Protein AF-0000000084751421 (afdb_homodimer)

InterPro domains:
  IPR002347 Short-chain dehydrogenase/reductase SDR [PF00106] (19-214)
  IPR002347 Short-chain dehydrogenase/reductase SDR [PR00081] (20-37)
  IPR002347 Short-chain dehydrogenase/reductase SDR [PR00081] (98-109)
  IPR002347 Short-chain dehydrogenase/reductase SDR [PR00081] (172-191)
  IPR002347 Short-chain dehydrogenase/reductase SDR [PR00081] (193-210)
  IPR020904 Short-chain dehydrogenase/reductase, conserved site [PS00061] (159-187)
  IPR036291 NAD(P)-binding domain superfamily [SSF51735] (18-250)

Foldseek 3Di:
DLVLPVVVVPLDLQLQAPAEAEFEPCQWFLNVLLQLSSLSSHYAYEYEEADPVSQVVSQVVSCVNHVPHHYHYDHDDLQDDDLVNLLVSLVVPCVPQQAHQEYEADWFAQFWQAAPVPHDPVSLSSRCSGLPVSSVSNCVSRVVRHQVDFQHEYEYEAEPCPPPHDGSSPSRSVSRVNSLVVQQVVLVVDQLRRYAGEYEHQYFEDTPRNCVVPVPDDSVPHHHSNRQSSVVSCRSGCVCRRDHSYYHYSVVVCVSSVD/DQVLPVVVVPLQLQLQAPAEAEFEPCLWFLNVLLQLSSLSSHYAYEYEEADPVSQVVSVVVSCVNHVPHHYHYAHDDLQDDDLVNLLVSLVVPCVPQQAHQEYEADWFAQFWQAAPVPHDPVSLSSRCSGLPVSSVSNCVSRVVRHQVDFQHEYEYEAEPCPPPHDGSSPSRSVSRVNSLVVQQVVLVVDQLRRYAGEYEHQYFEDTPRNCVVPVPDDSVPHHHSNRQSSVVSCRSGCVCRRDHSYYHYSVVVCVSSVD

Nearest PDB structures (foldseek):
  3g1t-assembly1_A-2  TM=9.827E-01  e=9.925E-32  Salmonella enterica subsp. enterica serovar Typhi
  4z0t-assembly1_A  TM=9.178E-01  e=3.791E-22  Brucella ovis ATCC 25840
  7do5-assembly2_G  TM=8.943E-01  e=9.599E-19  Azotobacter vinelandii DJ
  7djs-assembly1_A  TM=9.127E-01  e=3.841E-18  Pseudomonas aeruginosa
  7do6-assembly2_F  TM=8.608E-01  e=4.031E-17  Azotobacter vinelandii DJ

Structure (mmCIF, N/CA/C/O backbone):
data_AF-0000000084751421-model_v1
#
loop_
_entity.id
_entity.type
_entity.pdbx_description
1 polymer 'Putative oxoacyl-'
#
loop_
_atom_site.group_PDB
_atom_site.id
_atom_site.type_symbol
_atom_site.label_atom_id
_atom_site.label_alt_id
_atom_site.label_comp_id
_atom_site.label_asym_id
_atom_site.label_entity_id
_atom_site.label_seq_id
_atom_site.pdbx_PDB_ins_code
_atom_site.Cartn_x
_atom_site.Cartn_y
_atom_site.Cartn_z
_atom_site.occupancy
_atom_site.B_iso_or_equiv
_atom_site.auth_seq_id
_atom_site.auth_comp_id
_atom_site.auth_asym_id
_atom_site.auth_atom_id
_atom_site.pdbx_PDB_model_num
ATOM 1 N N . MET A 1 1 ? 13.203 -29.625 18.312 1 21.84 1 MET A N 1
ATOM 2 C CA . MET A 1 1 ? 12.844 -30.266 17.047 1 21.84 1 MET A CA 1
ATOM 3 C C . MET A 1 1 ? 12.766 -29.234 15.914 1 21.84 1 MET A C 1
ATOM 5 O O . MET A 1 1 ? 12 -28.281 16 1 21.84 1 MET A O 1
ATOM 9 N N . ASN A 1 2 ? 13.984 -28.969 15.258 1 27.34 2 ASN A N 1
ATOM 10 C CA . ASN A 1 2 ? 14.609 -28.188 14.203 1 27.34 2 ASN A CA 1
ATOM 11 C C . ASN A 1 2 ? 13.805 -28.234 12.906 1 27.34 2 ASN A C 1
ATOM 13 O O . ASN A 1 2 ? 13.68 -29.297 12.289 1 27.34 2 ASN A O 1
ATOM 17 N N . MET A 1 3 ? 12.812 -27.641 12.859 1 31.08 3 MET A N 1
ATOM 18 C CA . MET A 1 3 ? 11.766 -27.938 11.883 1 31.08 3 MET A CA 1
ATOM 19 C C . MET A 1 3 ? 12.336 -27.953 10.469 1 31.08 3 MET A C 1
ATOM 21 O O . MET A 1 3 ? 11.789 -28.625 9.586 1 31.08 3 MET A O 1
ATOM 25 N N . LEU A 1 4 ? 13.281 -26.812 10.117 1 37.19 4 LEU A N 1
ATOM 26 C CA . LEU A 1 4 ? 13.898 -27.266 8.883 1 37.19 4 LEU A CA 1
ATOM 27 C C . LEU A 1 4 ? 14.852 -28.438 9.156 1 37.19 4 LEU A C 1
ATOM 29 O O . LEU A 1 4 ? 15.969 -28.234 9.617 1 37.19 4 LEU A O 1
ATOM 33 N N . ASN A 1 5 ? 14.859 -29.375 9.938 1 33.47 5 ASN A N 1
ATOM 34 C CA . ASN A 1 5 ? 15.625 -30.594 9.664 1 33.47 5 ASN A CA 1
ATOM 35 C C . ASN A 1 5 ? 16.031 -30.672 8.203 1 33.47 5 ASN A C 1
ATOM 37 O O . ASN A 1 5 ? 15.266 -30.312 7.312 1 33.47 5 ASN A O 1
ATOM 41 N N . HIS A 1 6 ? 17.375 -30.484 7.852 1 34.88 6 HIS A N 1
ATOM 42 C CA . HIS A 1 6 ? 17.938 -30.625 6.512 1 34.88 6 HIS A CA 1
ATOM 43 C C . HIS A 1 6 ? 17.078 -31.531 5.641 1 34.88 6 HIS A C 1
ATOM 45 O O . HIS A 1 6 ? 17.594 -32.219 4.75 1 34.88 6 HIS A O 1
ATOM 51 N N . LYS A 1 7 ? 16.062 -31.953 6.148 1 38.25 7 LYS A N 1
ATOM 52 C CA . LYS A 1 7 ? 15.234 -32.719 5.223 1 38.25 7 LYS A CA 1
ATOM 53 C C . LYS A 1 7 ? 15.016 -31.969 3.916 1 38.25 7 LYS A C 1
ATOM 55 O O . LYS A 1 7 ? 14.211 -31.031 3.861 1 38.25 7 LYS A O 1
ATOM 60 N N . MET A 1 8 ? 16.234 -31.375 3.307 1 41.88 8 MET A N 1
ATOM 61 C CA . MET A 1 8 ? 16.172 -30.969 1.908 1 41.88 8 MET A CA 1
ATOM 62 C C . MET A 1 8 ? 14.938 -31.531 1.225 1 41.88 8 MET A C 1
ATOM 64 O O . MET A 1 8 ? 14.789 -32.75 1.112 1 41.88 8 MET A O 1
ATOM 68 N N . PHE A 1 9 ? 13.906 -30.953 1.518 1 48.56 9 PHE A N 1
ATOM 69 C CA . PHE A 1 9 ? 12.766 -31.422 0.744 1 48.56 9 PHE A CA 1
ATOM 70 C C . PHE A 1 9 ? 13.203 -31.906 -0.634 1 48.56 9 PHE A C 1
ATOM 72 O O . PHE A 1 9 ? 13.781 -31.141 -1.407 1 48.56 9 PHE A O 1
ATOM 79 N N . PHE A 1 10 ? 13.844 -33.031 -0.677 1 58.62 10 PHE A N 1
ATOM 80 C CA . PHE A 1 10 ? 14.055 -33.688 -1.967 1 58.62 10 PHE A CA 1
ATOM 81 C C . PHE A 1 10 ? 12.797 -33.594 -2.82 1 58.62 10 PHE A C 1
ATOM 83 O O . PHE A 1 10 ? 11.82 -34.312 -2.559 1 58.62 10 PHE A O 1
ATOM 90 N N . PHE A 1 11 ? 12.719 -32.312 -3.299 1 68.56 11 PHE A N 1
ATOM 91 C CA . PHE A 1 11 ? 11.594 -32.219 -4.227 1 68.56 11 PHE A CA 1
ATOM 92 C C . PHE A 1 11 ? 11.695 -33.25 -5.324 1 68.56 11 PHE A C 1
ATOM 94 O O . PHE A 1 11 ? 12.734 -33.375 -5.977 1 68.56 11 PHE A O 1
ATOM 101 N N . LYS A 1 12 ? 10.766 -34.281 -5.074 1 73.5 12 LYS A N 1
ATOM 102 C CA . LYS A 1 12 ? 10.656 -35.219 -6.184 1 73.5 12 LYS A CA 1
ATOM 103 C C . LYS A 1 12 ? 10.273 -34.5 -7.473 1 73.5 12 LYS A C 1
ATOM 105 O O . LYS A 1 12 ? 9.648 -33.438 -7.441 1 73.5 12 LYS A O 1
ATOM 110 N N . ARG A 1 13 ? 10.727 -34.938 -8.57 1 74.56 13 ARG A N 1
ATOM 111 C CA . ARG A 1 13 ? 10.555 -34.312 -9.883 1 74.56 13 ARG A CA 1
ATOM 112 C C . ARG A 1 13 ? 9.078 -34.156 -10.219 1 74.56 13 ARG A C 1
ATOM 114 O O . ARG A 1 13 ? 8.727 -33.344 -11.07 1 74.56 13 ARG A O 1
ATOM 121 N N . ASN A 1 14 ? 8.195 -34.688 -9.391 1 82.5 14 ASN A N 1
ATOM 122 C CA . ASN A 1 14 ? 6.785 -34.625 -9.75 1 82.5 14 ASN A CA 1
ATOM 123 C C . ASN A 1 14 ? 5.973 -33.875 -8.703 1 82.5 14 ASN A C 1
ATOM 125 O O . ASN A 1 14 ? 4.773 -34.125 -8.555 1 82.5 14 ASN A O 1
ATOM 129 N N . PHE A 1 15 ? 6.668 -33 -8.094 1 87.38 15 PHE A N 1
ATOM 130 C CA . PHE A 1 15 ? 6.004 -32.312 -6.992 1 87.38 15 PHE A CA 1
ATOM 131 C C . PHE A 1 15 ? 4.914 -31.391 -7.512 1 87.38 15 PHE A C 1
ATOM 133 O O . PHE A 1 15 ? 3.947 -31.094 -6.805 1 87.38 15 PHE A O 1
ATOM 140 N N . LEU A 1 16 ? 5.043 -30.984 -8.773 1 95.44 16 LEU A N 1
ATOM 141 C CA . LEU A 1 16 ? 4.055 -30.062 -9.336 1 95.44 16 LEU A CA 1
ATOM 142 C C . LEU A 1 16 ? 3.354 -30.688 -10.531 1 95.44 16 LEU A C 1
ATOM 144 O O . LEU A 1 16 ? 2.842 -29.969 -11.398 1 95.44 16 LEU A O 1
ATOM 148 N N . LEU A 1 17 ? 3.387 -32.031 -10.516 1 93.25 17 LEU A N 1
ATOM 149 C CA . LEU A 1 17 ? 2.84 -32.75 -11.656 1 93.25 17 LEU A CA 1
ATOM 150 C C . LEU A 1 17 ? 1.387 -32.375 -11.906 1 93.25 17 LEU A C 1
ATOM 152 O O . LEU A 1 17 ? 0.578 -32.344 -10.977 1 93.25 17 LEU A O 1
ATOM 156 N N . ASN A 1 18 ? 1.055 -31.953 -13.109 1 90.94 18 ASN A N 1
ATOM 157 C CA . ASN A 1 18 ? -0.268 -31.656 -13.648 1 90.94 18 ASN A CA 1
ATOM 158 C C . ASN A 1 18 ? -0.797 -30.328 -13.109 1 90.94 18 ASN A C 1
ATOM 160 O O . ASN A 1 18 ? -1.977 -30.016 -13.273 1 90.94 18 ASN A O 1
ATOM 164 N N . LYS A 1 19 ? -0.011 -29.547 -12.438 1 96.38 19 LYS A N 1
ATOM 165 C CA . LYS A 1 19 ? -0.433 -28.234 -11.977 1 96.38 19 LYS A CA 1
ATOM 166 C C . LYS A 1 19 ? -0.262 -27.188 -13.07 1 96.38 19 LYS A C 1
ATOM 168 O O . LYS A 1 19 ? 0.671 -27.266 -13.875 1 96.38 19 LYS A O 1
ATOM 173 N N . TYR A 1 20 ? -1.181 -26.281 -13.133 1 98.31 20 TYR A N 1
ATOM 174 C CA . TYR A 1 20 ? -1.054 -25.062 -13.93 1 98.31 20 TYR A CA 1
ATOM 175 C C . TYR A 1 20 ? -0.682 -23.875 -13.047 1 98.31 20 TYR A C 1
ATOM 177 O O . TYR A 1 20 ? -1.38 -23.562 -12.078 1 98.31 20 TYR A O 1
ATOM 185 N N . ILE A 1 21 ? 0.457 -23.219 -13.375 1 98.75 21 ILE A N 1
ATOM 186 C CA . ILE A 1 21 ? 0.953 -22.109 -12.57 1 98.75 21 ILE A CA 1
ATOM 187 C C . ILE A 1 21 ? 1.2 -20.891 -13.461 1 98.75 21 ILE A C 1
ATOM 189 O O . ILE A 1 21 ? 1.885 -20.984 -14.484 1 98.75 21 ILE A O 1
ATOM 193 N N . LEU A 1 22 ? 0.561 -19.797 -13.117 1 98.88 22 LEU A N 1
ATOM 194 C CA . LEU A 1 22 ? 0.76 -18.516 -13.805 1 98.88 22 LEU A CA 1
ATOM 195 C C . LEU A 1 22 ? 1.827 -17.688 -13.094 1 98.88 22 LEU A C 1
ATOM 197 O O . LEU A 1 22 ? 1.802 -17.547 -11.875 1 98.88 22 LEU A O 1
ATOM 201 N N . ILE A 1 23 ? 2.818 -17.172 -13.844 1 98.94 23 ILE A N 1
ATOM 202 C CA . ILE A 1 23 ? 3.926 -16.406 -13.297 1 98.94 23 ILE A CA 1
ATOM 203 C C . ILE A 1 23 ? 3.982 -15.031 -13.969 1 98.94 23 ILE A C 1
ATOM 205 O O . ILE A 1 23 ? 4.109 -14.938 -15.195 1 98.94 23 ILE A O 1
ATOM 209 N N . THR A 1 24 ? 3.848 -13.977 -13.188 1 98.75 24 THR A N 1
ATOM 210 C CA . THR A 1 24 ? 4.082 -12.648 -13.727 1 98.75 24 THR A CA 1
ATOM 211 C C . THR A 1 24 ? 5.555 -12.266 -13.617 1 98.75 24 THR A C 1
ATOM 213 O O . THR A 1 24 ? 6.266 -12.766 -12.742 1 98.75 24 THR A O 1
ATOM 216 N N . GLY A 1 25 ? 6.012 -11.367 -14.508 1 98.25 25 GLY A N 1
ATOM 217 C CA . GLY A 1 25 ? 7.434 -11.062 -14.539 1 98.25 25 GLY A CA 1
ATOM 218 C C . GLY A 1 25 ? 8.297 -12.25 -14.922 1 98.25 25 GLY A C 1
ATOM 219 O O . GLY A 1 25 ? 9.359 -12.461 -14.344 1 98.25 25 GLY A O 1
ATOM 220 N N . ALA A 1 26 ? 7.852 -13.016 -15.844 1 98.5 26 ALA A N 1
ATOM 221 C CA . ALA A 1 26 ? 8.492 -14.289 -16.172 1 98.5 26 ALA A CA 1
ATOM 222 C C . ALA A 1 26 ? 9.648 -14.094 -17.141 1 98.5 26 ALA A C 1
ATOM 224 O O . ALA A 1 26 ? 10.328 -15.055 -17.516 1 98.5 26 ALA A O 1
ATOM 225 N N . THR A 1 27 ? 10.008 -12.867 -17.484 1 97.06 27 THR A N 1
ATOM 226 C CA . THR A 1 27 ? 10.953 -12.609 -18.562 1 97.06 27 THR A CA 1
ATOM 227 C C . THR A 1 27 ? 12.375 -12.531 -18.031 1 97.06 27 THR A C 1
ATOM 229 O O . THR A 1 27 ? 13.336 -12.578 -18.812 1 97.06 27 THR A O 1
ATOM 232 N N . ASP A 1 28 ? 12.547 -12.32 -16.734 1 95.69 28 ASP A N 1
ATOM 233 C CA . ASP A 1 28 ? 13.891 -12.156 -16.203 1 95.69 28 ASP A CA 1
ATOM 234 C C . ASP A 1 28 ? 13.93 -12.516 -14.711 1 95.69 28 ASP A C 1
ATOM 236 O O . ASP A 1 28 ? 12.891 -12.758 -14.094 1 95.69 28 ASP A O 1
ATOM 240 N N . GLY A 1 29 ? 15.117 -12.695 -14.242 1 96.44 29 GLY A N 1
ATOM 241 C CA . GLY A 1 29 ? 15.352 -12.75 -12.805 1 96.44 29 GLY A CA 1
ATOM 242 C C . GLY A 1 29 ? 14.656 -13.914 -12.133 1 96.44 29 GLY A C 1
ATOM 243 O O . GLY A 1 29 ? 14.773 -15.055 -12.57 1 96.44 29 GLY A O 1
ATOM 244 N N . ILE A 1 30 ? 14.047 -13.602 -11.07 1 97.81 30 ILE A N 1
ATOM 245 C CA . ILE A 1 30 ? 13.43 -14.602 -10.203 1 97.81 30 ILE A CA 1
ATOM 246 C C . ILE A 1 30 ? 12.242 -15.25 -10.922 1 97.81 30 ILE A C 1
ATOM 248 O O . ILE A 1 30 ? 12.07 -16.469 -10.859 1 97.81 30 ILE A O 1
ATOM 252 N N . GLY A 1 31 ? 11.445 -14.445 -11.672 1 98.56 31 GLY A N 1
ATOM 253 C CA . GLY A 1 31 ? 10.289 -14.969 -12.383 1 98.56 31 GLY A CA 1
ATOM 254 C C . GLY A 1 31 ? 10.656 -15.977 -13.453 1 98.56 31 GLY A C 1
ATOM 255 O O . GLY A 1 31 ? 10.008 -17.016 -13.586 1 98.56 31 GLY A O 1
ATOM 256 N N . LYS A 1 32 ? 11.68 -15.633 -14.172 1 98.56 32 LYS A N 1
ATOM 257 C CA . LYS A 1 32 ? 12.18 -16.547 -15.195 1 98.56 32 LYS A CA 1
ATOM 258 C C . LYS A 1 32 ? 12.641 -17.859 -14.57 1 98.56 32 LYS A C 1
ATOM 260 O O . LYS A 1 32 ? 12.25 -18.938 -15.016 1 98.56 32 LYS A O 1
ATOM 265 N N . GLU A 1 33 ? 13.438 -17.766 -13.531 1 98.38 33 GLU A N 1
ATOM 266 C CA . GLU A 1 33 ? 13.961 -18.953 -12.867 1 98.38 33 GLU A CA 1
ATOM 267 C C . GLU A 1 33 ? 12.844 -19.781 -12.25 1 98.38 33 GLU A C 1
ATOM 269 O O . GLU A 1 33 ? 12.891 -21.016 -12.281 1 98.38 33 GLU A O 1
ATOM 274 N N . ALA A 1 34 ? 11.844 -19.109 -11.703 1 98.5 34 ALA A N 1
ATOM 275 C CA . ALA A 1 34 ? 10.695 -19.812 -11.141 1 98.5 34 ALA A CA 1
ATOM 276 C C . ALA A 1 34 ? 9.945 -20.594 -12.219 1 98.5 34 ALA A C 1
ATOM 278 O O . ALA A 1 34 ? 9.578 -21.75 -12.016 1 98.5 34 ALA A O 1
ATOM 279 N N . ALA A 1 35 ? 9.75 -19.953 -13.344 1 98.62 35 ALA A N 1
ATOM 280 C CA . ALA A 1 35 ? 9.055 -20.609 -14.453 1 98.62 35 ALA A CA 1
ATOM 281 C C . ALA A 1 35 ? 9.781 -21.891 -14.875 1 98.62 35 ALA A C 1
ATOM 283 O O . ALA A 1 35 ? 9.172 -22.953 -14.992 1 98.62 35 ALA A O 1
ATOM 284 N N . ILE A 1 36 ? 11.07 -21.781 -15.047 1 98 36 ILE A N 1
ATOM 285 C CA . ILE A 1 36 ? 11.898 -22.906 -15.469 1 98 36 ILE A CA 1
ATOM 286 C C . ILE A 1 36 ? 11.867 -24 -14.406 1 98 36 ILE A C 1
ATOM 288 O O . ILE A 1 36 ? 11.688 -25.188 -14.727 1 98 36 ILE A O 1
ATOM 292 N N . THR A 1 37 ? 11.969 -23.609 -13.172 1 97.25 37 THR A N 1
ATOM 293 C CA . THR A 1 37 ? 12.008 -24.547 -12.07 1 97.25 37 THR A CA 1
ATOM 294 C C . THR A 1 37 ? 10.664 -25.266 -11.922 1 97.25 37 THR A C 1
ATOM 296 O O . THR A 1 37 ? 10.625 -26.5 -11.781 1 97.25 37 THR A O 1
ATOM 299 N N . TYR A 1 38 ? 9.539 -24.531 -11.953 1 97.94 38 TYR A N 1
ATOM 300 C CA . TYR A 1 38 ? 8.227 -25.156 -11.828 1 97.94 38 TYR A CA 1
ATOM 301 C C . TYR A 1 38 ? 8 -26.172 -12.93 1 97.94 38 TYR A C 1
ATOM 303 O O . TYR A 1 38 ? 7.504 -27.281 -12.672 1 97.94 38 TYR A O 1
ATOM 311 N N . ALA A 1 39 ? 8.414 -25.828 -14.125 1 97.44 39 ALA A N 1
ATOM 312 C CA . ALA A 1 39 ? 8.273 -26.75 -15.25 1 97.44 39 ALA A CA 1
ATOM 313 C C . ALA A 1 39 ? 9.133 -28 -15.047 1 97.44 39 ALA A C 1
ATOM 315 O O . ALA A 1 39 ? 8.68 -29.125 -15.305 1 97.44 39 ALA A O 1
ATOM 316 N N . LYS A 1 40 ? 10.328 -27.797 -14.57 1 95.31 40 LYS A N 1
ATOM 317 C CA . LYS A 1 40 ? 11.25 -28.891 -14.305 1 95.31 40 LYS A CA 1
ATOM 318 C C . LYS A 1 40 ? 10.641 -29.891 -13.328 1 95.31 40 LYS A C 1
ATOM 320 O O . LYS A 1 40 ? 10.891 -31.094 -13.422 1 95.31 40 LYS A O 1
ATOM 325 N N . TYR A 1 41 ? 9.812 -29.391 -12.5 1 95.5 41 TYR A N 1
ATOM 326 C CA . TYR A 1 41 ? 9.234 -30.25 -11.477 1 95.5 41 TYR A CA 1
ATOM 327 C C . TYR A 1 41 ? 7.805 -30.641 -11.828 1 95.5 41 TYR A C 1
ATOM 329 O O . TYR A 1 41 ? 7.031 -31.047 -10.961 1 95.5 41 TYR A O 1
ATOM 337 N N . GLY A 1 42 ? 7.41 -30.422 -13.125 1 95.31 42 GLY A N 1
ATOM 338 C CA . GLY A 1 42 ? 6.242 -31.109 -13.656 1 95.31 42 GLY A CA 1
ATOM 339 C C . GLY A 1 42 ? 5.09 -30.172 -13.961 1 95.31 42 GLY A C 1
ATOM 340 O O . GLY A 1 42 ? 4.094 -30.578 -14.562 1 95.31 42 GLY A O 1
ATOM 341 N N . ALA A 1 43 ? 5.184 -28.922 -13.648 1 97.44 43 ALA A N 1
ATOM 342 C CA . ALA A 1 43 ? 4.062 -28.016 -13.812 1 97.44 43 ALA A CA 1
ATOM 343 C C . ALA A 1 43 ? 3.922 -27.562 -15.266 1 97.44 43 ALA A C 1
ATOM 345 O O . ALA A 1 43 ? 4.922 -27.406 -15.969 1 97.44 43 ALA A O 1
ATOM 346 N N . ASN A 1 44 ? 2.686 -27.406 -15.672 1 98.06 44 ASN A N 1
ATOM 347 C CA . ASN A 1 44 ? 2.402 -26.516 -16.797 1 98.06 44 ASN A CA 1
ATOM 348 C C . ASN A 1 44 ? 2.459 -25.047 -16.391 1 98.06 44 ASN A C 1
ATOM 350 O O . ASN A 1 44 ? 2.012 -24.688 -15.297 1 98.06 44 ASN A O 1
ATOM 354 N N . VAL A 1 45 ? 3.047 -24.203 -17.281 1 98.62 45 VAL A N 1
ATOM 355 C CA . VAL A 1 45 ? 3.271 -22.844 -16.828 1 98.62 45 VAL A CA 1
ATOM 356 C C . VAL A 1 45 ? 2.689 -21.859 -17.844 1 98.62 45 VAL A C 1
ATOM 358 O O . VAL A 1 45 ? 2.668 -22.125 -19.047 1 98.62 45 VAL A O 1
ATOM 361 N N . ILE A 1 46 ? 2.096 -20.781 -17.344 1 98.81 46 ILE A N 1
ATOM 362 C CA . ILE A 1 46 ? 1.674 -19.609 -18.109 1 98.81 46 ILE A CA 1
ATOM 363 C C . ILE A 1 46 ? 2.592 -18.438 -17.797 1 98.81 46 ILE A C 1
ATOM 365 O O . ILE A 1 46 ? 2.613 -17.938 -16.672 1 98.81 46 ILE A O 1
ATOM 369 N N . LEU A 1 47 ? 3.344 -18.016 -18.812 1 98.81 47 LEU A N 1
ATOM 370 C CA . LEU A 1 47 ? 4.34 -16.953 -18.656 1 98.81 47 LEU A CA 1
ATOM 371 C C . LEU A 1 47 ? 3.75 -15.602 -19.031 1 98.81 47 LEU A C 1
ATOM 373 O O . LEU A 1 47 ? 3.314 -15.391 -20.156 1 98.81 47 LEU A O 1
ATOM 377 N N . LEU A 1 48 ? 3.734 -14.727 -18.062 1 98.62 48 LEU A N 1
ATOM 378 C CA . LEU A 1 48 ? 3.25 -13.367 -18.297 1 98.62 48 LEU A CA 1
ATOM 379 C C . LEU A 1 48 ? 4.395 -12.359 -18.219 1 98.62 48 LEU A C 1
ATOM 381 O O . LEU A 1 48 ? 5.207 -12.406 -17.297 1 98.62 48 LEU A O 1
ATOM 385 N N . GLY A 1 49 ? 4.484 -11.461 -19.203 1 97.94 49 GLY A N 1
ATOM 386 C CA . GLY A 1 49 ? 5.477 -10.398 -19.234 1 97.94 49 GLY A CA 1
ATOM 387 C C . GLY A 1 49 ? 5.27 -9.422 -20.375 1 97.94 49 GLY A C 1
ATOM 388 O O . GLY A 1 49 ? 4.348 -9.578 -21.172 1 97.94 49 GLY A O 1
ATOM 389 N N . LYS A 1 50 ? 6.141 -8.469 -20.453 1 96.44 50 LYS A N 1
ATOM 390 C CA . LYS A 1 50 ? 5.953 -7.387 -21.406 1 96.44 50 LYS A CA 1
ATOM 391 C C . LYS A 1 50 ? 6.641 -7.711 -22.734 1 96.44 50 LYS A C 1
ATOM 393 O O . LYS A 1 50 ? 6.258 -7.18 -23.781 1 96.44 50 LYS A O 1
ATOM 398 N N . SER A 1 51 ? 7.695 -8.547 -22.781 1 97.81 51 SER A N 1
ATOM 399 C CA . SER A 1 51 ? 8.484 -8.82 -23.969 1 97.81 51 SER A CA 1
ATOM 400 C C . SER A 1 51 ? 8.094 -10.156 -24.594 1 97.81 51 SER A C 1
ATOM 402 O O . SER A 1 51 ? 8.484 -11.219 -24.094 1 97.81 51 SER A O 1
ATOM 404 N N . LYS A 1 52 ? 7.453 -10.078 -25.703 1 98.12 52 LYS A N 1
ATOM 405 C CA . LYS A 1 52 ? 7.082 -11.305 -26.406 1 98.12 52 LYS A CA 1
ATOM 406 C C . LYS A 1 52 ? 8.312 -12.117 -26.781 1 98.12 52 LYS A C 1
ATOM 408 O O . LYS A 1 52 ? 8.336 -13.336 -26.609 1 98.12 52 LYS A O 1
ATOM 413 N N . LYS A 1 53 ? 9.328 -11.422 -27.188 1 98.56 53 LYS A N 1
ATOM 414 C CA . LYS A 1 53 ? 10.555 -12.078 -27.625 1 98.56 53 LYS A CA 1
ATOM 415 C C . LYS A 1 53 ? 11.172 -12.898 -26.484 1 98.56 53 LYS A C 1
ATOM 417 O O . LYS A 1 53 ? 11.508 -14.07 -26.672 1 98.56 53 LYS A O 1
ATOM 422 N N . LYS A 1 54 ? 11.242 -12.312 -25.297 1 98.56 54 LYS A N 1
ATOM 423 C CA . LYS A 1 54 ? 11.82 -13.008 -24.156 1 98.56 54 LYS A CA 1
ATOM 424 C C . LYS A 1 54 ? 10.938 -14.164 -23.703 1 98.56 54 LYS A C 1
ATOM 426 O O . LYS A 1 54 ? 11.438 -15.234 -23.359 1 98.56 54 LYS A O 1
ATOM 431 N N . LEU A 1 55 ? 9.641 -13.977 -23.75 1 98.75 55 LEU A N 1
ATOM 432 C CA . LEU A 1 55 ? 8.711 -15.023 -23.344 1 98.75 55 LEU A CA 1
ATOM 433 C C . LEU A 1 55 ? 8.82 -16.234 -24.266 1 98.75 55 LEU A C 1
ATOM 435 O O . LEU A 1 55 ? 8.828 -17.375 -23.781 1 98.75 55 LEU A O 1
ATOM 439 N N . VAL A 1 56 ? 8.945 -16.031 -25.516 1 98.62 56 VAL A N 1
ATOM 440 C CA . VAL A 1 56 ? 9.055 -17.109 -26.484 1 98.62 56 VAL A CA 1
ATOM 441 C C . VAL A 1 56 ? 10.359 -17.875 -26.281 1 98.62 56 VAL A C 1
ATOM 443 O O . VAL A 1 56 ? 10.383 -19.109 -26.359 1 98.62 56 VAL A O 1
ATOM 446 N N . GLN A 1 57 ? 11.406 -17.141 -26 1 98.5 57 GLN A N 1
ATOM 447 C CA . GLN A 1 57 ? 12.695 -17.781 -25.734 1 98.5 57 GLN A CA 1
ATOM 448 C C . GLN A 1 57 ? 12.617 -18.688 -24.516 1 98.5 57 GLN A C 1
ATOM 450 O O . GLN A 1 57 ? 13.141 -19.812 -24.547 1 98.5 57 GLN A O 1
ATOM 455 N N . ILE A 1 58 ? 11.977 -18.203 -23.469 1 98.44 58 ILE A N 1
ATOM 456 C CA . ILE A 1 58 ? 11.859 -18.984 -22.25 1 98.44 58 ILE A CA 1
ATOM 457 C C . ILE A 1 58 ? 10.953 -20.188 -22.484 1 98.44 58 ILE A C 1
ATOM 459 O O . ILE A 1 58 ? 11.227 -21.297 -22.016 1 98.44 58 ILE A O 1
ATOM 463 N N . LYS A 1 59 ? 9.852 -20.016 -23.234 1 98.56 59 LYS A N 1
ATOM 464 C CA . LYS A 1 59 ? 8.977 -21.109 -23.625 1 98.56 59 LYS A CA 1
ATOM 465 C C . LYS A 1 59 ? 9.758 -22.219 -24.344 1 98.56 59 LYS A C 1
ATOM 467 O O . LYS A 1 59 ? 9.648 -23.391 -24 1 98.56 59 LYS A O 1
ATOM 472 N N . ARG A 1 60 ? 10.609 -21.844 -25.266 1 97.94 60 ARG A N 1
ATOM 473 C CA . ARG A 1 60 ? 11.398 -22.797 -26.031 1 97.94 60 ARG A CA 1
ATOM 474 C C . ARG A 1 60 ? 12.367 -23.562 -25.125 1 97.94 60 ARG A C 1
ATOM 476 O O . ARG A 1 60 ? 12.531 -24.766 -25.25 1 97.94 60 ARG A O 1
ATOM 483 N N . GLN A 1 61 ? 12.953 -22.797 -24.266 1 97.75 61 GLN A N 1
ATOM 484 C CA . GLN A 1 61 ? 13.883 -23.391 -23.312 1 97.75 61 GLN A CA 1
ATOM 485 C C . GLN A 1 61 ? 13.188 -24.438 -22.453 1 97.75 61 GLN A C 1
ATOM 487 O O . GLN A 1 61 ? 13.711 -25.547 -22.25 1 97.75 61 GLN A O 1
ATOM 492 N N . ILE A 1 62 ? 12.008 -24.125 -21.938 1 97.88 62 ILE A N 1
ATOM 493 C CA . ILE A 1 62 ? 11.258 -25.016 -21.062 1 97.88 62 ILE A CA 1
ATOM 494 C C . ILE A 1 62 ? 10.812 -26.25 -21.844 1 97.88 62 ILE A C 1
ATOM 496 O O . ILE A 1 62 ? 10.977 -27.375 -21.375 1 97.88 62 ILE A O 1
ATOM 500 N N . GLU A 1 63 ? 10.336 -26.031 -23 1 96.5 63 GLU A N 1
ATOM 501 C CA . GLU A 1 63 ? 9.812 -27.125 -23.812 1 96.5 63 GLU A CA 1
ATOM 502 C C . GLU A 1 63 ? 10.93 -28.047 -24.281 1 96.5 63 GLU A C 1
ATOM 504 O O . GLU A 1 63 ? 10.727 -29.266 -24.422 1 96.5 63 GLU A O 1
ATOM 509 N N . LYS A 1 64 ? 12.078 -27.531 -24.5 1 96.06 64 LYS A N 1
ATOM 510 C CA . LYS A 1 64 ? 13.234 -28.344 -24.891 1 96.06 64 LYS A CA 1
ATOM 511 C C . LYS A 1 64 ? 13.656 -29.281 -23.766 1 96.06 64 LYS A C 1
ATOM 513 O O . LYS A 1 64 ? 14.078 -30.406 -24.016 1 96.06 64 LYS A O 1
ATOM 518 N N . ASN A 1 65 ? 13.508 -28.859 -22.562 1 93.62 65 ASN A N 1
ATOM 519 C CA . ASN A 1 65 ? 14.008 -29.609 -21.406 1 93.62 65 ASN A CA 1
ATOM 520 C C . ASN A 1 65 ? 12.914 -30.469 -20.781 1 93.62 65 ASN A C 1
ATOM 522 O O . ASN A 1 65 ? 13.203 -31.344 -19.969 1 93.62 65 ASN A O 1
ATOM 526 N N . ASN A 1 66 ? 11.672 -30.141 -21.172 1 90.19 66 ASN A N 1
ATOM 527 C CA . ASN A 1 66 ? 10.516 -30.812 -20.578 1 90.19 66 ASN A CA 1
ATOM 528 C C . ASN A 1 66 ? 9.445 -31.094 -21.625 1 90.19 66 ASN A C 1
ATOM 530 O O . ASN A 1 66 ? 8.516 -30.312 -21.797 1 90.19 66 ASN A O 1
ATOM 534 N N . SER A 1 67 ? 9.414 -32.219 -22.203 1 85.12 67 SER A N 1
ATOM 535 C CA . SER A 1 67 ? 8.609 -32.5 -23.391 1 85.12 67 SER A CA 1
ATOM 536 C C . SER A 1 67 ? 7.125 -32.594 -23.047 1 85.12 67 SER A C 1
ATOM 538 O O . SER A 1 67 ? 6.27 -32.312 -23.891 1 85.12 67 SER A O 1
ATOM 540 N N . ASN A 1 68 ? 6.789 -32.875 -21.859 1 89.31 68 ASN A N 1
ATOM 541 C CA . ASN A 1 68 ? 5.387 -33.062 -21.5 1 89.31 68 ASN A CA 1
ATOM 542 C C . ASN A 1 68 ? 4.781 -31.828 -20.875 1 89.31 68 ASN A C 1
ATOM 544 O O . ASN A 1 68 ? 3.594 -31.812 -20.531 1 89.31 68 ASN A O 1
ATOM 548 N N . THR A 1 69 ? 5.527 -30.812 -20.75 1 93.31 69 THR A N 1
ATOM 549 C CA . THR A 1 69 ? 5.086 -29.594 -20.094 1 93.31 69 THR A CA 1
ATOM 550 C C . THR A 1 69 ? 4.406 -28.656 -21.078 1 93.31 69 THR A C 1
ATOM 552 O O . THR A 1 69 ? 4.91 -28.438 -22.188 1 93.31 69 THR A O 1
ATOM 555 N N . ILE A 1 70 ? 3.254 -28.141 -20.766 1 96.88 70 ILE A N 1
ATOM 556 C CA . ILE A 1 70 ? 2.574 -27.125 -21.578 1 96.88 70 ILE A CA 1
ATOM 557 C C . ILE A 1 70 ? 2.996 -25.734 -21.125 1 96.88 70 ILE A C 1
ATOM 559 O O . ILE A 1 70 ? 3.02 -25.438 -19.922 1 96.88 70 ILE A O 1
ATOM 563 N N . VAL A 1 71 ? 3.41 -24.922 -22.094 1 98.38 71 VAL A N 1
ATOM 564 C CA . VAL A 1 71 ? 3.801 -23.547 -21.797 1 98.38 71 VAL A CA 1
ATOM 565 C C . VAL A 1 71 ? 2.938 -22.578 -22.609 1 98.38 71 VAL A C 1
ATOM 567 O O . VAL A 1 71 ? 2.898 -22.656 -23.844 1 98.38 71 VAL A O 1
ATOM 570 N N . TYR A 1 72 ? 2.209 -21.719 -21.969 1 98.5 72 TYR A N 1
ATOM 571 C CA . TYR A 1 72 ? 1.493 -20.609 -22.609 1 98.5 72 TYR A CA 1
ATOM 572 C C . TYR A 1 72 ? 2.184 -19.281 -22.328 1 98.5 72 TYR A C 1
ATOM 574 O O . TYR A 1 72 ? 2.867 -19.125 -21.312 1 98.5 72 TYR A O 1
ATOM 582 N N . ILE A 1 73 ? 2.023 -18.344 -23.266 1 98.44 73 ILE A N 1
ATOM 583 C CA . ILE A 1 73 ? 2.576 -17 -23.078 1 98.44 73 ILE A CA 1
ATOM 584 C C . ILE A 1 73 ? 1.457 -15.969 -23.172 1 98.44 73 ILE A C 1
ATOM 586 O O . ILE A 1 73 ? 0.544 -16.109 -23.984 1 98.44 73 ILE A O 1
ATOM 590 N N . LEU A 1 74 ? 1.463 -15.008 -22.266 1 98.31 74 LEU A N 1
ATOM 591 C CA . LEU A 1 74 ? 0.579 -13.844 -22.281 1 98.31 74 LEU A CA 1
ATOM 592 C C . LEU A 1 74 ? 1.382 -12.555 -22.219 1 98.31 74 LEU A C 1
ATOM 594 O O . LEU A 1 74 ? 2.121 -12.312 -21.266 1 98.31 74 LEU A O 1
ATOM 598 N N . VAL A 1 75 ? 1.25 -11.742 -23.266 1 98.12 75 VAL A N 1
ATOM 599 C CA . VAL A 1 75 ? 1.941 -10.453 -23.297 1 98.12 75 VAL A CA 1
ATOM 600 C C . VAL A 1 75 ? 1.072 -9.383 -22.656 1 98.12 75 VAL A C 1
ATOM 602 O O . VAL A 1 75 ? -0.041 -9.117 -23.109 1 98.12 75 VAL A O 1
ATOM 605 N N . ILE A 1 76 ? 1.612 -8.789 -21.594 1 97.25 76 ILE A N 1
ATOM 606 C CA . ILE A 1 76 ? 0.826 -7.828 -20.828 1 97.25 76 ILE A CA 1
ATOM 607 C C . ILE A 1 76 ? 1.676 -6.598 -20.516 1 97.25 76 ILE A C 1
ATOM 609 O O . ILE A 1 76 ? 2.893 -6.703 -20.344 1 97.25 76 ILE A O 1
ATOM 613 N N . ASN A 1 77 ? 1.058 -5.48 -20.5 1 97.31 77 ASN A N 1
ATOM 614 C CA . ASN A 1 77 ? 1.639 -4.242 -19.984 1 97.31 77 ASN A CA 1
ATOM 615 C C . ASN A 1 77 ? 0.948 -3.791 -18.703 1 97.31 77 ASN A C 1
ATOM 617 O O . ASN A 1 77 ? -0.07 -3.098 -18.75 1 97.31 77 ASN A O 1
ATOM 621 N N . LEU A 1 78 ? 1.552 -4.105 -17.562 1 96.94 78 LEU A N 1
ATOM 622 C CA . LEU A 1 78 ? 0.944 -3.84 -16.266 1 96.94 78 LEU A CA 1
ATOM 623 C C . LEU A 1 78 ? 0.886 -2.342 -15.984 1 96.94 78 LEU A C 1
ATOM 625 O O . LEU A 1 78 ? 0.127 -1.893 -15.125 1 96.94 78 LEU A O 1
ATOM 629 N N . GLU A 1 79 ? 1.68 -1.624 -16.703 1 95.5 79 GLU A N 1
ATOM 630 C CA . GLU A 1 79 ? 1.708 -0.178 -16.5 1 95.5 79 GLU A CA 1
ATOM 631 C C . GLU A 1 79 ? 0.451 0.48 -17.062 1 95.5 79 GLU A C 1
ATOM 633 O O . GLU A 1 79 ? -0.085 1.417 -16.469 1 95.5 79 GLU A O 1
ATOM 638 N N . SER A 1 80 ? -0.073 -0.043 -18.172 1 95.12 80 SER A N 1
ATOM 639 C CA . SER A 1 80 ? -1.006 0.787 -18.938 1 95.12 80 SER A CA 1
ATOM 640 C C . SER A 1 80 ? -2.299 0.035 -19.234 1 95.12 80 SER A C 1
ATOM 642 O O . SER A 1 80 ? -3.281 0.631 -19.672 1 95.12 80 SER A O 1
ATOM 644 N N . PHE A 1 81 ? -2.318 -1.29 -18.938 1 95.31 81 PHE A N 1
ATOM 645 C CA . PHE A 1 81 ? -3.498 -2.068 -19.297 1 95.31 81 PHE A CA 1
ATOM 646 C C . PHE A 1 81 ? -4.723 -1.578 -18.531 1 95.31 81 PHE A C 1
ATOM 648 O O . PHE A 1 81 ? -4.641 -1.295 -17.344 1 95.31 81 PHE A O 1
ATOM 655 N N . ASN A 1 82 ? -5.812 -1.465 -19.281 1 95.19 82 ASN A N 1
ATOM 656 C CA . ASN A 1 82 ? -7.094 -1.186 -18.641 1 95.19 82 ASN A CA 1
ATOM 657 C C . ASN A 1 82 ? -7.875 -2.467 -18.359 1 95.19 82 ASN A C 1
ATOM 659 O O . ASN A 1 82 ? -7.434 -3.559 -18.719 1 95.19 82 ASN A O 1
ATOM 663 N N . HIS A 1 83 ? -8.969 -2.307 -17.781 1 94.75 83 HIS A N 1
ATOM 664 C CA . HIS A 1 83 ? -9.766 -3.447 -17.344 1 94.75 83 HIS A CA 1
ATOM 665 C C . HIS A 1 83 ? -10.133 -4.348 -18.516 1 94.75 83 HIS A C 1
ATOM 667 O O . HIS A 1 83 ? -10.102 -5.574 -18.406 1 94.75 83 HIS A O 1
ATOM 673 N N . ASN A 1 84 ? -10.477 -3.799 -19.641 1 96.25 84 ASN A N 1
ATOM 674 C CA . ASN A 1 84 ? -10.891 -4.574 -20.797 1 96.25 84 ASN A CA 1
ATOM 675 C C . ASN A 1 84 ? -9.734 -5.41 -21.359 1 96.25 84 ASN A C 1
ATOM 677 O O . ASN A 1 84 ? -9.945 -6.527 -21.828 1 96.25 84 ASN A O 1
ATOM 681 N N . GLN A 1 85 ? -8.602 -4.891 -21.281 1 97.5 85 GLN A N 1
ATOM 682 C CA . GLN A 1 85 ? -7.434 -5.617 -21.766 1 97.5 85 GLN A CA 1
ATOM 683 C C . GLN A 1 85 ? -7.148 -6.84 -20.906 1 97.5 85 GLN A C 1
ATOM 685 O O . GLN A 1 85 ? -6.746 -7.887 -21.406 1 97.5 85 GLN A O 1
ATOM 690 N N . TYR A 1 86 ? -7.441 -6.777 -19.578 1 97.56 86 TYR A N 1
ATOM 691 C CA . TYR A 1 86 ? -7.289 -7.934 -18.703 1 97.56 86 TYR A CA 1
ATOM 692 C C . TYR A 1 86 ? -8.336 -8.992 -19.031 1 97.56 86 TYR A C 1
ATOM 694 O O . TYR A 1 86 ? -8.047 -10.195 -19 1 97.56 86 TYR A O 1
ATOM 702 N N . LYS A 1 87 ? -9.477 -8.539 -19.406 1 96.06 87 LYS A N 1
ATOM 703 C CA . LYS A 1 87 ? -10.516 -9.477 -19.797 1 96.06 87 LYS A CA 1
ATOM 704 C C . LYS A 1 87 ? -10.109 -10.25 -21.047 1 96.06 87 LYS A C 1
ATOM 706 O O . LYS A 1 87 ? -10.383 -11.445 -21.172 1 96.06 87 LYS A O 1
ATOM 711 N N . LEU A 1 88 ? -9.523 -9.531 -21.922 1 96.88 88 LEU A N 1
ATOM 712 C CA . LEU A 1 88 ? -9.07 -10.172 -23.156 1 96.88 88 LEU A CA 1
ATOM 713 C C . LEU A 1 88 ? -7.98 -11.195 -22.875 1 96.88 88 LEU A C 1
ATOM 715 O O . LEU A 1 88 ? -7.961 -12.266 -23.484 1 96.88 88 LEU A O 1
ATOM 719 N N . ILE A 1 89 ? -7.102 -10.836 -21.938 1 96.56 89 ILE A N 1
ATOM 720 C CA . ILE A 1 89 ? -6.043 -11.75 -21.547 1 96.56 89 ILE A CA 1
ATOM 721 C C . ILE A 1 89 ? -6.656 -13.008 -20.938 1 96.56 89 ILE A C 1
ATOM 723 O O . ILE A 1 89 ? -6.223 -14.125 -21.234 1 96.56 89 ILE A O 1
ATOM 727 N N . PHE A 1 90 ? -7.648 -12.836 -20.141 1 97.44 90 PHE A N 1
ATOM 728 C CA . PHE A 1 90 ? -8.344 -13.961 -19.516 1 97.44 90 PHE A CA 1
ATOM 729 C C . PHE A 1 90 ? -8.969 -14.867 -20.562 1 97.44 90 PHE A C 1
ATOM 731 O O . PHE A 1 90 ? -8.883 -16.094 -20.453 1 97.44 90 PHE A O 1
ATOM 738 N N . LYS A 1 91 ? -9.547 -14.281 -21.547 1 96.62 91 LYS A N 1
ATOM 739 C CA . LYS A 1 91 ? -10.227 -15.031 -22.609 1 96.62 91 LYS A CA 1
ATOM 740 C C . LYS A 1 91 ? -9.25 -15.891 -23.391 1 96.62 91 LYS A C 1
ATOM 742 O O . LYS A 1 91 ? -9.609 -16.969 -23.891 1 96.62 91 LYS A O 1
ATOM 747 N N . GLN A 1 92 ? -8.039 -15.477 -23.438 1 95.94 92 GLN A N 1
ATOM 748 C CA . GLN A 1 92 ? -7.016 -16.219 -24.172 1 95.94 92 GLN A CA 1
ATOM 749 C C . GLN A 1 92 ? -6.676 -17.531 -23.469 1 95.94 92 GLN A C 1
ATOM 751 O O . GLN A 1 92 ? -6.211 -18.484 -24.109 1 95.94 92 GLN A O 1
ATOM 756 N N . ILE A 1 93 ? -6.938 -17.609 -22.188 1 94.88 93 ILE A N 1
ATOM 757 C CA . ILE A 1 93 ? -6.426 -18.75 -21.438 1 94.88 93 ILE A CA 1
ATOM 758 C C . ILE A 1 93 ? -7.59 -19.594 -20.906 1 94.88 93 ILE A C 1
ATOM 760 O O . ILE A 1 93 ? -7.453 -20.797 -20.688 1 94.88 93 ILE A O 1
ATOM 764 N N . LYS A 1 94 ? -8.758 -19 -20.719 1 94.69 94 LYS A N 1
ATOM 765 C CA . LYS A 1 94 ? -9.844 -19.625 -19.953 1 94.69 94 LYS A CA 1
ATOM 766 C C . LYS A 1 94 ? -10.289 -20.938 -20.594 1 94.69 94 LYS A C 1
ATOM 768 O O . LYS A 1 94 ? -10.711 -21.859 -19.906 1 94.69 94 LYS A O 1
ATOM 773 N N . ASN A 1 95 ? -10.148 -21.078 -21.922 1 94.06 95 ASN A N 1
ATOM 774 C CA . ASN A 1 95 ? -10.609 -22.281 -22.609 1 94.06 95 ASN A CA 1
ATOM 775 C C . ASN A 1 95 ? -9.492 -23.328 -22.719 1 94.06 95 ASN A C 1
ATOM 777 O O . ASN A 1 95 ? -9.758 -24.484 -23.016 1 94.06 95 ASN A O 1
ATOM 781 N N . LYS A 1 96 ? -8.312 -22.938 -22.484 1 95.56 96 LYS A N 1
ATOM 782 C CA . LYS A 1 96 ? -7.164 -23.812 -22.625 1 95.56 96 LYS A CA 1
ATOM 783 C C . LYS A 1 96 ? -6.75 -24.391 -21.266 1 95.56 96 LYS A C 1
ATOM 785 O O . LYS A 1 96 ? -6.195 -25.5 -21.203 1 95.56 96 LYS A O 1
ATOM 790 N N . VAL A 1 97 ? -6.945 -23.688 -20.266 1 95.81 97 VAL A N 1
ATOM 791 C CA . VAL A 1 97 ? -6.547 -24.047 -18.906 1 95.81 97 VAL A CA 1
ATOM 792 C C . VAL A 1 97 ? -7.789 -24.234 -18.047 1 95.81 97 VAL A C 1
ATOM 794 O O . VAL A 1 97 ? -8.562 -23.297 -17.828 1 95.81 97 VAL A O 1
ATOM 797 N N . PRO A 1 98 ? -8.07 -25.438 -17.625 1 93.12 98 PRO A N 1
ATOM 798 C CA . PRO A 1 98 ? -9.297 -25.719 -16.875 1 93.12 98 PRO A CA 1
ATOM 799 C C . PRO A 1 98 ? -9.305 -25.078 -15.484 1 93.12 98 PRO A C 1
ATOM 801 O O . PRO A 1 98 ? -10.344 -24.594 -15.031 1 93.12 98 PRO A O 1
ATOM 804 N N . TYR A 1 99 ? -8.18 -25.094 -14.828 1 97.06 99 TYR A N 1
ATOM 805 C CA . TYR A 1 99 ? -8 -24.516 -13.5 1 97.06 99 TYR A CA 1
ATOM 806 C C . TYR A 1 99 ? -6.555 -24.078 -13.289 1 97.06 99 TYR A C 1
ATOM 808 O O . TYR A 1 99 ? -5.652 -24.531 -14 1 97.06 99 TYR A O 1
ATOM 816 N N . LEU A 1 100 ? -6.379 -23.078 -12.414 1 98.19 100 LEU A N 1
ATOM 817 C CA . LEU A 1 100 ? -5.051 -22.594 -12.047 1 98.19 100 LEU A CA 1
ATOM 818 C C . LEU A 1 100 ? -4.699 -23 -10.617 1 98.19 100 LEU A C 1
ATOM 820 O O . LEU A 1 100 ? -5.344 -22.547 -9.672 1 98.19 100 LEU A O 1
ATOM 824 N N . HIS A 1 101 ? -3.633 -23.766 -10.5 1 98.19 101 HIS A N 1
ATOM 825 C CA . HIS A 1 101 ? -3.205 -24.25 -9.195 1 98.19 101 HIS A CA 1
ATOM 826 C C . HIS A 1 101 ? -2.32 -23.219 -8.492 1 98.19 101 HIS A C 1
ATOM 828 O O . HIS A 1 101 ? -2.115 -23.312 -7.277 1 98.19 101 HIS A O 1
ATOM 834 N N . GLY A 1 102 ? -1.8 -22.297 -9.258 1 98.5 102 GLY A N 1
ATOM 835 C CA . GLY A 1 102 ? -0.888 -21.344 -8.656 1 98.5 102 GLY A CA 1
ATOM 836 C C . GLY A 1 102 ? -0.803 -20.031 -9.422 1 98.5 102 GLY A C 1
ATOM 837 O O . GLY A 1 102 ? -0.905 -20.016 -10.656 1 98.5 102 GLY A O 1
ATOM 838 N N . LEU A 1 103 ? -0.604 -18.938 -8.727 1 98.88 103 LEU A N 1
ATOM 839 C CA . LEU A 1 103 ? -0.271 -17.609 -9.242 1 98.88 103 LEU A CA 1
ATOM 840 C C . LEU A 1 103 ? 0.909 -17.016 -8.484 1 98.88 103 LEU A C 1
ATOM 842 O O . LEU A 1 103 ? 0.838 -16.828 -7.27 1 98.88 103 LEU A O 1
ATOM 846 N N . LEU A 1 104 ? 1.986 -16.859 -9.172 1 98.94 104 LEU A N 1
ATOM 847 C CA . LEU A 1 104 ? 3.125 -16.125 -8.633 1 98.94 104 LEU A CA 1
ATOM 848 C C . LEU A 1 104 ? 3.117 -14.688 -9.109 1 98.94 104 LEU A C 1
ATOM 850 O O . LEU A 1 104 ? 3.498 -14.406 -10.25 1 98.94 104 LEU A O 1
ATOM 854 N N . ASN A 1 105 ? 2.645 -13.789 -8.242 1 98.81 105 ASN A N 1
ATOM 855 C CA . ASN A 1 105 ? 2.76 -12.359 -8.492 1 98.81 105 ASN A CA 1
ATOM 856 C C . ASN A 1 105 ? 4.176 -11.852 -8.234 1 98.81 105 ASN A C 1
ATOM 858 O O . ASN A 1 105 ? 4.488 -11.398 -7.129 1 98.81 105 ASN A O 1
ATOM 862 N N . ASN A 1 106 ? 4.949 -11.875 -9.305 1 98.38 106 ASN A N 1
ATOM 863 C CA . ASN A 1 106 ? 6.367 -11.562 -9.156 1 98.38 106 ASN A CA 1
ATOM 864 C C . ASN A 1 106 ? 6.734 -10.266 -9.875 1 98.38 106 ASN A C 1
ATOM 866 O O . ASN A 1 106 ? 7.758 -9.656 -9.57 1 98.38 106 ASN A O 1
ATOM 870 N N . ALA A 1 107 ? 5.883 -9.875 -10.828 1 98.19 107 ALA A N 1
ATOM 871 C CA . ALA A 1 107 ? 6.18 -8.672 -11.602 1 98.19 107 ALA A CA 1
ATOM 872 C C . ALA A 1 107 ? 6.281 -7.449 -10.688 1 98.19 107 ALA A C 1
ATOM 874 O O . ALA A 1 107 ? 5.496 -7.301 -9.75 1 98.19 107 ALA A O 1
ATOM 875 N N . GLY A 1 108 ? 7.223 -6.648 -10.891 1 97.31 108 GLY A N 1
ATOM 876 C CA . GLY A 1 108 ? 7.418 -5.402 -10.172 1 97.31 108 GLY A CA 1
ATOM 877 C C . GLY A 1 108 ? 8.562 -4.57 -10.711 1 97.31 108 GLY A C 1
ATOM 878 O O . GLY A 1 108 ? 9.438 -5.09 -11.414 1 97.31 108 GLY A O 1
ATOM 879 N N . ILE A 1 109 ? 8.5 -3.32 -10.469 1 97.56 109 ILE A N 1
ATOM 880 C CA . ILE A 1 109 ? 9.586 -2.43 -10.867 1 97.56 109 ILE A CA 1
ATOM 881 C C . ILE A 1 109 ? 10.047 -1.604 -9.664 1 97.56 109 ILE A C 1
ATOM 883 O O . ILE A 1 109 ? 9.273 -1.375 -8.734 1 97.56 109 ILE A O 1
ATOM 887 N N . LEU A 1 110 ? 11.273 -1.209 -9.727 1 96.69 110 LEU A N 1
ATOM 888 C CA . LEU A 1 110 ? 11.922 -0.491 -8.625 1 96.69 110 LEU A CA 1
ATOM 889 C C . LEU A 1 110 ? 11.539 0.986 -8.648 1 96.69 110 LEU A C 1
ATOM 891 O O . LEU A 1 110 ? 11.305 1.586 -7.598 1 96.69 110 LEU A O 1
ATOM 895 N N . GLY A 1 111 ? 11.406 1.525 -9.859 1 96.62 111 GLY A N 1
ATOM 896 C CA . GLY A 1 111 ? 11.344 2.971 -10 1 96.62 111 GLY A CA 1
ATOM 897 C C . GLY A 1 111 ? 12.68 3.656 -9.773 1 96.62 111 GLY A C 1
ATOM 898 O O . GLY A 1 111 ? 13.719 3.164 -10.227 1 96.62 111 GLY A O 1
ATOM 899 N N . LYS A 1 112 ? 12.633 4.867 -9.211 1 96.44 112 LYS A N 1
ATOM 900 C CA . LYS A 1 112 ? 13.859 5.621 -8.945 1 96.44 112 LYS A CA 1
ATOM 901 C C . LYS A 1 112 ? 14.117 5.723 -7.445 1 96.44 112 LYS A C 1
ATOM 903 O O . LYS A 1 112 ? 13.203 6.004 -6.668 1 96.44 112 LYS A O 1
ATOM 908 N N . ILE A 1 113 ? 15.328 5.41 -7.047 1 96.19 113 ILE A N 1
ATOM 909 C CA . ILE A 1 113 ? 15.734 5.582 -5.656 1 96.19 113 ILE A CA 1
ATOM 910 C C . ILE A 1 113 ? 16.062 7.047 -5.391 1 96.19 113 ILE A C 1
ATOM 912 O O . ILE A 1 113 ? 17.125 7.535 -5.809 1 96.19 113 ILE A O 1
ATOM 916 N N . ASP A 1 114 ? 15.195 7.758 -4.82 1 97.25 114 ASP A N 1
ATOM 917 C CA . ASP A 1 114 ? 15.273 9.18 -4.516 1 97.25 114 ASP A CA 1
ATOM 918 C C . ASP A 1 114 ? 14.383 9.539 -3.328 1 97.25 114 ASP A C 1
ATOM 920 O O . ASP A 1 114 ? 13.367 8.875 -3.086 1 97.25 114 ASP A O 1
ATOM 924 N N . PRO A 1 115 ? 14.836 10.531 -2.545 1 97.75 115 PRO A N 1
ATOM 925 C CA . PRO A 1 115 ? 13.93 10.953 -1.47 1 97.75 115 PRO A CA 1
ATOM 926 C C . PRO A 1 115 ? 12.555 11.367 -1.984 1 97.75 115 PRO A C 1
ATOM 928 O O . PRO A 1 115 ? 12.414 11.742 -3.15 1 97.75 115 PRO A O 1
ATOM 931 N N . ILE A 1 116 ? 11.555 11.336 -1.104 1 98.06 116 ILE A N 1
ATOM 932 C CA . ILE A 1 116 ? 10.164 11.625 -1.454 1 98.06 116 ILE A CA 1
ATOM 933 C C . ILE A 1 116 ? 10.07 13 -2.105 1 98.06 116 ILE A C 1
ATOM 935 O O . ILE A 1 116 ? 9.375 13.172 -3.109 1 98.06 116 ILE A O 1
ATOM 939 N N . ILE A 1 117 ? 10.828 13.945 -1.641 1 97.69 117 ILE A N 1
ATOM 940 C CA . ILE A 1 117 ? 10.742 15.32 -2.105 1 97.69 117 ILE A CA 1
ATOM 941 C C . ILE A 1 117 ? 11.219 15.414 -3.553 1 97.69 117 ILE A C 1
ATOM 943 O O . ILE A 1 117 ? 10.812 16.312 -4.289 1 97.69 117 ILE A O 1
ATOM 947 N N . LYS A 1 118 ? 11.984 14.43 -4.031 1 97.94 118 LYS A N 1
ATOM 948 C CA . LYS A 1 118 ? 12.57 14.477 -5.371 1 97.94 118 LYS A CA 1
ATOM 949 C C . LYS A 1 118 ? 11.883 13.477 -6.301 1 97.94 118 LYS A C 1
ATOM 951 O O . LYS A 1 118 ? 12.188 13.422 -7.496 1 97.94 118 LYS A O 1
ATOM 956 N N . GLN A 1 119 ? 10.977 12.68 -5.746 1 97.81 119 GLN A N 1
ATOM 957 C CA . GLN A 1 119 ? 10.297 11.68 -6.566 1 97.81 119 GLN A CA 1
ATOM 958 C C . GLN A 1 119 ? 9.5 12.344 -7.688 1 97.81 119 GLN A C 1
ATOM 960 O O . GLN A 1 119 ? 8.773 13.305 -7.453 1 97.81 119 GLN A O 1
ATOM 965 N N . LYS A 1 120 ? 9.672 11.852 -8.867 1 97.56 120 LYS A N 1
ATOM 966 C CA . LYS A 1 120 ? 8.836 12.336 -9.969 1 97.56 120 LYS A CA 1
ATOM 967 C C . LYS A 1 120 ? 7.457 11.688 -9.93 1 97.56 120 LYS A C 1
ATOM 969 O O . LYS A 1 120 ? 7.336 10.461 -9.875 1 97.56 120 LYS A O 1
ATOM 974 N N . PRO A 1 121 ? 6.418 12.492 -10.023 1 97 121 PRO A N 1
ATOM 975 C CA . PRO A 1 121 ? 5.059 11.945 -9.977 1 97 121 PRO A CA 1
ATOM 976 C C . PRO A 1 121 ? 4.812 10.867 -11.023 1 97 121 PRO A C 1
ATOM 978 O O . PRO A 1 121 ? 4.125 9.883 -10.75 1 97 121 PRO A O 1
ATOM 981 N N . LYS A 1 122 ? 5.406 11.055 -12.164 1 96.94 122 LYS A N 1
ATOM 982 C CA . LYS A 1 122 ? 5.234 10.078 -13.227 1 96.94 122 LYS A CA 1
ATOM 983 C C . LYS A 1 122 ? 5.84 8.727 -12.844 1 96.94 122 LYS A C 1
ATOM 985 O O . LYS A 1 122 ? 5.258 7.68 -13.117 1 96.94 122 LYS A O 1
ATOM 990 N N . ILE A 1 123 ? 6.977 8.75 -12.188 1 97.81 123 ILE A N 1
ATOM 991 C CA . ILE A 1 123 ? 7.648 7.527 -11.766 1 97.81 123 ILE A CA 1
ATOM 992 C C . ILE A 1 123 ? 6.867 6.879 -10.625 1 97.81 123 ILE A C 1
ATOM 994 O O . ILE A 1 123 ? 6.688 5.66 -10.602 1 97.81 123 ILE A O 1
ATOM 998 N N . TRP A 1 124 ? 6.387 7.691 -9.688 1 98.12 124 TRP A N 1
ATOM 999 C CA . TRP A 1 124 ? 5.535 7.195 -8.617 1 98.12 124 TRP A CA 1
ATOM 1000 C C . TRP A 1 124 ? 4.34 6.434 -9.18 1 98.12 124 TRP A C 1
ATOM 1002 O O . TRP A 1 124 ? 4.094 5.285 -8.797 1 98.12 124 TRP A O 1
ATOM 1012 N N . LYS A 1 125 ? 3.693 7.07 -10.102 1 97.19 125 LYS A N 1
ATOM 1013 C CA . LYS A 1 125 ? 2.49 6.484 -10.68 1 97.19 125 LYS A CA 1
ATOM 1014 C C . LYS A 1 125 ? 2.809 5.176 -11.398 1 97.19 125 LYS A C 1
ATOM 1016 O O . LYS A 1 125 ? 2.066 4.199 -11.281 1 97.19 125 LYS A O 1
ATOM 1021 N N . LYS A 1 126 ? 3.861 5.184 -12.117 1 98.06 126 LYS A N 1
ATOM 1022 C CA . LYS A 1 126 ? 4.273 3.99 -12.844 1 98.06 126 LYS A CA 1
ATOM 1023 C C . LYS A 1 126 ? 4.512 2.82 -11.891 1 98.06 126 LYS A C 1
ATOM 1025 O O . LYS A 1 126 ? 4.031 1.71 -12.133 1 98.06 126 LYS A O 1
ATOM 1030 N N . VAL A 1 127 ? 5.191 3.072 -10.805 1 98.62 127 VAL A N 1
ATOM 1031 C CA . VAL A 1 127 ? 5.523 2.025 -9.844 1 98.62 127 VAL A CA 1
ATOM 1032 C C . VAL A 1 127 ? 4.25 1.503 -9.188 1 98.62 127 VAL A C 1
ATOM 1034 O O . VAL A 1 127 ? 4.039 0.291 -9.094 1 98.62 127 VAL A O 1
ATOM 1037 N N . ILE A 1 128 ? 3.344 2.393 -8.773 1 98.56 128 ILE A N 1
ATOM 1038 C CA . ILE A 1 128 ? 2.105 1.989 -8.117 1 98.56 128 ILE A CA 1
ATOM 1039 C C . ILE A 1 128 ? 1.228 1.214 -9.094 1 98.56 128 ILE A C 1
ATOM 1041 O O . ILE A 1 128 ? 0.598 0.221 -8.727 1 98.56 128 ILE A O 1
ATOM 1045 N N . ASN A 1 129 ? 1.254 1.606 -10.352 1 98.25 129 ASN A N 1
ATOM 1046 C CA . ASN A 1 129 ? 0.441 0.928 -11.359 1 98.25 129 ASN A CA 1
ATOM 1047 C C . ASN A 1 129 ? 0.948 -0.486 -11.625 1 98.25 129 ASN A C 1
ATOM 1049 O O . ASN A 1 129 ? 0.156 -1.427 -11.719 1 98.25 129 ASN A O 1
ATOM 1053 N N . VAL A 1 130 ? 2.189 -0.615 -11.688 1 98.56 130 VAL A N 1
ATOM 1054 C CA . VAL A 1 130 ? 2.762 -1.918 -12.008 1 98.56 130 VAL A CA 1
ATOM 1055 C C . VAL A 1 130 ? 2.721 -2.818 -10.781 1 98.56 130 VAL A C 1
ATOM 1057 O O . VAL A 1 130 ? 2.186 -3.93 -10.828 1 98.56 130 VAL A O 1
ATOM 1060 N N . ASN A 1 131 ? 3.219 -2.314 -9.648 1 98.75 131 ASN A N 1
ATOM 1061 C CA . ASN A 1 131 ? 3.455 -3.15 -8.477 1 98.75 131 ASN A CA 1
ATOM 1062 C C . ASN A 1 131 ? 2.158 -3.449 -7.727 1 98.75 131 ASN A C 1
ATOM 1064 O O . ASN A 1 131 ? 2.018 -4.508 -7.113 1 98.75 131 ASN A O 1
ATOM 1068 N N . LEU A 1 132 ? 1.222 -2.477 -7.781 1 98.62 132 LEU A N 1
ATOM 1069 C CA . LEU A 1 132 ? 0.034 -2.643 -6.953 1 98.62 132 LEU A CA 1
ATOM 1070 C C . LEU A 1 132 ? -1.206 -2.855 -7.812 1 98.62 132 LEU A C 1
ATOM 1072 O O . LEU A 1 132 ? -1.804 -3.934 -7.793 1 98.62 132 LEU A O 1
ATOM 1076 N N . ASN A 1 133 ? -1.498 -1.894 -8.656 1 98.38 133 ASN A N 1
ATOM 1077 C CA . ASN A 1 133 ? -2.705 -2.021 -9.469 1 98.38 133 ASN A CA 1
ATOM 1078 C C . ASN A 1 133 ? -2.629 -3.227 -10.398 1 98.38 133 ASN A C 1
ATOM 1080 O O . ASN A 1 133 ? -3.619 -3.936 -10.586 1 98.38 133 ASN A O 1
ATOM 1084 N N . GLY A 1 134 ? -1.489 -3.408 -10.961 1 98.38 134 GLY A N 1
ATOM 1085 C CA . GLY A 1 134 ? -1.295 -4.566 -11.82 1 98.38 134 GLY A CA 1
ATOM 1086 C C . GLY A 1 134 ? -1.485 -5.887 -11.094 1 98.38 134 GLY A C 1
ATOM 1087 O O . GLY A 1 134 ? -2.125 -6.801 -11.617 1 98.38 134 GLY A O 1
ATOM 1088 N N . SER A 1 135 ? -0.936 -5.996 -9.875 1 98.25 135 SER A N 1
ATOM 1089 C CA . SER A 1 135 ? -1.095 -7.203 -9.07 1 98.25 135 SER A CA 1
ATOM 1090 C C . SER A 1 135 ? -2.561 -7.461 -8.742 1 98.25 135 SER A C 1
ATOM 1092 O O . SER A 1 135 ? -3.018 -8.602 -8.773 1 98.25 135 SER A O 1
ATOM 1094 N N . PHE A 1 136 ? -3.281 -6.387 -8.414 1 98.44 136 PHE A N 1
ATOM 1095 C CA . PHE A 1 136 ? -4.711 -6.516 -8.148 1 98.44 136 PHE A CA 1
ATOM 1096 C C . PHE A 1 136 ? -5.449 -7.027 -9.375 1 98.44 136 PHE A C 1
ATOM 1098 O O . PHE A 1 136 ? -6.223 -7.984 -9.289 1 98.44 136 PHE A O 1
ATOM 1105 N N . MET A 1 137 ? -5.156 -6.438 -10.5 1 98.5 137 MET A N 1
ATOM 1106 C CA . MET A 1 137 ? -5.891 -6.762 -11.719 1 98.5 137 MET A CA 1
ATOM 1107 C C . MET A 1 137 ? -5.613 -8.195 -12.164 1 98.5 137 MET A C 1
ATOM 1109 O O . MET A 1 137 ? -6.531 -8.93 -12.523 1 98.5 137 MET A O 1
ATOM 1113 N N . ILE A 1 138 ? -4.367 -8.586 -12.055 1 98.56 138 ILE A N 1
ATOM 1114 C CA . ILE A 1 138 ? -3.992 -9.945 -12.43 1 98.56 138 ILE A CA 1
ATOM 1115 C C . ILE A 1 138 ? -4.676 -10.945 -11.5 1 98.56 138 ILE A C 1
ATOM 1117 O O . ILE A 1 138 ? -5.293 -11.906 -11.961 1 98.56 138 ILE A O 1
ATOM 1121 N N . THR A 1 139 ? -4.586 -10.68 -10.219 1 98.69 139 THR A N 1
ATOM 1122 C CA . THR A 1 139 ? -5.141 -11.586 -9.219 1 98.69 139 THR A CA 1
ATOM 1123 C C . THR A 1 139 ? -6.652 -11.727 -9.391 1 98.69 139 THR A C 1
ATOM 1125 O O . THR A 1 139 ? -7.176 -12.836 -9.461 1 98.69 139 THR A O 1
ATOM 1128 N N . GLN A 1 140 ? -7.297 -10.586 -9.523 1 98.25 140 GLN A N 1
ATOM 1129 C CA . GLN A 1 140 ? -8.75 -10.633 -9.672 1 98.25 140 GLN A CA 1
ATOM 1130 C C . GLN A 1 140 ? -9.156 -11.336 -10.961 1 98.25 140 GLN A C 1
ATOM 1132 O O . GLN A 1 140 ? -10.086 -12.148 -10.969 1 98.25 140 GLN A O 1
ATOM 1137 N N . THR A 1 141 ? -8.469 -11.055 -12.023 1 98.12 141 THR A N 1
ATOM 1138 C CA . THR A 1 141 ? -8.781 -11.594 -13.344 1 98.12 141 THR A CA 1
ATOM 1139 C C . THR A 1 141 ? -8.711 -13.117 -13.344 1 98.12 141 THR A C 1
ATOM 1141 O O . THR A 1 141 ? -9.562 -13.781 -13.938 1 98.12 141 THR A O 1
ATOM 1144 N N . PHE A 1 142 ? -7.805 -13.703 -12.625 1 98.44 142 PHE A N 1
ATOM 1145 C CA . PHE A 1 142 ? -7.574 -15.133 -12.734 1 98.44 142 PHE A CA 1
ATOM 1146 C C . PHE A 1 142 ? -8.133 -15.875 -11.523 1 98.44 142 PHE A C 1
ATOM 1148 O O . PHE A 1 142 ? -8.102 -17.109 -11.469 1 98.44 142 PHE A O 1
ATOM 1155 N N . LEU A 1 143 ? -8.672 -15.117 -10.562 1 98.38 143 LEU A N 1
ATOM 1156 C CA . LEU A 1 143 ? -9.188 -15.688 -9.32 1 98.38 143 LEU A CA 1
ATOM 1157 C C . LEU A 1 143 ? -10.266 -16.734 -9.609 1 98.38 143 LEU A C 1
ATOM 1159 O O . LEU A 1 143 ? -10.305 -17.781 -8.969 1 98.38 143 LEU A O 1
ATOM 1163 N N . PRO A 1 144 ? -11.125 -16.578 -10.664 1 97.5 144 PRO A N 1
ATOM 1164 C CA . PRO A 1 144 ? -12.141 -17.578 -10.945 1 97.5 144 PRO A CA 1
ATOM 1165 C C . PRO A 1 144 ? -11.539 -18.938 -11.32 1 97.5 144 PRO A C 1
ATOM 1167 O O . PRO A 1 144 ? -12.062 -19.984 -10.914 1 97.5 144 PRO A O 1
ATOM 1170 N N . LEU A 1 145 ? -10.477 -18.953 -12.016 1 98.19 145 LEU A N 1
ATOM 1171 C CA . LEU A 1 145 ? -9.812 -20.203 -12.383 1 98.19 145 LEU A CA 1
ATOM 1172 C C . LEU A 1 145 ? -9.062 -20.797 -11.188 1 98.19 145 LEU A C 1
ATOM 1174 O O . LEU A 1 145 ? -8.977 -22.016 -11.047 1 98.19 145 LEU A O 1
ATOM 1178 N N . ILE A 1 146 ? -8.562 -19.906 -10.359 1 98.5 146 ILE A N 1
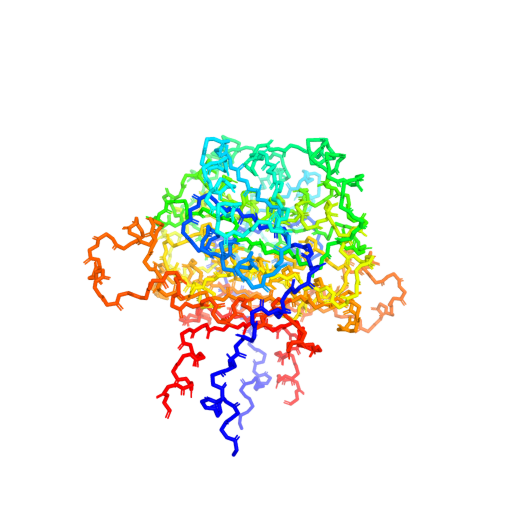ATOM 1179 C CA . ILE A 1 146 ? -7.793 -20.328 -9.195 1 98.5 146 ILE A CA 1
ATOM 1180 C C . ILE A 1 146 ? -8.719 -21.016 -8.188 1 98.5 146 ILE A C 1
ATOM 1182 O O . ILE A 1 146 ? -8.383 -22.062 -7.629 1 98.5 146 ILE A O 1
ATOM 1186 N N . LEU A 1 147 ? -9.891 -20.469 -8.039 1 97.88 147 LEU A N 1
ATOM 1187 C CA . LEU A 1 147 ? -10.828 -20.984 -7.051 1 97.88 147 LEU A CA 1
ATOM 1188 C C . LEU A 1 147 ? -11.422 -22.312 -7.496 1 97.88 147 LEU A C 1
ATOM 1190 O O . LEU A 1 147 ? -12.023 -23.031 -6.691 1 97.88 147 LEU A O 1
ATOM 1194 N N . LYS A 1 148 ? -11.219 -22.688 -8.742 1 97.25 148 LYS A N 1
ATOM 1195 C CA . LYS A 1 148 ? -11.688 -23.953 -9.266 1 97.25 148 LYS A CA 1
ATOM 1196 C C . LYS A 1 148 ? -10.68 -25.078 -8.984 1 97.25 148 LYS A C 1
ATOM 1198 O O . LYS A 1 148 ? -11.008 -26.25 -9.086 1 97.25 148 LYS A O 1
ATOM 1203 N N . ALA A 1 149 ? -9.461 -24.75 -8.648 1 97.5 149 ALA A N 1
ATOM 1204 C CA . ALA A 1 149 ? -8.391 -25.734 -8.477 1 97.5 149 ALA A CA 1
ATOM 1205 C C . ALA A 1 149 ? -8.414 -26.344 -7.078 1 97.5 149 ALA A C 1
ATOM 1207 O O . ALA A 1 149 ? -8.984 -25.75 -6.152 1 97.5 149 ALA A O 1
ATOM 1208 N N . LYS A 1 150 ? -7.828 -27.531 -6.984 1 95.19 150 LYS A N 1
ATOM 1209 C CA . LYS A 1 150 ? -7.625 -28.141 -5.676 1 95.19 150 LYS A CA 1
ATOM 1210 C C . LYS A 1 150 ? -6.359 -27.609 -5.008 1 95.19 150 LYS A C 1
ATOM 1212 O O . LYS A 1 150 ? -5.27 -27.688 -5.582 1 95.19 150 LYS A O 1
ATOM 1217 N N . ASN A 1 151 ? -6.441 -27.047 -3.854 1 95 151 ASN A N 1
ATOM 1218 C CA . ASN A 1 151 ? -5.34 -26.562 -3.029 1 95 151 ASN A CA 1
ATOM 1219 C C . ASN A 1 151 ? -4.508 -25.516 -3.768 1 95 151 ASN A C 1
ATOM 1221 O O . ASN A 1 151 ? -3.283 -25.625 -3.84 1 95 151 ASN A O 1
ATOM 1225 N N . PRO A 1 152 ? -5.16 -24.484 -4.289 1 98.19 152 PRO A N 1
ATOM 1226 C CA . PRO A 1 152 ? -4.406 -23.469 -5.031 1 98.19 152 PRO A CA 1
ATOM 1227 C C . PRO A 1 152 ? -3.588 -22.547 -4.113 1 98.19 152 PRO A C 1
ATOM 1229 O O . PRO A 1 152 ? -3.863 -22.469 -2.916 1 98.19 152 PRO A O 1
ATOM 1232 N N . SER A 1 153 ? -2.533 -21.984 -4.699 1 98.56 153 SER A N 1
ATOM 1233 C CA . SER A 1 153 ? -1.609 -21.109 -3.969 1 98.56 153 SER A CA 1
ATOM 1234 C C . SER A 1 153 ? -1.346 -19.828 -4.73 1 98.56 153 SER A C 1
ATOM 1236 O O . SER A 1 153 ? -1.036 -19.844 -5.922 1 98.56 153 SER A O 1
ATOM 1238 N N . ILE A 1 154 ? -1.591 -18.703 -4.094 1 98.81 154 ILE A N 1
ATOM 1239 C CA . ILE A 1 154 ? -1.176 -17.406 -4.613 1 98.81 154 ILE A CA 1
ATOM 1240 C C . ILE A 1 154 ? 0.008 -16.875 -3.803 1 98.81 154 ILE A C 1
ATOM 1242 O O . ILE A 1 154 ? -0.035 -16.859 -2.57 1 98.81 154 ILE A O 1
ATOM 1246 N N . ILE A 1 155 ? 1.08 -16.547 -4.504 1 98.81 155 ILE A N 1
ATOM 1247 C CA . ILE A 1 155 ? 2.27 -15.992 -3.873 1 98.81 155 ILE A CA 1
ATOM 1248 C C . ILE A 1 155 ? 2.486 -14.555 -4.355 1 98.81 155 ILE A C 1
ATOM 1250 O O . ILE A 1 155 ? 2.484 -14.297 -5.562 1 98.81 155 ILE A O 1
ATOM 1254 N N . PHE A 1 156 ? 2.566 -13.648 -3.416 1 98.75 156 PHE A N 1
ATOM 1255 C CA . PHE A 1 156 ? 2.975 -12.289 -3.721 1 98.75 156 PHE A CA 1
ATOM 1256 C C . PHE A 1 156 ? 4.445 -12.07 -3.383 1 98.75 156 PHE A C 1
ATOM 1258 O O . PHE A 1 156 ? 4.934 -12.57 -2.369 1 98.75 156 PHE A O 1
ATOM 1265 N N . THR A 1 157 ? 5.145 -11.336 -4.223 1 97.88 157 THR A N 1
ATOM 1266 C CA . THR A 1 157 ? 6.539 -11.008 -3.949 1 97.88 157 THR A CA 1
ATOM 1267 C C . THR A 1 157 ? 6.652 -9.672 -3.229 1 97.88 157 THR A C 1
ATOM 1269 O O . THR A 1 157 ? 6.215 -8.641 -3.746 1 97.88 157 THR A O 1
ATOM 1272 N N . THR A 1 158 ? 7.141 -9.727 -2.062 1 96.06 158 THR A N 1
ATOM 1273 C CA . THR A 1 158 ? 7.438 -8.508 -1.314 1 96.06 158 THR A CA 1
ATOM 1274 C C . THR A 1 158 ? 8.938 -8.211 -1.339 1 96.06 158 THR A C 1
ATOM 1276 O O . THR A 1 158 ? 9.617 -8.531 -2.312 1 96.06 158 THR A O 1
ATOM 1279 N N . SER A 1 159 ? 9.461 -7.496 -0.416 1 90.69 159 SER A N 1
ATOM 1280 C CA . SER A 1 159 ? 10.867 -7.109 -0.395 1 90.69 159 SER A CA 1
ATOM 1281 C C . SER A 1 159 ? 11.352 -6.867 1.031 1 90.69 159 SER A C 1
ATOM 1283 O O . SER A 1 159 ? 10.57 -6.949 1.98 1 90.69 159 SER A O 1
ATOM 1285 N N . GLY A 1 160 ? 12.664 -6.691 1.062 1 87.75 160 GLY A N 1
ATOM 1286 C CA . GLY A 1 160 ? 13.273 -6.375 2.344 1 87.75 160 GLY A CA 1
ATOM 1287 C C . GLY A 1 160 ? 12.93 -4.98 2.838 1 87.75 160 GLY A C 1
ATOM 1288 O O . GLY A 1 160 ? 13.188 -4.645 3.994 1 87.75 160 GLY A O 1
ATOM 1289 N N . THR A 1 161 ? 12.359 -4.223 2.039 1 84.88 161 THR A N 1
ATOM 1290 C CA . THR A 1 161 ? 11.961 -2.875 2.441 1 84.88 161 THR A CA 1
ATOM 1291 C C . THR A 1 161 ? 10.75 -2.922 3.363 1 84.88 161 THR A C 1
ATOM 1293 O O . THR A 1 161 ? 10.422 -1.93 4.016 1 84.88 161 THR A O 1
ATOM 1296 N N . THR A 1 162 ? 10.031 -3.943 3.445 1 85.25 162 THR A N 1
ATOM 1297 C CA . THR A 1 162 ? 8.938 -4.207 4.371 1 85.25 162 THR A CA 1
ATOM 1298 C C . THR A 1 162 ? 9.398 -5.102 5.516 1 85.25 162 THR A C 1
ATOM 1300 O O . THR A 1 162 ? 10.234 -5.992 5.32 1 85.25 162 THR A O 1
ATOM 1303 N N . PRO A 1 163 ? 9.062 -4.836 6.746 1 82.38 163 PRO A N 1
ATOM 1304 C CA . PRO A 1 163 ? 8.023 -3.906 7.203 1 82.38 163 PRO A CA 1
ATOM 1305 C C . PRO A 1 163 ? 8.602 -2.604 7.75 1 82.38 163 PRO A C 1
ATOM 1307 O O . PRO A 1 163 ? 7.867 -1.776 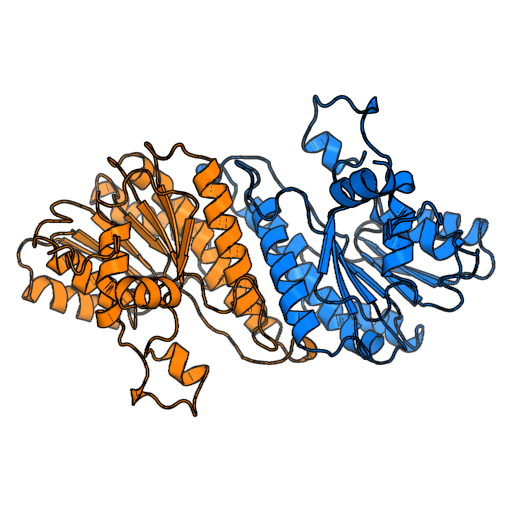8.297 1 82.38 163 PRO A O 1
ATOM 1310 N N . ASN A 1 164 ? 9.875 -2.43 7.617 1 85 164 ASN A N 1
ATOM 1311 C CA . ASN A 1 164 ? 10.469 -1.322 8.359 1 85 164 ASN A CA 1
ATOM 1312 C C . ASN A 1 164 ? 10.562 -0.063 7.504 1 85 164 ASN A C 1
ATOM 1314 O O . ASN A 1 164 ? 10.75 1.037 8.031 1 85 164 ASN A O 1
ATOM 1318 N N . GLY A 1 165 ? 10.344 -0.192 6.258 1 86 165 GLY A N 1
ATOM 1319 C CA . GLY A 1 165 ? 10.562 0.947 5.379 1 86 165 GLY A CA 1
ATOM 1320 C C . GLY A 1 165 ? 12.031 1.212 5.102 1 86 165 GLY A C 1
ATOM 1321 O O . GLY A 1 165 ? 12.898 0.672 5.785 1 86 165 GLY A O 1
ATOM 1322 N N . ARG A 1 166 ? 12.352 1.946 4.047 1 90.44 166 ARG A N 1
ATOM 1323 C CA . ARG A 1 166 ? 13.711 2.305 3.678 1 90.44 166 ARG A CA 1
ATOM 1324 C C . ARG A 1 166 ? 13.758 3.678 3.014 1 90.44 166 ARG A C 1
ATOM 1326 O O . ARG A 1 166 ? 13.062 3.918 2.025 1 90.44 166 ARG A O 1
ATOM 1333 N N . ALA A 1 167 ? 14.586 4.457 3.588 1 95.75 167 ALA A N 1
ATOM 1334 C CA . ALA A 1 167 ? 14.734 5.805 3.049 1 95.75 167 ALA A CA 1
ATOM 1335 C C . ALA A 1 167 ? 15.031 5.77 1.555 1 95.75 167 ALA A C 1
ATOM 1337 O O . ALA A 1 167 ? 15.828 4.945 1.096 1 95.75 167 ALA A O 1
ATOM 1338 N N . ASN A 1 168 ? 14.336 6.59 0.792 1 95.81 168 ASN A N 1
ATOM 1339 C CA . ASN A 1 168 ? 14.602 6.867 -0.614 1 95.81 168 ASN A CA 1
ATOM 1340 C C . ASN A 1 168 ? 14.008 5.793 -1.522 1 95.81 168 ASN A C 1
ATOM 1342 O O . ASN A 1 168 ? 14.102 5.895 -2.748 1 95.81 168 ASN A O 1
ATOM 1346 N N . TRP A 1 169 ? 13.367 4.809 -0.894 1 94.44 169 TRP A N 1
ATOM 1347 C CA . TRP A 1 169 ? 12.773 3.742 -1.688 1 94.44 169 TRP A CA 1
ATOM 1348 C C . TRP A 1 169 ? 11.281 3.982 -1.89 1 94.44 169 TRP A C 1
ATOM 1350 O O . TRP A 1 169 ? 10.516 3.039 -2.121 1 94.44 169 TRP A O 1
ATOM 1360 N N . GLY A 1 170 ? 10.891 5.109 -1.819 1 94.62 170 GLY A N 1
ATOM 1361 C CA . GLY A 1 170 ? 9.555 5.668 -1.902 1 94.62 170 GLY A CA 1
ATOM 1362 C C . GLY A 1 170 ? 8.539 4.707 -2.492 1 94.62 170 GLY A C 1
ATOM 1363 O O . GLY A 1 170 ? 8.023 3.832 -1.792 1 94.62 170 GLY A O 1
ATOM 1364 N N . PRO A 1 171 ? 8.164 4.891 -3.742 1 96.94 171 PRO A N 1
ATOM 1365 C CA . PRO A 1 171 ? 7.047 4.141 -4.32 1 96.94 171 PRO A CA 1
ATOM 1366 C C . PRO A 1 171 ? 7.281 2.633 -4.309 1 96.94 171 PRO A C 1
ATOM 1368 O O . PRO A 1 171 ? 6.336 1.858 -4.148 1 96.94 171 PRO A O 1
ATOM 1371 N N . TYR A 1 172 ? 8.477 2.15 -4.387 1 97.81 172 TYR A N 1
ATOM 1372 C CA . TYR A 1 172 ? 8.758 0.719 -4.371 1 97.81 172 TYR A CA 1
ATOM 1373 C C . TYR A 1 172 ? 8.43 0.115 -3.012 1 97.81 172 TYR A C 1
ATOM 1375 O O . TYR A 1 172 ? 7.613 -0.8 -2.91 1 97.81 172 TYR A O 1
ATOM 1383 N N . ALA A 1 173 ? 9.047 0.695 -1.976 1 97.94 173 ALA A N 1
ATOM 1384 C CA . ALA A 1 173 ? 8.812 0.181 -0.628 1 97.94 173 ALA A CA 1
ATOM 1385 C C . ALA A 1 173 ? 7.332 0.254 -0.261 1 97.94 173 ALA A C 1
ATOM 1387 O O . ALA A 1 173 ? 6.77 -0.704 0.275 1 97.94 173 ALA A O 1
ATOM 1388 N N . ILE A 1 174 ? 6.746 1.376 -0.562 1 98.38 174 ILE A N 1
ATOM 1389 C CA . ILE A 1 174 ? 5.348 1.61 -0.225 1 98.38 174 ILE A CA 1
ATOM 1390 C C . ILE A 1 174 ? 4.465 0.604 -0.959 1 98.38 174 ILE A C 1
ATOM 1392 O O . ILE A 1 174 ? 3.535 0.042 -0.375 1 98.38 174 ILE A O 1
ATOM 1396 N N . SER A 1 175 ? 4.75 0.326 -2.223 1 98.44 175 SER A N 1
ATOM 1397 C CA . SER A 1 175 ? 3.994 -0.664 -2.982 1 98.44 175 SER A CA 1
ATOM 1398 C C . SER A 1 175 ? 4.117 -2.051 -2.361 1 98.44 175 SER A C 1
ATOM 1400 O O . SER A 1 175 ? 3.166 -2.834 -2.387 1 98.44 175 SER A O 1
ATOM 1402 N N . LYS A 1 176 ? 5.254 -2.359 -1.84 1 98.25 176 LYS A N 1
ATOM 1403 C CA . LYS A 1 176 ? 5.457 -3.676 -1.242 1 98.25 176 LYS A CA 1
ATOM 1404 C C . LYS A 1 176 ? 4.734 -3.791 0.096 1 98.25 176 LYS A C 1
ATOM 1406 O O . LYS A 1 176 ? 4.258 -4.867 0.46 1 98.25 176 LYS A O 1
ATOM 1411 N N . PHE A 1 177 ? 4.613 -2.676 0.843 1 97.56 177 PHE A N 1
ATOM 1412 C CA . PHE A 1 177 ? 3.73 -2.658 2.002 1 97.56 177 PHE A CA 1
ATOM 1413 C C . PHE A 1 177 ? 2.291 -2.949 1.59 1 97.56 177 PHE A C 1
ATOM 1415 O O . PHE A 1 177 ? 1.603 -3.74 2.238 1 97.56 177 PHE A O 1
ATOM 1422 N N . ALA A 1 178 ? 1.898 -2.314 0.52 1 98.25 178 ALA A N 1
ATOM 1423 C CA . ALA A 1 178 ? 0.547 -2.523 0.007 1 98.25 178 ALA A CA 1
ATOM 1424 C C . ALA A 1 178 ? 0.327 -3.984 -0.377 1 98.25 178 ALA A C 1
ATOM 1426 O O . ALA A 1 178 ? -0.742 -4.547 -0.122 1 98.25 178 ALA A O 1
ATOM 1427 N N . ILE A 1 179 ? 1.298 -4.578 -0.942 1 98.44 179 ILE A N 1
ATOM 1428 C CA . ILE A 1 179 ? 1.224 -5.969 -1.375 1 98.44 179 ILE A CA 1
ATOM 1429 C C . ILE A 1 179 ? 1.055 -6.879 -0.16 1 98.44 179 ILE A C 1
ATOM 1431 O O . ILE A 1 179 ? 0.298 -7.852 -0.206 1 98.44 179 ILE A O 1
ATOM 1435 N N . GLU A 1 180 ? 1.757 -6.582 0.885 1 97.12 180 GLU A N 1
ATOM 1436 C CA . GLU A 1 180 ? 1.557 -7.336 2.117 1 97.12 180 GLU A CA 1
ATOM 1437 C C . GLU A 1 180 ? 0.111 -7.238 2.598 1 97.12 180 GLU A C 1
ATOM 1439 O O . GLU A 1 180 ? -0.482 -8.242 3.002 1 97.12 180 GLU A O 1
ATOM 1444 N N . GLY A 1 181 ? -0.382 -6.027 2.59 1 97.38 181 GLY A N 1
ATOM 1445 C CA . GLY A 1 181 ? -1.787 -5.848 2.922 1 97.38 181 GLY A CA 1
ATOM 1446 C C . GLY A 1 181 ? -2.717 -6.633 2.014 1 97.38 181 GLY A C 1
ATOM 1447 O O . GLY A 1 181 ? -3.699 -7.215 2.477 1 97.38 181 GLY A O 1
ATOM 1448 N N . PHE A 1 182 ? -2.395 -6.688 0.739 1 98.44 182 PHE A N 1
ATOM 1449 C CA . PHE A 1 182 ? -3.182 -7.426 -0.241 1 98.44 182 PHE A CA 1
ATOM 1450 C C . PHE A 1 182 ? -3.205 -8.914 0.091 1 98.44 182 PHE A C 1
ATOM 1452 O O . PHE A 1 182 ? -4.27 -9.531 0.114 1 98.44 182 PHE A O 1
ATOM 1459 N N . MET A 1 183 ? -2.057 -9.406 0.42 1 98.06 183 MET A N 1
ATOM 1460 C CA . MET A 1 183 ? -1.938 -10.812 0.806 1 98.06 183 MET A CA 1
ATOM 1461 C C . MET A 1 183 ? -2.801 -11.117 2.025 1 98.06 183 MET A C 1
ATOM 1463 O O . MET A 1 183 ? -3.547 -12.094 2.035 1 98.06 183 MET A O 1
ATOM 1467 N N . LYS A 1 184 ? -2.756 -10.258 3.037 1 97.69 184 LYS A N 1
ATOM 1468 C CA . LYS A 1 184 ? -3.504 -10.477 4.273 1 97.69 184 LYS A CA 1
ATOM 1469 C C . LYS A 1 184 ? -5.008 -10.406 4.023 1 97.69 184 LYS A C 1
ATOM 1471 O O . LYS A 1 184 ? -5.766 -11.234 4.535 1 97.69 184 LYS A O 1
ATOM 1476 N N . VAL A 1 185 ? -5.43 -9.453 3.219 1 98.12 185 VAL A N 1
ATOM 1477 C CA . VAL A 1 185 ? -6.844 -9.273 2.92 1 98.12 185 VAL A CA 1
ATOM 1478 C C . VAL A 1 185 ? -7.363 -10.492 2.154 1 98.12 185 VAL A C 1
ATOM 1480 O O . VAL A 1 185 ? -8.391 -11.07 2.514 1 98.12 185 VAL A O 1
ATOM 1483 N N . LEU A 1 186 ? -6.648 -10.859 1.143 1 98.31 186 LEU A N 1
ATOM 1484 C CA . LEU A 1 186 ? -7.09 -11.961 0.296 1 98.31 186 LEU A CA 1
ATOM 1485 C C . LEU A 1 186 ? -7.078 -13.273 1.068 1 98.31 186 LEU A C 1
ATOM 1487 O O . LEU A 1 186 ? -7.996 -14.086 0.935 1 98.31 186 LEU A O 1
ATOM 1491 N N . SER A 1 187 ? -6.059 -13.492 1.858 1 98 187 SER A N 1
ATOM 1492 C CA . SER A 1 187 ? -5.996 -14.695 2.689 1 98 187 SER A CA 1
ATOM 1493 C C . SER A 1 187 ? -7.191 -14.781 3.631 1 98 187 SER A C 1
ATOM 1495 O O . SER A 1 187 ? -7.73 -15.859 3.865 1 98 187 SER A O 1
ATOM 1497 N N . ALA A 1 188 ? -7.578 -13.648 4.164 1 97.44 188 ALA A N 1
ATOM 1498 C CA . ALA A 1 188 ? -8.68 -13.594 5.117 1 97.44 188 ALA A CA 1
ATOM 1499 C C . ALA A 1 188 ? -10.016 -13.875 4.43 1 97.44 188 ALA A C 1
ATOM 1501 O O . ALA A 1 188 ? -11 -14.203 5.09 1 97.44 188 ALA A O 1
ATOM 1502 N N . GLU A 1 189 ? -10.062 -13.789 3.141 1 97.5 189 GLU A N 1
ATOM 1503 C CA . GLU A 1 189 ? -11.312 -13.984 2.42 1 97.5 189 GLU A CA 1
ATOM 1504 C C . GLU A 1 189 ? -11.602 -15.461 2.191 1 97.5 189 GLU A C 1
ATOM 1506 O O . GLU A 1 189 ? -12.727 -15.844 1.874 1 97.5 189 GLU A O 1
ATOM 1511 N N . TYR A 1 190 ? -10.547 -16.25 2.305 1 96.62 190 TYR A N 1
ATOM 1512 C CA . TYR A 1 190 ? -10.711 -17.672 2.045 1 96.62 190 TYR A CA 1
ATOM 1513 C C . TYR A 1 190 ? -10.07 -18.5 3.146 1 96.62 190 TYR A C 1
ATOM 1515 O O . TYR A 1 190 ? -9.008 -18.156 3.662 1 96.62 190 TYR A O 1
ATOM 1523 N N . PRO A 1 191 ? -10.797 -19.578 3.562 1 91.81 191 PRO A N 1
ATOM 1524 C CA . PRO A 1 191 ? -10.062 -20.516 4.414 1 91.81 191 PRO A CA 1
ATOM 1525 C C . PRO A 1 191 ? -8.914 -21.219 3.684 1 91.81 191 PRO A C 1
ATOM 1527 O O . PRO A 1 191 ? -8.945 -21.344 2.455 1 91.81 191 PRO A O 1
ATOM 1530 N N . SER A 1 192 ? -7.922 -21.672 4.418 1 86.94 192 SER A N 1
ATOM 1531 C CA . SER A 1 192 ? -6.703 -22.234 3.846 1 86.94 192 SER A CA 1
ATOM 1532 C C . SER A 1 192 ? -7.008 -23.453 2.984 1 86.94 192 SER A C 1
ATOM 1534 O O . SER A 1 192 ? -6.289 -23.734 2.021 1 86.94 192 SER A O 1
ATOM 1536 N N . SER A 1 193 ? -8.062 -24.125 3.287 1 86.69 193 SER A N 1
ATOM 1537 C CA . SER A 1 193 ? -8.445 -25.328 2.535 1 86.69 193 SER A CA 1
ATOM 1538 C C . SER A 1 193 ? -8.969 -24.953 1.15 1 86.69 193 SER A C 1
ATOM 1540 O O . SER A 1 193 ? -8.984 -25.797 0.249 1 86.69 193 SER A O 1
ATOM 1542 N N . LYS A 1 194 ? -9.25 -23.688 0.993 1 92.06 194 LYS A N 1
ATOM 1543 C CA . LYS A 1 194 ? -9.812 -23.219 -0.275 1 92.06 194 LYS A CA 1
ATOM 1544 C C . LYS A 1 194 ? -8.766 -22.484 -1.106 1 92.06 194 LYS A C 1
ATOM 1546 O O . LYS A 1 194 ? -8.719 -22.641 -2.33 1 92.06 194 LYS A O 1
ATOM 1551 N N . LEU A 1 195 ? -7.992 -21.734 -0.498 1 97.81 195 LEU A N 1
ATOM 1552 C CA . LEU A 1 195 ? -6.969 -20.938 -1.156 1 97.81 195 LEU A CA 1
ATOM 1553 C C . LEU A 1 195 ? -5.918 -20.469 -0.153 1 97.81 195 LEU A C 1
ATOM 1555 O O . LEU A 1 195 ? -6.258 -19.875 0.875 1 97.81 195 LEU A O 1
ATOM 1559 N N . ARG A 1 196 ? -4.68 -20.828 -0.435 1 98.12 196 ARG A N 1
ATOM 1560 C CA . ARG A 1 196 ? -3.59 -20.25 0.347 1 98.12 196 ARG A CA 1
ATOM 1561 C C . ARG A 1 196 ? -3.035 -19 -0.326 1 98.12 196 ARG A C 1
ATOM 1563 O O . ARG A 1 196 ? -2.85 -18.969 -1.545 1 98.12 196 ARG A O 1
ATOM 1570 N N . VAL A 1 197 ? -2.854 -17.953 0.437 1 98.56 197 VAL A N 1
ATOM 1571 C CA . VAL A 1 197 ? -2.293 -16.703 -0.041 1 98.56 197 VAL A CA 1
ATOM 1572 C C . VAL A 1 197 ? -1.138 -16.281 0.862 1 98.56 197 VAL A C 1
ATOM 1574 O O . VAL A 1 197 ? -1.328 -16.047 2.059 1 98.56 197 VAL A O 1
ATOM 1577 N N . ASN A 1 198 ? 0.102 -16.203 0.275 1 98.19 198 ASN A N 1
ATOM 1578 C CA . ASN A 1 198 ? 1.284 -15.875 1.062 1 98.19 198 ASN A CA 1
ATOM 1579 C C . ASN A 1 198 ? 2.184 -14.883 0.328 1 98.19 198 ASN A C 1
ATOM 1581 O O . ASN A 1 198 ? 1.981 -14.617 -0.857 1 98.19 198 ASN A O 1
ATOM 1585 N N . CYS A 1 199 ? 3.061 -14.281 1.072 1 97.81 199 CYS A N 1
ATOM 1586 C CA . CYS A 1 199 ? 4.102 -13.445 0.478 1 97.81 199 CYS A CA 1
ATOM 1587 C C . CYS A 1 199 ? 5.477 -14.078 0.668 1 97.81 199 CYS A C 1
ATOM 1589 O O . CYS A 1 199 ? 5.691 -14.836 1.614 1 97.81 199 CYS A O 1
ATOM 1591 N N . ILE A 1 200 ? 6.352 -13.781 -0.259 1 97.56 200 ILE A N 1
ATOM 1592 C CA . ILE A 1 200 ? 7.746 -14.195 -0.146 1 97.56 200 ILE A CA 1
ATOM 1593 C C . ILE A 1 200 ? 8.656 -12.984 -0.326 1 97.56 200 ILE A C 1
ATOM 1595 O O . ILE A 1 200 ? 8.477 -12.195 -1.257 1 97.56 200 ILE A O 1
ATOM 1599 N N . ASN A 1 201 ? 9.477 -12.711 0.56 1 97.12 201 ASN A N 1
ATOM 1600 C CA . ASN A 1 201 ? 10.625 -11.828 0.411 1 97.12 201 ASN A CA 1
ATOM 1601 C C . ASN A 1 201 ? 11.875 -12.594 -0.016 1 97.12 201 ASN A C 1
ATOM 1603 O O . ASN A 1 201 ? 12.492 -13.289 0.795 1 97.12 201 ASN A O 1
ATOM 1607 N N . PRO A 1 202 ? 12.203 -12.43 -1.249 1 95.69 202 PRO A N 1
ATOM 1608 C CA . PRO A 1 202 ? 13.305 -13.25 -1.764 1 95.69 202 PRO A CA 1
ATOM 1609 C C . PRO A 1 202 ? 14.648 -12.898 -1.133 1 95.69 202 PRO A C 1
ATOM 1611 O O . PRO A 1 202 ? 15.57 -13.719 -1.149 1 95.69 202 PRO A O 1
ATOM 1614 N N . GLY A 1 203 ? 14.766 -11.688 -0.611 1 92.19 203 GLY A N 1
ATOM 1615 C CA . GLY A 1 203 ? 16.047 -11.258 -0.079 1 92.19 203 GLY A CA 1
ATOM 1616 C C . GLY A 1 203 ? 16.953 -10.641 -1.131 1 92.19 203 GLY A C 1
ATOM 1617 O O . GLY A 1 203 ? 16.469 -10.039 -2.098 1 92.19 203 GLY A O 1
ATOM 1618 N N . SER A 1 204 ? 18.281 -10.664 -0.884 1 90 204 SER A N 1
ATOM 1619 C CA . SER A 1 204 ? 19.266 -10.086 -1.793 1 90 204 SER A CA 1
ATOM 1620 C C . SER A 1 204 ? 19.656 -11.07 -2.885 1 90 204 SER A C 1
ATOM 1622 O O . SER A 1 204 ? 20.547 -11.906 -2.68 1 90 204 SER A O 1
ATOM 1624 N N . ILE A 1 205 ? 19 -10.945 -3.99 1 92.25 205 ILE A N 1
ATOM 1625 C CA . ILE A 1 205 ? 19.203 -11.898 -5.078 1 92.25 205 ILE A CA 1
ATOM 1626 C C . ILE A 1 205 ? 19.859 -11.195 -6.266 1 92.25 205 ILE A C 1
ATOM 1628 O O . ILE A 1 205 ? 19.5 -10.062 -6.598 1 92.25 205 ILE A O 1
ATOM 1632 N N . LYS A 1 206 ? 20.797 -11.875 -6.844 1 91.19 206 LYS A N 1
ATOM 1633 C CA . LYS A 1 206 ? 21.484 -11.328 -8.016 1 91.19 206 LYS A CA 1
ATOM 1634 C C . LYS A 1 206 ? 20.547 -11.234 -9.211 1 91.19 206 LYS A C 1
ATOM 1636 O O . LYS A 1 206 ? 20.297 -12.227 -9.891 1 91.19 206 LYS A O 1
ATOM 1641 N N . THR A 1 207 ? 19.984 -10.078 -9.461 1 92.44 207 THR A N 1
ATOM 1642 C CA . THR A 1 207 ? 19.125 -9.742 -10.586 1 92.44 207 THR A CA 1
ATOM 1643 C C . THR A 1 207 ? 19.5 -8.383 -11.172 1 92.44 207 THR A C 1
ATOM 1645 O O . THR A 1 207 ? 20.297 -7.648 -10.586 1 92.44 207 THR A O 1
ATOM 1648 N N . LYS A 1 208 ? 18.984 -8.094 -12.359 1 89.75 208 LYS A N 1
ATOM 1649 C CA . LYS A 1 208 ? 19.188 -6.773 -12.945 1 89.75 208 LYS A CA 1
ATOM 1650 C C . LYS A 1 208 ? 18.656 -5.676 -12.039 1 89.75 208 LYS A C 1
ATOM 1652 O O . LYS A 1 208 ? 19.281 -4.629 -11.883 1 89.75 208 LYS A O 1
ATOM 1657 N N . MET A 1 209 ? 17.562 -5.922 -11.398 1 86.88 209 MET A N 1
ATOM 1658 C CA . MET A 1 209 ? 16.953 -4.941 -10.5 1 86.88 209 MET A CA 1
ATOM 1659 C C . MET A 1 209 ? 17.875 -4.648 -9.32 1 86.88 209 MET A C 1
ATOM 1661 O O . MET A 1 209 ? 18.062 -3.486 -8.945 1 86.88 209 MET A O 1
ATOM 1665 N N . ARG A 1 210 ? 18.469 -5.672 -8.75 1 87.19 210 ARG A N 1
ATOM 1666 C CA . ARG A 1 210 ? 19.375 -5.512 -7.621 1 87.19 210 ARG A CA 1
ATOM 1667 C C . ARG A 1 210 ? 20.609 -4.699 -8.023 1 87.19 210 ARG A C 1
ATOM 1669 O O . ARG A 1 210 ? 21.062 -3.85 -7.258 1 87.19 210 ARG A O 1
ATOM 1676 N N . LYS A 1 211 ? 21.062 -4.98 -9.188 1 86.88 211 LYS A N 1
ATOM 1677 C CA . LYS A 1 211 ? 22.234 -4.258 -9.68 1 86.88 211 LYS A CA 1
ATOM 1678 C C . LYS A 1 211 ? 21.938 -2.766 -9.805 1 86.88 211 LYS A C 1
ATOM 1680 O O . LYS A 1 211 ? 22.797 -1.934 -9.492 1 86.88 211 LYS A O 1
ATOM 1685 N N . ILE A 1 212 ? 20.781 -2.475 -10.234 1 86.62 212 ILE A N 1
ATOM 1686 C CA . ILE A 1 212 ? 20.375 -1.081 -10.375 1 86.62 212 ILE A CA 1
ATOM 1687 C C . ILE A 1 212 ? 20.219 -0.446 -8.992 1 86.62 212 ILE A C 1
ATOM 1689 O O . ILE A 1 212 ? 20.656 0.69 -8.773 1 86.62 212 ILE A O 1
ATOM 1693 N N . ALA A 1 213 ? 19.703 -1.179 -8.055 1 86.69 213 ALA A N 1
ATOM 1694 C CA . ALA A 1 213 ? 19.438 -0.669 -6.711 1 86.69 213 ALA A CA 1
ATOM 1695 C C . ALA A 1 213 ? 20.734 -0.498 -5.926 1 86.69 213 ALA A C 1
ATOM 1697 O O . ALA A 1 213 ? 20.844 0.405 -5.094 1 86.69 213 ALA A O 1
ATOM 1698 N N . PHE A 1 214 ? 21.656 -1.415 -6.16 1 88.69 214 PHE A N 1
ATOM 1699 C CA . PHE A 1 214 ? 22.922 -1.413 -5.441 1 88.69 214 PHE A CA 1
ATOM 1700 C C . PHE A 1 214 ? 24.094 -1.572 -6.402 1 88.69 214 PHE A C 1
ATOM 1702 O O . PHE A 1 214 ? 24.781 -2.6 -6.395 1 88.69 214 PHE A O 1
ATOM 1709 N N . PRO A 1 215 ? 24.438 -0.525 -7.109 1 83.75 215 PRO A N 1
ATOM 1710 C CA . PRO A 1 215 ? 25.422 -0.634 -8.195 1 83.75 215 PRO A CA 1
ATOM 1711 C C . PRO A 1 215 ? 26.828 -0.931 -7.691 1 83.75 215 PRO A C 1
ATOM 1713 O O . PRO A 1 215 ? 27.641 -1.487 -8.43 1 83.75 215 PRO A O 1
ATOM 1716 N N . THR A 1 216 ? 27.062 -0.663 -6.395 1 85.5 216 THR A N 1
ATOM 1717 C CA . THR A 1 216 ? 28.422 -0.82 -5.91 1 85.5 216 THR A CA 1
ATOM 1718 C C . THR A 1 216 ? 28.547 -2.08 -5.059 1 85.5 216 THR A C 1
ATOM 1720 O O . THR A 1 216 ? 29.625 -2.381 -4.543 1 85.5 216 THR A O 1
ATOM 1723 N N . GLU A 1 217 ? 27.406 -2.734 -4.926 1 86.62 217 GLU A N 1
ATOM 1724 C CA . GLU A 1 217 ? 27.453 -3.928 -4.086 1 86.62 217 GLU A CA 1
ATOM 1725 C C . GLU A 1 217 ? 28.266 -5.039 -4.738 1 86.62 217 GLU A C 1
ATOM 1727 O O . GLU A 1 217 ? 28.312 -5.152 -5.965 1 86.62 217 GLU A O 1
ATOM 1732 N N . ASN A 1 218 ? 28.969 -5.816 -3.801 1 83.69 218 ASN A N 1
ATOM 1733 C CA . ASN A 1 218 ? 29.719 -6.969 -4.289 1 83.69 218 ASN A CA 1
ATOM 1734 C C . ASN A 1 218 ? 28.797 -8.086 -4.754 1 83.69 218 ASN A C 1
ATOM 1736 O O . ASN A 1 218 ? 28.141 -8.742 -3.936 1 83.69 218 ASN A O 1
ATOM 1740 N N . ASN A 1 219 ? 28.734 -8.352 -5.945 1 80 219 ASN A N 1
ATOM 1741 C CA . ASN A 1 219 ? 27.812 -9.281 -6.59 1 80 219 ASN A CA 1
ATOM 1742 C C . ASN A 1 219 ? 28.141 -10.727 -6.25 1 80 219 ASN A C 1
ATOM 1744 O O . ASN A 1 219 ? 27.266 -11.602 -6.305 1 80 219 ASN A O 1
ATOM 1748 N N . TYR A 1 220 ? 29.344 -10.953 -5.777 1 79.69 220 TYR A N 1
ATOM 1749 C CA . TYR A 1 220 ? 29.781 -12.328 -5.535 1 79.69 220 TYR A CA 1
ATOM 1750 C C . TYR A 1 220 ? 29.156 -12.883 -4.266 1 79.69 220 TYR A C 1
ATOM 1752 O O . TYR A 1 220 ? 29.031 -14.102 -4.105 1 79.69 220 TYR A O 1
ATOM 1760 N N . ALA A 1 221 ? 28.688 -12.031 -3.441 1 82.38 221 ALA A N 1
ATOM 1761 C CA . ALA A 1 221 ? 28.141 -12.453 -2.156 1 82.38 221 ALA A CA 1
ATOM 1762 C C . ALA A 1 221 ? 26.625 -12.641 -2.244 1 82.38 221 ALA A C 1
ATOM 1764 O O . ALA A 1 221 ? 26 -13.18 -1.324 1 82.38 221 ALA A O 1
ATOM 1765 N N . LEU A 1 222 ? 26.078 -12.367 -3.467 1 88.62 222 LEU A N 1
ATOM 1766 C CA . LEU A 1 222 ? 24.625 -12.438 -3.615 1 88.62 222 LEU A CA 1
ATOM 1767 C C . LEU A 1 222 ? 24.188 -13.844 -4 1 88.62 222 LEU A C 1
ATOM 1769 O O . LEU A 1 222 ? 24.859 -14.516 -4.789 1 88.62 222 LEU A O 1
ATOM 1773 N N . MET A 1 223 ? 23.062 -14.234 -3.465 1 90.12 223 MET A N 1
ATOM 1774 C CA . MET A 1 223 ? 22.422 -15.461 -3.939 1 90.12 223 MET A CA 1
ATOM 1775 C C . MET A 1 223 ? 21.891 -15.281 -5.352 1 90.12 223 MET A C 1
ATOM 1777 O O . MET A 1 223 ? 21.5 -14.172 -5.738 1 90.12 223 MET A O 1
ATOM 1781 N N . GLN A 1 224 ? 21.938 -16.406 -6.09 1 94 224 GLN A N 1
ATOM 1782 C CA . GLN A 1 224 ? 21.312 -16.422 -7.406 1 94 224 GLN A CA 1
ATOM 1783 C C . GLN A 1 224 ? 19.828 -16.828 -7.305 1 94 224 GLN A C 1
ATOM 1785 O O . GLN A 1 224 ? 19.422 -17.484 -6.344 1 94 224 GLN A O 1
ATOM 1790 N N . PRO A 1 225 ? 19.047 -16.422 -8.32 1 95.88 225 PRO A N 1
ATOM 1791 C CA . PRO A 1 225 ? 17.656 -16.844 -8.297 1 95.88 225 PRO A CA 1
ATOM 1792 C C . PRO A 1 225 ? 17.484 -18.344 -8.086 1 95.88 225 PRO A C 1
ATOM 1794 O O . PRO A 1 225 ? 16.656 -18.781 -7.289 1 95.88 225 PRO A O 1
ATOM 1797 N N . LYS A 1 226 ? 18.328 -19.172 -8.641 1 94.81 226 LYS A N 1
ATOM 1798 C CA . LYS A 1 226 ? 18.234 -20.625 -8.547 1 94.81 226 LYS A CA 1
ATOM 1799 C C . LYS A 1 226 ? 18.406 -21.094 -7.102 1 94.81 226 LYS A C 1
ATOM 1801 O O . LYS A 1 226 ? 17.859 -22.125 -6.707 1 94.81 226 LYS A O 1
ATOM 1806 N N . ASP A 1 227 ? 19.094 -20.266 -6.301 1 92.69 227 ASP A N 1
ATOM 1807 C CA . ASP A 1 227 ? 19.453 -20.656 -4.938 1 92.69 227 ASP A CA 1
ATOM 1808 C C . ASP A 1 227 ? 18.234 -20.594 -4.02 1 92.69 227 ASP A C 1
ATOM 1810 O O . ASP A 1 227 ? 18.25 -21.156 -2.922 1 92.69 227 ASP A O 1
ATOM 1814 N N . ILE A 1 228 ? 17.156 -19.969 -4.488 1 93.44 228 ILE A N 1
ATOM 1815 C CA . ILE A 1 228 ? 16.047 -19.781 -3.561 1 93.44 228 ILE A CA 1
ATOM 1816 C C . ILE A 1 228 ? 14.797 -20.484 -4.098 1 93.44 228 ILE A C 1
ATOM 1818 O O . ILE A 1 228 ? 13.695 -20.312 -3.555 1 93.44 228 ILE A O 1
ATOM 1822 N N . MET A 1 229 ? 14.914 -21.312 -5.121 1 95.19 229 MET A N 1
ATOM 1823 C CA . MET A 1 229 ? 13.75 -21.891 -5.789 1 95.19 229 MET A CA 1
ATOM 1824 C C . MET A 1 229 ? 13.086 -22.938 -4.898 1 95.19 229 MET A C 1
ATOM 1826 O O . MET A 1 229 ? 11.906 -23.234 -5.066 1 95.19 229 MET A O 1
ATOM 1830 N N . TYR A 1 230 ? 13.805 -23.438 -3.926 1 91.81 230 TYR A N 1
ATOM 1831 C CA . TYR A 1 230 ? 13.211 -24.406 -3.012 1 91.81 230 TYR A CA 1
ATOM 1832 C C . TYR A 1 230 ? 12.047 -23.797 -2.252 1 91.81 230 TYR A C 1
ATOM 1834 O O . TYR A 1 230 ? 11.055 -24.484 -1.972 1 91.81 230 TYR A O 1
ATOM 1842 N N . PHE A 1 231 ? 12.125 -22.562 -1.973 1 94.12 231 PHE A N 1
ATOM 1843 C CA . PHE A 1 231 ? 11.047 -21.891 -1.249 1 94.12 231 PHE A CA 1
ATOM 1844 C C . PHE A 1 231 ? 9.844 -21.656 -2.156 1 94.12 231 PHE A C 1
ATOM 1846 O O . PHE A 1 231 ? 8.695 -21.75 -1.711 1 94.12 231 PHE A O 1
ATOM 1853 N N . TYR A 1 232 ? 10.109 -21.391 -3.398 1 96.56 232 TYR A N 1
ATOM 1854 C CA . TYR A 1 232 ? 9.047 -21.219 -4.379 1 96.56 232 TYR A CA 1
ATOM 1855 C C . TYR A 1 232 ? 8.328 -22.531 -4.652 1 96.56 232 TYR A C 1
ATOM 1857 O O . TYR A 1 232 ? 7.105 -22.578 -4.785 1 96.56 232 TYR A O 1
ATOM 1865 N N . LEU A 1 233 ? 9.133 -23.641 -4.672 1 95.81 233 LEU A N 1
ATOM 1866 C CA . LEU A 1 233 ? 8.547 -24.969 -4.824 1 95.81 233 LEU A CA 1
ATOM 1867 C C . LEU A 1 233 ? 7.703 -25.344 -3.607 1 95.81 233 LEU A C 1
ATOM 1869 O O . LEU A 1 233 ? 6.586 -25.844 -3.752 1 95.81 233 LEU A O 1
ATOM 1873 N N . TYR A 1 234 ? 8.219 -25.016 -2.467 1 94.12 234 TYR A N 1
ATOM 1874 C CA . TYR A 1 234 ? 7.496 -25.281 -1.225 1 94.12 234 TYR A CA 1
ATOM 1875 C C . TYR A 1 234 ? 6.148 -24.578 -1.222 1 94.12 234 TYR A C 1
ATOM 1877 O O . TYR A 1 234 ? 5.113 -25.203 -0.972 1 94.12 234 TYR A O 1
ATOM 1885 N N . LEU A 1 235 ? 6.125 -23.344 -1.615 1 96.06 235 LEU A N 1
ATOM 1886 C CA . LEU A 1 235 ? 4.926 -22.516 -1.508 1 96.06 235 LEU A CA 1
ATOM 1887 C C . LEU A 1 235 ? 3.912 -22.891 -2.582 1 96.06 235 LEU A C 1
ATOM 1889 O O . LEU A 1 235 ? 2.707 -22.703 -2.396 1 96.06 235 LEU A O 1
ATOM 1893 N N . MET A 1 236 ? 4.383 -23.516 -3.666 1 96.81 236 MET A N 1
ATOM 1894 C CA . MET A 1 236 ? 3.479 -23.828 -4.766 1 96.81 236 MET A CA 1
ATOM 1895 C C . MET A 1 236 ? 3.016 -25.281 -4.684 1 96.81 236 MET A C 1
ATOM 1897 O O . MET A 1 236 ? 2.055 -25.672 -5.352 1 96.81 236 MET A O 1
ATOM 1901 N N . SER A 1 237 ? 3.74 -26.094 -3.895 1 94.06 237 SER A N 1
ATOM 1902 C CA . SER A 1 237 ? 3.396 -27.5 -3.754 1 94.06 237 SER A CA 1
ATOM 1903 C C . SER A 1 237 ? 2.426 -27.719 -2.6 1 94.06 237 SER A C 1
ATOM 1905 O O . SER A 1 237 ? 2.125 -26.797 -1.848 1 94.06 237 SER A O 1
ATOM 1907 N N . ASN A 1 238 ? 2.014 -28.953 -2.457 1 92.06 238 ASN A N 1
ATOM 1908 C CA . ASN A 1 238 ? 1.069 -29.312 -1.403 1 92.06 238 ASN A CA 1
ATOM 1909 C C . ASN A 1 238 ? 1.767 -29.469 -0.054 1 92.06 238 ASN A C 1
ATOM 1911 O O . ASN A 1 238 ? 1.108 -29.641 0.973 1 92.06 238 ASN A O 1
ATOM 1915 N N . ILE A 1 239 ? 3.074 -29.188 -0.065 1 90 239 ILE A N 1
ATOM 1916 C CA . ILE A 1 239 ? 3.812 -29.281 1.191 1 90 239 ILE A CA 1
ATOM 1917 C C . ILE A 1 239 ? 3.408 -28.125 2.109 1 90 239 ILE A C 1
ATOM 1919 O O . ILE A 1 239 ? 3.367 -28.281 3.332 1 90 239 ILE A O 1
ATOM 1923 N N . SER A 1 240 ? 3.068 -27.031 1.523 1 92.75 240 SER A N 1
ATOM 1924 C CA . SER A 1 240 ? 2.717 -25.859 2.318 1 92.75 240 SER A CA 1
ATOM 1925 C C . SER A 1 240 ? 1.206 -25.734 2.488 1 92.75 240 SER A C 1
ATOM 1927 O O . SER A 1 240 ? 0.685 -24.641 2.707 1 92.75 240 SER A O 1
ATOM 1929 N N . LYS A 1 241 ? 0.593 -26.891 2.393 1 90.88 241 LYS A N 1
ATOM 1930 C CA . LYS A 1 241 ? -0.855 -26.875 2.576 1 90.88 241 LYS A CA 1
ATOM 1931 C C . LYS A 1 241 ? -1.228 -26.312 3.947 1 90.88 241 LYS A C 1
ATOM 1933 O O . LYS A 1 241 ? -0.532 -26.562 4.934 1 90.88 241 LYS A O 1
ATOM 1938 N N . ASN A 1 242 ? -2.146 -25.469 4.117 1 90.25 242 ASN A N 1
ATOM 1939 C CA . ASN A 1 242 ? -2.744 -24.891 5.312 1 90.25 242 ASN A CA 1
ATOM 1940 C C . ASN A 1 242 ? -1.944 -23.688 5.812 1 90.25 242 ASN A C 1
ATOM 1942 O O . ASN A 1 242 ? -2.258 -23.109 6.859 1 90.25 242 ASN A O 1
ATOM 1946 N N . LYS A 1 243 ? -0.8 -23.375 5.09 1 95.56 243 LYS A N 1
ATOM 1947 C CA . LYS A 1 243 ? -0.068 -22.156 5.402 1 95.56 243 LYS A CA 1
ATOM 1948 C C . LYS A 1 243 ? -0.598 -20.969 4.594 1 95.56 243 LYS A C 1
ATOM 1950 O O . LYS A 1 243 ? -0.402 -20.906 3.379 1 95.56 243 LYS A O 1
ATOM 1955 N N . THR A 1 244 ? -1.272 -20.125 5.246 1 97.44 244 THR A N 1
ATOM 1956 C CA . THR A 1 244 ? -1.841 -18.969 4.551 1 97.44 244 THR A CA 1
ATOM 1957 C C . THR A 1 244 ? -1.72 -17.703 5.402 1 97.44 244 THR A C 1
ATOM 1959 O O . THR A 1 244 ? -1.612 -17.781 6.629 1 97.44 244 THR A O 1
ATOM 1962 N N . GLY A 1 245 ? -1.582 -16.594 4.754 1 97.12 245 GLY A N 1
ATOM 1963 C CA . GLY A 1 245 ? -1.501 -15.312 5.445 1 97.12 245 GLY A CA 1
ATOM 1964 C C . GLY A 1 245 ? -0.14 -15.055 6.062 1 97.12 245 GLY A C 1
ATOM 1965 O O . GLY A 1 245 ? -0.024 -14.305 7.031 1 97.12 245 GLY A O 1
ATOM 1966 N N . ILE A 1 246 ? 0.894 -15.703 5.508 1 96.19 246 ILE A N 1
ATOM 1967 C CA . ILE A 1 246 ? 2.213 -15.68 6.129 1 96.19 246 ILE A CA 1
ATOM 1968 C C . ILE A 1 246 ? 3.209 -14.992 5.199 1 96.19 246 ILE A C 1
ATOM 1970 O O . ILE A 1 246 ? 3.154 -15.164 3.98 1 96.19 246 ILE A O 1
ATOM 1974 N N . ARG A 1 247 ? 4.027 -14.234 5.746 1 95.44 247 ARG A N 1
ATOM 1975 C CA . ARG A 1 247 ? 5.176 -13.688 5.031 1 95.44 247 ARG A CA 1
ATOM 1976 C C . ARG A 1 247 ? 6.406 -14.578 5.207 1 95.44 247 ARG A C 1
ATOM 1978 O O . ARG A 1 247 ? 6.883 -14.766 6.328 1 95.44 247 ARG A O 1
ATOM 1985 N N . PHE A 1 248 ? 6.938 -15.109 4.141 1 94.94 248 PHE A N 1
ATOM 1986 C CA . PHE A 1 248 ? 8.133 -15.945 4.172 1 94.94 248 PHE A CA 1
ATOM 1987 C C . PHE A 1 248 ? 9.367 -15.125 3.811 1 94.94 248 PHE A C 1
ATOM 1989 O O . PHE A 1 248 ? 9.492 -14.641 2.684 1 94.94 248 PHE A O 1
ATOM 1996 N N . ASP A 1 249 ? 10.25 -14.953 4.715 1 94.81 249 ASP A N 1
ATOM 1997 C CA . ASP A 1 249 ? 11.508 -14.234 4.508 1 94.81 249 ASP A CA 1
ATOM 1998 C C . ASP A 1 249 ? 12.656 -15.203 4.227 1 94.81 249 ASP A C 1
ATOM 2000 O O . ASP A 1 249 ? 13.156 -15.859 5.141 1 94.81 249 ASP A O 1
ATOM 2004 N N . VAL A 1 250 ? 13.07 -15.203 3.02 1 92.81 250 VAL A N 1
ATOM 2005 C CA . VAL A 1 250 ? 14.023 -16.203 2.562 1 92.81 250 VAL A CA 1
ATOM 2006 C C . VAL A 1 250 ? 15.336 -16.062 3.336 1 92.81 250 VAL A C 1
ATOM 2008 O O . VAL A 1 250 ? 15.938 -17.062 3.744 1 92.81 250 VAL A O 1
ATOM 2011 N N . LYS A 1 251 ? 15.773 -14.828 3.559 1 87.62 251 LYS A N 1
ATOM 2012 C CA . LYS A 1 251 ? 17.016 -14.602 4.289 1 87.62 251 LYS A CA 1
ATOM 2013 C C . LYS A 1 251 ? 16.953 -15.211 5.688 1 87.62 251 LYS A C 1
ATOM 2015 O O . LYS A 1 251 ? 17.906 -15.852 6.141 1 87.62 251 LYS A O 1
ATOM 2020 N N . LYS A 1 252 ? 15.844 -15.016 6.34 1 86.62 252 LYS A N 1
ATOM 2021 C CA . LYS A 1 252 ? 15.664 -15.547 7.688 1 86.62 252 LYS A CA 1
ATOM 2022 C C . LYS A 1 252 ? 15.555 -17.062 7.668 1 86.62 252 LYS A C 1
ATOM 2024 O O . LYS A 1 252 ? 16.078 -17.75 8.555 1 86.62 252 LYS A O 1
ATOM 2029 N N . LEU A 1 253 ? 14.898 -17.547 6.621 1 84.56 253 LEU A N 1
ATOM 2030 C CA . LEU A 1 253 ? 14.68 -18.984 6.516 1 84.56 253 LEU A CA 1
ATOM 2031 C C . LEU A 1 253 ? 15.977 -19.719 6.211 1 84.56 253 LEU A C 1
ATOM 2033 O O . LEU A 1 253 ? 16.234 -20.797 6.75 1 84.56 253 LEU A O 1
ATOM 2037 N N . VAL A 1 254 ? 16.766 -19.141 5.383 1 81.12 254 VAL A N 1
ATOM 2038 C CA . VAL A 1 254 ? 18.047 -19.734 5.062 1 81.12 254 VAL A CA 1
ATOM 2039 C C . VAL A 1 254 ? 18.938 -19.766 6.312 1 81.12 254 VAL A C 1
ATOM 2041 O O . VAL A 1 254 ? 19.609 -20.75 6.574 1 81.12 254 VAL A O 1
ATOM 2044 N N . LYS A 1 255 ? 18.875 -18.641 7.113 1 75.19 255 LYS A N 1
ATOM 2045 C CA . LYS A 1 255 ? 19.656 -18.594 8.352 1 75.19 255 LYS A CA 1
ATOM 2046 C C . LYS A 1 255 ? 19.172 -19.641 9.344 1 75.19 255 LYS A C 1
ATOM 2048 O O . LYS A 1 255 ? 19.969 -20.25 10.055 1 75.19 255 LYS A O 1
ATOM 2053 N N . PHE A 1 256 ? 17.906 -19.828 9.305 1 71.69 256 PHE A N 1
ATOM 2054 C CA . PHE A 1 256 ? 17.328 -20.797 10.234 1 71.69 256 PHE A CA 1
ATOM 2055 C C . PHE A 1 256 ? 17.672 -22.219 9.812 1 71.69 256 PHE A C 1
ATOM 2057 O O . PHE A 1 256 ? 17.938 -23.062 10.656 1 71.69 256 PHE A O 1
ATOM 2064 N N . ILE A 1 257 ? 17.641 -22.422 8.5 1 63.44 257 ILE A N 1
ATOM 2065 C CA . ILE A 1 257 ? 17.875 -23.766 7.988 1 63.44 257 ILE A CA 1
ATOM 2066 C C . ILE A 1 257 ? 19.359 -24.094 8.062 1 63.44 257 ILE A C 1
ATOM 2068 O O . ILE A 1 257 ? 19.734 -25.219 8.391 1 63.44 257 ILE A O 1
ATOM 2072 N N . PHE A 1 258 ? 20.109 -23.062 7.844 1 56.09 258 PHE A N 1
ATOM 2073 C CA . PHE A 1 258 ? 21.531 -23.359 7.746 1 56.09 258 PHE A CA 1
ATOM 2074 C C . PHE A 1 258 ? 22.25 -23.062 9.062 1 56.09 258 PHE A C 1
ATOM 2076 O O . PHE A 1 258 ? 23.406 -23.406 9.234 1 56.09 258 PHE A O 1
ATOM 2083 N N . ASN A 1 259 ? 21.547 -22.328 10.008 1 51.03 259 ASN A N 1
ATOM 2084 C CA . ASN A 1 259 ? 22.141 -22.203 11.336 1 51.03 259 ASN A CA 1
ATOM 2085 C C . ASN A 1 259 ? 21.531 -23.203 12.32 1 51.03 259 ASN A C 1
ATOM 2087 O O . ASN A 1 259 ? 22.141 -23.531 13.336 1 51.03 259 ASN A O 1
ATOM 2091 N N . MET B 1 1 ? 3.66 2.336 37.656 1 21.8 1 MET B N 1
ATOM 2092 C CA . MET B 1 1 ? 3.635 3.785 37.5 1 21.8 1 MET B CA 1
ATOM 2093 C C . MET B 1 1 ? 3.275 4.152 36.062 1 21.8 1 MET B C 1
ATOM 2095 O O . MET B 1 1 ? 3.924 3.691 35.094 1 21.8 1 MET B O 1
ATOM 2099 N N . ASN B 1 2 ? 1.893 4.395 35.812 1 26.83 2 ASN B N 1
ATOM 2100 C CA . ASN B 1 2 ? 0.797 4.539 34.875 1 26.83 2 ASN B CA 1
ATOM 2101 C C . ASN B 1 2 ? 1.069 5.656 33.875 1 26.83 2 ASN B C 1
ATOM 2103 O O . ASN B 1 2 ? 1.152 6.828 34.25 1 26.83 2 ASN B O 1
ATOM 2107 N N . MET B 1 3 ? 1.854 5.469 33.031 1 30.44 3 MET B N 1
ATOM 2108 C CA . MET B 1 3 ? 2.428 6.574 32.281 1 30.44 3 MET B CA 1
ATOM 2109 C C . MET B 1 3 ? 1.335 7.512 31.766 1 30.44 3 MET B C 1
ATOM 2111 O O . MET B 1 3 ? 1.603 8.672 31.453 1 30.44 3 MET B O 1
ATOM 2115 N N . LEU B 1 4 ? 0.106 6.836 31.203 1 36.94 4 LEU B N 1
ATOM 2116 C CA . LEU B 1 4 ? -0.882 7.906 31.125 1 36.94 4 LEU B CA 1
ATOM 2117 C C . LEU B 1 4 ? -1.331 8.32 32.531 1 36.94 4 LEU B C 1
ATOM 2119 O O . LEU B 1 4 ? -2.18 7.656 33.125 1 36.94 4 LEU B O 1
ATOM 2123 N N . ASN B 1 5 ? -0.782 8.367 33.625 1 33.12 5 ASN B N 1
ATOM 2124 C CA . ASN B 1 5 ? -1.291 9.219 34.688 1 33.12 5 ASN B CA 1
ATOM 2125 C C . ASN B 1 5 ? -2.246 10.281 34.156 1 33.12 5 ASN B C 1
ATOM 2127 O O . ASN B 1 5 ? -2.029 10.828 33.094 1 33.12 5 ASN B O 1
ATOM 2131 N N . HIS B 1 6 ? -3.604 10.172 34.469 1 34.34 6 HIS B N 1
ATOM 2132 C CA . HIS B 1 6 ? -4.586 11.195 34.125 1 34.34 6 HIS B CA 1
ATOM 2133 C C . HIS B 1 6 ? -3.932 12.57 34 1 34.34 6 HIS B C 1
ATOM 2135 O O . HIS B 1 6 ? -4.551 13.586 34.281 1 34.34 6 HIS B O 1
ATOM 2141 N N . LYS B 1 7 ? -2.719 12.594 34.156 1 37.97 7 LYS B N 1
ATOM 2142 C CA . LYS B 1 7 ? -2.17 13.906 33.844 1 37.97 7 LYS B CA 1
ATOM 2143 C C . LYS B 1 7 ? -2.691 14.422 32.5 1 37.97 7 LYS B C 1
ATOM 2145 O O . LYS B 1 7 ? -2.229 13.992 31.438 1 37.97 7 LYS B O 1
ATOM 2150 N N . MET B 1 8 ? -4.141 14.242 32.312 1 40.94 8 MET B N 1
ATOM 2151 C CA . MET B 1 8 ? -4.777 15.008 31.234 1 40.94 8 MET B CA 1
ATOM 2152 C C . MET B 1 8 ? -3.842 16.094 30.719 1 40.94 8 MET B C 1
ATOM 2154 O O . MET B 1 8 ? -3.459 17 31.453 1 40.94 8 MET B O 1
ATOM 2158 N N . PHE B 1 9 ? -2.92 15.664 30.016 1 47.53 9 PHE B N 1
ATOM 2159 C CA . PHE B 1 9 ? -2.18 16.766 29.406 1 47.53 9 PHE B CA 1
ATOM 2160 C C . PHE B 1 9 ? -3.062 18 29.266 1 47.53 9 PHE B C 1
ATOM 2162 O O . PHE B 1 9 ? -4.086 17.953 28.578 1 47.53 9 PHE B O 1
ATOM 2169 N N . PHE B 1 10 ? -3.391 18.625 30.375 1 57.75 10 PHE B N 1
ATOM 2170 C CA . PHE B 1 10 ? -3.998 19.938 30.312 1 57.75 10 PHE B CA 1
ATOM 2171 C C . PHE B 1 10 ? -3.379 20.766 29.203 1 57.75 10 PHE B C 1
ATOM 2173 O O . PHE B 1 10 ? -2.262 21.266 29.328 1 57.75 10 PHE B O 1
ATOM 2180 N N . PHE B 1 11 ? -3.809 20.234 28.016 1 67.31 11 PHE B N 1
ATOM 2181 C CA . PHE B 1 11 ? -3.357 21.078 26.922 1 67.31 11 PHE B CA 1
ATOM 2182 C C . PHE B 1 11 ? -3.715 22.531 27.188 1 67.31 11 PHE B C 1
ATOM 2184 O O . PHE B 1 11 ? -4.871 22.859 27.469 1 67.31 11 PHE B O 1
ATOM 2191 N N . LYS B 1 12 ? -2.582 23.219 27.594 1 73.19 12 LYS B N 1
ATOM 2192 C CA . LYS B 1 12 ? -2.803 24.656 27.688 1 73.19 12 LYS B CA 1
ATOM 2193 C C . LYS B 1 12 ? -3.326 25.203 26.359 1 73.19 12 LYS B C 1
ATOM 2195 O O . LYS B 1 12 ? -3.064 24.641 25.297 1 73.19 12 LYS B O 1
ATOM 2200 N N . ARG B 1 13 ? -4.148 26.141 26.391 1 73.75 13 ARG B N 1
ATOM 2201 C CA . ARG B 1 13 ? -4.836 26.719 25.234 1 73.75 13 ARG B CA 1
ATOM 2202 C C . ARG B 1 13 ? -3.834 27.219 24.203 1 73.75 13 ARG B C 1
ATOM 2204 O O . ARG B 1 13 ? -4.188 27.391 23.031 1 73.75 13 ARG B O 1
ATOM 2211 N N . ASN B 1 14 ? -2.537 27.188 24.547 1 82 14 ASN B N 1
ATOM 2212 C CA . ASN B 1 14 ? -1.576 27.75 23.594 1 82 14 ASN B CA 1
ATOM 2213 C C . ASN B 1 14 ? -0.558 26.703 23.141 1 82 14 ASN B C 1
ATOM 2215 O O . ASN B 1 14 ? 0.566 27.047 22.781 1 82 14 ASN B O 1
ATOM 2219 N N . PHE B 1 15 ? -1.044 25.516 23.156 1 87.12 15 PHE B N 1
ATOM 2220 C CA . PHE B 1 15 ? -0.109 24.438 22.844 1 87.12 15 PHE B CA 1
ATOM 2221 C C . PHE B 1 15 ? 0.303 24.5 21.375 1 87.12 15 PHE B C 1
ATOM 2223 O O . PHE B 1 15 ? 1.395 24.047 21.016 1 87.12 15 PHE B O 1
ATOM 2230 N N . LEU B 1 16 ? -0.545 25.109 20.547 1 95.38 16 LEU B N 1
ATOM 2231 C CA . LEU B 1 16 ? -0.24 25.156 19.125 1 95.38 16 LEU B CA 1
ATOM 2232 C C . LEU B 1 16 ? -0.119 26.594 18.641 1 95.38 16 LEU B C 1
ATOM 2234 O O . LEU B 1 16 ? -0.308 26.875 17.469 1 95.38 16 LEU B O 1
ATOM 2238 N N . LEU B 1 17 ? 0.189 27.453 19.641 1 93.19 17 LEU B N 1
ATOM 2239 C CA . LEU B 1 17 ? 0.241 28.875 19.344 1 93.19 17 LEU B CA 1
ATOM 2240 C C . LEU B 1 17 ? 1.218 29.156 18.203 1 93.19 17 LEU B C 1
ATOM 2242 O O . LEU B 1 17 ? 2.352 28.672 18.219 1 93.19 17 LEU B O 1
ATOM 2246 N N . ASN B 1 18 ? 0.781 29.844 17.172 1 90.94 18 ASN B N 1
ATOM 2247 C CA . ASN B 1 18 ? 1.527 30.359 16.031 1 90.94 18 ASN B CA 1
ATOM 2248 C C . ASN B 1 18 ? 1.909 29.234 15.07 1 90.94 18 ASN B C 1
ATOM 2250 O O . ASN B 1 18 ? 2.717 29.453 14.156 1 90.94 18 ASN B O 1
ATOM 2254 N N . LYS B 1 19 ? 1.402 28.062 15.227 1 96.25 19 LYS B N 1
ATOM 2255 C CA . LYS B 1 19 ? 1.661 26.984 14.281 1 96.25 19 LYS B CA 1
ATOM 2256 C C . LYS B 1 19 ? 0.706 27.047 13.094 1 96.25 19 LYS B C 1
ATOM 2258 O O . LYS B 1 19 ? -0.451 27.453 13.242 1 96.25 19 LYS B O 1
ATOM 2263 N N . TYR B 1 20 ? 1.214 26.734 11.945 1 98.31 20 TYR B N 1
ATOM 2264 C CA . TYR B 1 20 ? 0.405 26.484 10.758 1 98.31 20 TYR B CA 1
ATOM 2265 C C . TYR B 1 20 ? 0.247 24.984 10.508 1 98.31 20 TYR B C 1
ATOM 2267 O O . TYR B 1 20 ? 1.238 24.266 10.391 1 98.31 20 TYR B O 1
ATOM 2275 N N . ILE B 1 21 ? -1.021 24.516 10.453 1 98.75 21 ILE B N 1
ATOM 2276 C CA . ILE B 1 21 ? -1.299 23.094 10.289 1 98.75 21 ILE B CA 1
ATOM 2277 C C . ILE B 1 21 ? -2.254 22.891 9.117 1 98.75 21 ILE B C 1
ATOM 2279 O O . ILE B 1 21 ? -3.312 23.516 9.055 1 98.75 21 ILE B O 1
ATOM 2283 N N . LEU B 1 22 ? -1.82 22.094 8.172 1 98.88 22 LEU B N 1
ATOM 2284 C CA . LEU B 1 22 ? -2.645 21.703 7.031 1 98.88 22 LEU B CA 1
ATOM 2285 C C . LEU B 1 22 ? -3.373 20.391 7.305 1 98.88 22 LEU B C 1
ATOM 2287 O O . LEU B 1 22 ? -2.766 19.422 7.773 1 98.88 22 LEU B O 1
ATOM 2291 N N . ILE B 1 23 ? -4.699 20.359 7.082 1 98.94 23 ILE B N 1
ATOM 2292 C CA . ILE B 1 23 ? -5.527 19.188 7.348 1 98.94 23 ILE B CA 1
ATOM 2293 C C . ILE B 1 23 ? -6.254 18.766 6.07 1 98.94 23 ILE B C 1
ATOM 2295 O O . ILE B 1 23 ? -7.004 19.562 5.492 1 98.94 23 ILE B O 1
ATOM 2299 N N . THR B 1 24 ? -6.004 17.547 5.609 1 98.75 24 THR B N 1
ATOM 2300 C CA . THR B 1 24 ? -6.805 17.031 4.512 1 98.75 24 THR B CA 1
ATOM 2301 C C . THR B 1 24 ? -8.055 16.328 5.039 1 98.75 24 THR B C 1
ATOM 2303 O O . THR B 1 24 ? -8.078 15.852 6.176 1 98.75 24 THR B O 1
ATOM 2306 N N . GLY B 1 25 ? -9.102 16.281 4.199 1 98.25 25 GLY B N 1
ATOM 2307 C CA . GLY B 1 25 ? -10.367 15.742 4.68 1 98.25 25 GLY B CA 1
ATOM 2308 C C . GLY B 1 25 ? -10.984 16.578 5.789 1 98.25 25 GLY B C 1
ATOM 2309 O O . GLY B 1 25 ? -11.523 16.031 6.758 1 98.25 25 GLY B O 1
ATOM 2310 N N . ALA B 1 26 ? -10.891 17.844 5.691 1 98.5 26 ALA B N 1
ATOM 2311 C CA . ALA B 1 26 ? -11.266 18.75 6.777 1 98.5 26 ALA B CA 1
ATOM 2312 C C . ALA B 1 26 ? -12.766 19.031 6.762 1 98.5 26 ALA B C 1
ATOM 2314 O O . ALA B 1 26 ? -13.273 19.766 7.613 1 98.5 26 ALA B O 1
ATOM 2315 N N . THR B 1 27 ? -13.547 18.391 5.891 1 97 27 THR B N 1
ATOM 2316 C CA . THR B 1 27 ? -14.938 18.781 5.668 1 97 27 THR B CA 1
ATOM 2317 C C . THR B 1 27 ? -15.867 17.984 6.59 1 97 27 THR B C 1
ATOM 2319 O O . THR B 1 27 ? -17.031 18.328 6.738 1 97 27 THR B O 1
ATOM 2322 N N . ASP B 1 28 ? -15.391 16.891 7.145 1 95.62 28 ASP B N 1
ATOM 2323 C CA . ASP B 1 28 ? -16.266 16.047 7.961 1 95.62 28 ASP B CA 1
ATOM 2324 C C . ASP B 1 28 ? -15.469 15.203 8.945 1 95.62 28 ASP B C 1
ATOM 2326 O O . ASP B 1 28 ? -14.234 15.172 8.883 1 95.62 28 ASP B O 1
ATOM 2330 N N . GLY B 1 29 ? -16.172 14.688 9.898 1 96.5 29 GLY B N 1
ATOM 2331 C CA . GLY B 1 29 ? -15.625 13.633 10.734 1 96.5 29 GLY B CA 1
ATOM 2332 C C . GLY B 1 29 ? -14.414 14.07 11.539 1 96.5 29 GLY B C 1
ATOM 2333 O O . GLY B 1 29 ? -14.453 15.109 12.211 1 96.5 29 GLY B O 1
ATOM 2334 N N . ILE B 1 30 ? -13.445 13.258 11.516 1 97.81 30 ILE B N 1
ATOM 2335 C CA . ILE B 1 30 ? -12.25 13.43 12.328 1 97.81 30 ILE B CA 1
ATOM 2336 C C . ILE B 1 30 ? -11.477 14.656 11.859 1 97.81 30 ILE B C 1
ATOM 2338 O O . ILE B 1 30 ? -10.992 15.445 12.672 1 97.81 30 ILE B O 1
ATOM 2342 N N . GLY B 1 31 ? -11.398 14.867 10.516 1 98.56 31 GLY B N 1
ATOM 2343 C CA . GLY B 1 31 ? -10.672 16 9.969 1 98.56 31 GLY B CA 1
ATOM 2344 C C . GLY B 1 31 ? -11.266 17.344 10.375 1 98.56 31 GLY B C 1
ATOM 2345 O O . GLY B 1 31 ? -10.539 18.266 10.734 1 98.56 31 GLY B O 1
ATOM 2346 N N . LYS B 1 32 ? -12.562 17.375 10.305 1 98.56 32 LYS B N 1
ATOM 2347 C CA . LYS B 1 32 ? -13.258 18.594 10.734 1 98.56 32 LYS B CA 1
ATOM 2348 C C . LYS B 1 32 ? -13.008 18.875 12.211 1 98.56 32 LYS B C 1
ATOM 2350 O O . LYS B 1 32 ? -12.641 20 12.578 1 98.56 32 LYS B O 1
ATOM 2355 N N . GLU B 1 33 ? -13.156 17.875 13.023 1 98.38 33 GLU B N 1
ATOM 2356 C CA . GLU B 1 33 ? -12.969 18.031 14.461 1 98.38 33 GLU B CA 1
ATOM 2357 C C . GLU B 1 33 ? -11.523 18.406 14.789 1 98.38 33 GLU B C 1
ATOM 2359 O O . GLU B 1 33 ? -11.273 19.219 15.688 1 98.38 33 GLU B O 1
ATOM 2364 N N . ALA B 1 34 ? -10.586 17.828 14.062 1 98.5 34 ALA B N 1
ATOM 2365 C CA . ALA B 1 34 ? -9.18 18.172 14.258 1 98.5 34 ALA B CA 1
ATOM 2366 C C . ALA B 1 34 ? -8.914 19.625 13.922 1 98.5 34 ALA B C 1
ATOM 2368 O O . ALA B 1 34 ? -8.227 20.328 14.672 1 98.5 34 ALA B O 1
ATOM 2369 N N . ALA B 1 35 ? -9.492 20.078 12.828 1 98.62 35 ALA B N 1
ATOM 2370 C CA . ALA B 1 35 ? -9.32 21.469 12.43 1 98.62 35 ALA B CA 1
ATOM 2371 C C . ALA B 1 35 ? -9.82 22.422 13.516 1 98.62 35 ALA B C 1
ATOM 2373 O O . ALA B 1 35 ? -9.117 23.359 13.906 1 98.62 35 ALA B O 1
ATOM 2374 N N . ILE B 1 36 ? -10.992 22.156 14.016 1 97.94 36 ILE B N 1
ATOM 2375 C CA . ILE B 1 36 ? -11.609 22.984 15.047 1 97.94 36 ILE B CA 1
ATOM 2376 C C . ILE B 1 36 ? -10.773 22.938 16.312 1 97.94 36 ILE B C 1
ATOM 2378 O O . ILE B 1 36 ? -10.5 23.984 16.922 1 97.94 36 ILE B O 1
ATOM 2382 N N . THR B 1 37 ? -10.328 21.766 16.656 1 97.19 37 THR B N 1
ATOM 2383 C CA . THR B 1 37 ? -9.562 21.578 17.891 1 97.19 37 THR B CA 1
ATOM 2384 C C . THR B 1 37 ? -8.211 22.266 17.797 1 97.19 37 THR B C 1
ATOM 2386 O O . THR B 1 37 ? -7.801 22.984 18.719 1 97.19 37 THR B O 1
ATOM 2389 N N . TYR B 1 38 ? -7.473 22.094 16.672 1 97.88 38 TYR B N 1
ATOM 2390 C CA . TYR B 1 38 ? -6.172 22.734 16.516 1 97.88 38 TYR B CA 1
ATOM 2391 C C . TYR B 1 38 ? -6.293 24.25 16.609 1 97.88 38 TYR B C 1
ATOM 2393 O O . TYR B 1 38 ? -5.477 24.906 17.266 1 97.88 38 TYR B O 1
ATOM 2401 N N . ALA B 1 39 ? -7.324 24.781 16.016 1 97.44 39 ALA B N 1
ATOM 2402 C CA . ALA B 1 39 ? -7.555 26.234 16.078 1 97.44 39 ALA B CA 1
ATOM 2403 C C . ALA B 1 39 ? -7.852 26.672 17.516 1 97.44 39 ALA B C 1
ATOM 2405 O O . ALA B 1 39 ? -7.336 27.703 17.969 1 97.44 39 ALA B O 1
ATOM 2406 N N . LYS B 1 40 ? -8.641 25.891 18.188 1 95.25 40 LYS B N 1
ATOM 2407 C CA . LYS B 1 40 ? -8.992 26.188 19.578 1 95.25 40 LYS B CA 1
ATOM 2408 C C . LYS B 1 40 ? -7.746 26.281 20.453 1 95.25 40 LYS B C 1
ATOM 2410 O O . LYS B 1 40 ? -7.707 27.062 21.406 1 95.25 40 LYS B O 1
ATOM 2415 N N .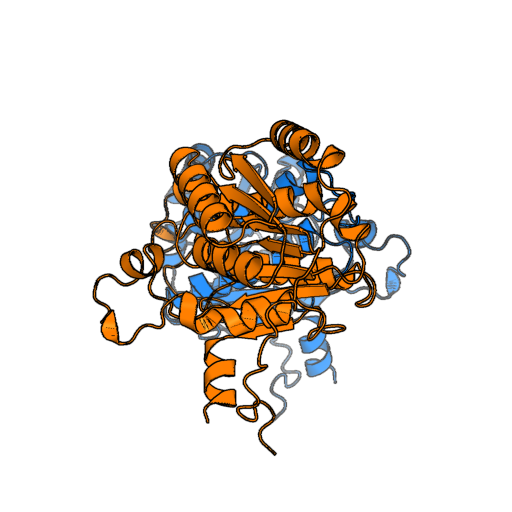 TYR B 1 41 ? -6.773 25.578 20.062 1 95.44 41 TYR B N 1
ATOM 2416 C CA . TYR B 1 41 ? -5.562 25.531 20.875 1 95.44 41 TYR B CA 1
ATOM 2417 C C . TYR B 1 41 ? -4.465 26.391 20.266 1 95.44 41 TYR B C 1
ATOM 2419 O O . TYR B 1 41 ? -3.285 26.219 20.562 1 95.44 41 TYR B O 1
ATOM 2427 N N . GLY B 1 42 ? -4.852 27.281 19.297 1 95.25 42 GLY B N 1
ATOM 2428 C CA . GLY B 1 42 ? -3.984 28.406 18.938 1 95.25 42 GLY B CA 1
ATOM 2429 C C . GLY B 1 42 ? -3.42 28.297 17.531 1 95.25 42 GLY B C 1
ATOM 2430 O O . GLY B 1 42 ? -2.803 29.25 17.031 1 95.25 42 GLY B O 1
ATOM 2431 N N . ALA B 1 43 ? -3.645 27.234 16.844 1 97.38 43 ALA B N 1
ATOM 2432 C CA . ALA B 1 43 ? -3.027 27.031 15.531 1 97.38 43 ALA B CA 1
ATOM 2433 C C . ALA B 1 43 ? -3.76 27.828 14.445 1 97.38 43 ALA B C 1
ATOM 2435 O O . ALA B 1 43 ? -4.98 27.984 14.508 1 97.38 43 ALA B O 1
ATOM 2436 N N . ASN B 1 44 ? -2.984 28.344 13.516 1 98.06 44 ASN B N 1
ATOM 2437 C CA . ASN B 1 44 ? -3.537 28.641 12.195 1 98.06 44 ASN B CA 1
ATOM 2438 C C . ASN B 1 44 ? -3.738 27.391 11.367 1 98.06 44 ASN B C 1
ATOM 2440 O O . ASN B 1 44 ? -2.904 26.484 11.398 1 98.06 44 ASN B O 1
ATOM 2444 N N . VAL B 1 45 ? -4.891 27.344 10.633 1 98.62 45 VAL B N 1
ATOM 2445 C CA . VAL B 1 45 ? -5.184 26.062 9.977 1 98.62 45 VAL B CA 1
ATOM 2446 C C . VAL B 1 45 ? -5.457 26.297 8.492 1 98.62 45 VAL B C 1
ATOM 2448 O O . VAL B 1 45 ? -5.977 27.344 8.109 1 98.62 45 VAL B O 1
ATOM 2451 N N . ILE B 1 46 ? -4.988 25.391 7.656 1 98.81 46 ILE B N 1
ATOM 2452 C CA . ILE B 1 46 ? -5.316 25.297 6.238 1 98.81 46 ILE B CA 1
ATOM 2453 C C . ILE B 1 46 ? -6.207 24.078 6 1 98.81 46 ILE B C 1
ATOM 2455 O O . ILE B 1 46 ? -5.777 22.938 6.184 1 98.81 46 ILE B O 1
ATOM 2459 N N . LEU B 1 47 ? -7.445 24.359 5.602 1 98.81 47 LEU B N 1
ATOM 2460 C CA . LEU B 1 47 ? -8.453 23.312 5.418 1 98.81 47 LEU B CA 1
ATOM 2461 C C . LEU B 1 47 ? -8.484 22.844 3.969 1 98.81 47 LEU B C 1
ATOM 2463 O O . LEU B 1 47 ? -8.758 23.625 3.061 1 98.81 47 LEU B O 1
ATOM 2467 N N . LEU B 1 48 ? -8.203 21.578 3.781 1 98.62 48 LEU B N 1
ATOM 2468 C CA . LEU B 1 48 ? -8.25 20.984 2.449 1 98.62 48 LEU B CA 1
ATOM 2469 C C . LEU B 1 48 ? -9.406 19.984 2.34 1 98.62 48 LEU B C 1
ATOM 2471 O O . LEU B 1 48 ? -9.602 19.156 3.223 1 98.62 48 LEU B O 1
ATOM 2475 N N . GLY B 1 49 ? -10.211 20.094 1.263 1 97.94 49 GLY B N 1
ATOM 2476 C CA . GLY B 1 49 ? -11.305 19.188 0.987 1 97.94 49 GLY B CA 1
ATOM 2477 C C . GLY B 1 49 ? -11.953 19.422 -0.364 1 97.94 49 GLY B C 1
ATOM 2478 O O . GLY B 1 49 ? -11.562 20.328 -1.097 1 97.94 49 GLY B O 1
ATOM 2479 N N . LYS B 1 50 ? -12.945 18.625 -0.633 1 96.56 50 LYS B N 1
ATOM 2480 C CA . LYS B 1 50 ? -13.547 18.672 -1.964 1 96.56 50 LYS B CA 1
ATOM 2481 C C . LYS B 1 50 ? -14.703 19.656 -2.014 1 96.56 50 LYS B C 1
ATOM 2483 O O . LYS B 1 50 ? -15.055 20.156 -3.086 1 96.56 50 LYS B O 1
ATOM 2488 N N . SER B 1 51 ? -15.391 19.984 -0.895 1 97.75 51 SER B N 1
ATOM 2489 C CA . SER B 1 51 ? -16.578 20.828 -0.865 1 97.75 51 SER B CA 1
ATOM 2490 C C . SER B 1 51 ? -16.25 22.234 -0.39 1 97.75 51 SER B C 1
ATOM 2492 O O . SER B 1 51 ? -16.047 22.453 0.804 1 97.75 51 SER B O 1
ATOM 2494 N N . LYS B 1 52 ? -16.297 23.141 -1.303 1 98.12 52 LYS B N 1
ATOM 2495 C CA . LYS B 1 52 ? -16.047 24.531 -0.942 1 98.12 52 LYS B CA 1
ATOM 2496 C C . LYS B 1 52 ? -17.047 25.016 0.093 1 98.12 52 LYS B C 1
ATOM 2498 O O . LYS B 1 52 ? -16.688 25.688 1.055 1 98.12 52 LYS B O 1
ATOM 2503 N N . LYS B 1 53 ? -18.266 24.625 -0.09 1 98.56 53 LYS B N 1
ATOM 2504 C CA . LYS B 1 53 ? -19.328 25.047 0.804 1 98.56 53 LYS B CA 1
ATOM 2505 C C . LYS B 1 53 ? -19.062 24.609 2.24 1 98.56 53 LYS B C 1
ATOM 2507 O O . LYS B 1 53 ? -19.141 25.406 3.168 1 98.56 53 LYS B O 1
ATOM 2512 N N . LYS B 1 54 ? -18.672 23.359 2.414 1 98.5 54 LYS B N 1
ATOM 2513 C CA . LYS B 1 54 ? -18.391 22.828 3.746 1 98.5 54 LYS B CA 1
ATOM 2514 C C . LYS B 1 54 ? -17.141 23.484 4.344 1 98.5 54 LYS B C 1
ATOM 2516 O O . LYS B 1 54 ? -17.109 23.812 5.535 1 98.5 54 LYS B O 1
ATOM 2521 N N . LEU B 1 55 ? -16.156 23.719 3.527 1 98.75 55 LEU B N 1
ATOM 2522 C CA . LEU B 1 55 ? -14.914 24.328 4.004 1 98.75 55 LEU B CA 1
ATOM 2523 C C . LEU B 1 55 ? -15.164 25.75 4.5 1 98.75 55 LEU B C 1
ATOM 2525 O O . LEU B 1 55 ? -14.656 26.141 5.551 1 98.75 55 LEU B O 1
ATOM 2529 N N . VAL B 1 56 ? -15.961 26.5 3.828 1 98.62 56 VAL B N 1
ATOM 2530 C CA . VAL B 1 56 ? -16.281 27.875 4.195 1 98.62 56 VAL B CA 1
ATOM 2531 C C . VAL B 1 56 ? -17.062 27.891 5.508 1 98.62 56 VAL B C 1
ATOM 2533 O O . VAL B 1 56 ? -16.812 28.734 6.367 1 98.62 56 VAL B O 1
ATOM 2536 N N . GLN B 1 57 ? -17.969 26.953 5.648 1 98.5 57 GLN B N 1
ATOM 2537 C CA . GLN B 1 57 ? -18.734 26.859 6.883 1 98.5 57 GLN B CA 1
ATOM 2538 C C . GLN B 1 57 ? -17.828 26.594 8.078 1 98.5 57 GLN B C 1
ATOM 2540 O O . GLN B 1 57 ? -18 27.203 9.141 1 98.5 57 GLN B O 1
ATOM 2545 N N . ILE B 1 58 ? -16.891 25.672 7.898 1 98.44 58 ILE B N 1
ATOM 2546 C CA . ILE B 1 58 ? -15.977 25.328 8.984 1 98.44 58 ILE B CA 1
ATOM 2547 C C . ILE B 1 58 ? -15.055 26.516 9.273 1 98.44 58 ILE B C 1
ATOM 2549 O O . ILE B 1 58 ? -14.773 26.812 10.438 1 98.44 58 ILE B O 1
ATOM 2553 N N . LYS B 1 59 ? -14.57 27.203 8.227 1 98.56 59 LYS B N 1
ATOM 2554 C CA . LYS B 1 59 ? -13.766 28.422 8.398 1 98.56 59 LYS B CA 1
ATOM 2555 C C . LYS B 1 59 ? -14.5 29.453 9.242 1 98.56 59 LYS B C 1
ATOM 2557 O O . LYS B 1 59 ? -13.945 30 10.203 1 98.56 59 LYS B O 1
ATOM 2562 N N . ARG B 1 60 ? -15.766 29.672 8.977 1 97.94 60 ARG B N 1
ATOM 2563 C CA . ARG B 1 60 ? -16.562 30.641 9.703 1 97.94 60 ARG B CA 1
ATOM 2564 C C . ARG B 1 60 ? -16.719 30.234 11.172 1 97.94 60 ARG B C 1
ATOM 2566 O O . ARG B 1 60 ? -16.625 31.078 12.062 1 97.94 60 ARG B O 1
ATOM 2573 N N . GLN B 1 61 ? -16.953 28.984 11.32 1 97.75 61 GLN B N 1
ATOM 2574 C CA . GLN B 1 61 ? -17.094 28.469 12.68 1 97.75 61 GLN B CA 1
ATOM 2575 C C . GLN B 1 61 ? -15.828 28.703 13.492 1 97.75 61 GLN B C 1
ATOM 2577 O O . GLN B 1 61 ? -15.883 29.141 14.641 1 97.75 61 GLN B O 1
ATOM 2582 N N . ILE B 1 62 ? -14.672 28.391 12.898 1 97.88 62 ILE B N 1
ATOM 2583 C CA . ILE B 1 62 ? -13.391 28.531 13.578 1 97.88 62 ILE B CA 1
ATOM 2584 C C . ILE B 1 62 ? -13.109 30 13.875 1 97.88 62 ILE B C 1
ATOM 2586 O O . ILE B 1 62 ? -12.727 30.359 14.992 1 97.88 62 ILE B O 1
ATOM 2590 N N . GLU B 1 63 ? -13.352 30.828 12.922 1 96.5 63 GLU B N 1
ATOM 2591 C CA . GLU B 1 63 ? -13.062 32.25 13.062 1 96.5 63 GLU B CA 1
ATOM 2592 C C . GLU B 1 63 ? -13.984 32.906 14.086 1 96.5 63 GLU B C 1
ATOM 2594 O O . GLU B 1 63 ? -13.586 33.844 14.781 1 96.5 63 GLU B O 1
ATOM 2599 N N . LYS B 1 64 ? -15.18 32.469 14.188 1 95.94 64 LYS B N 1
ATOM 2600 C CA . LYS B 1 64 ? -16.125 32.969 15.164 1 95.94 64 LYS B CA 1
ATOM 2601 C C . LYS B 1 64 ? -15.672 32.656 16.594 1 95.94 64 LYS B C 1
ATOM 2603 O O . LYS B 1 64 ? -15.867 33.469 17.5 1 95.94 64 LYS B O 1
ATOM 2608 N N . ASN B 1 65 ? -15.047 31.547 16.781 1 93.38 65 ASN B N 1
ATOM 2609 C CA . ASN B 1 65 ? -14.688 31.078 18.109 1 93.38 65 ASN B CA 1
ATOM 2610 C C . ASN B 1 65 ? -13.258 31.453 18.469 1 93.38 65 ASN B C 1
ATOM 2612 O O . ASN B 1 65 ? -12.859 31.375 19.641 1 93.38 65 ASN B O 1
ATOM 2616 N N . ASN B 1 66 ? -12.508 31.844 17.422 1 90 66 ASN B N 1
ATOM 2617 C CA . ASN B 1 66 ? -11.086 32.125 17.609 1 90 66 ASN B CA 1
ATOM 2618 C C . ASN B 1 66 ? -10.664 33.344 16.766 1 90 66 ASN B C 1
ATOM 2620 O O . ASN B 1 66 ? -10.18 33.188 15.648 1 90 66 ASN B O 1
ATOM 2624 N N . SER B 1 67 ? -10.648 34.5 17.281 1 85 67 SER B N 1
ATOM 2625 C CA . SER B 1 67 ? -10.508 35.75 16.531 1 85 67 SER B CA 1
ATOM 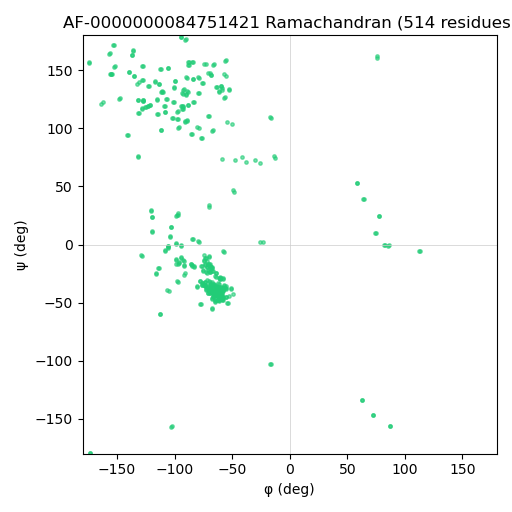2626 C C . SER B 1 67 ? -9.086 35.906 16 1 85 67 SER B C 1
ATOM 2628 O O . SER B 1 67 ? -8.875 36.562 14.977 1 85 67 SER B O 1
ATOM 2630 N N . ASN B 1 68 ? -8.148 35.312 16.594 1 89.12 68 ASN B N 1
ATOM 2631 C CA . ASN B 1 68 ? -6.762 35.531 16.203 1 89.12 68 ASN B CA 1
ATOM 2632 C C . ASN B 1 68 ? -6.246 34.406 15.289 1 89.12 68 ASN B C 1
ATOM 2634 O O . ASN B 1 68 ? -5.105 34.469 14.836 1 89.12 68 ASN B O 1
ATOM 2638 N N . THR B 1 69 ? -7.059 33.5 14.992 1 93.19 69 THR B N 1
ATOM 2639 C CA . THR B 1 69 ? -6.656 32.344 14.195 1 93.19 69 THR B CA 1
ATOM 2640 C C . THR B 1 69 ? -6.832 32.625 12.711 1 93.19 69 THR B C 1
ATOM 2642 O O . THR B 1 69 ? -7.863 33.125 12.289 1 93.19 69 THR B O 1
ATOM 2645 N N . ILE B 1 70 ? -5.852 32.344 11.906 1 96.81 70 ILE B N 1
ATOM 2646 C CA . ILE B 1 70 ? -5.945 32.438 10.453 1 96.81 70 ILE B CA 1
ATOM 2647 C C . ILE B 1 70 ? -6.414 31.109 9.875 1 96.81 70 ILE B C 1
ATOM 2649 O O . ILE B 1 70 ? -5.898 30.047 10.25 1 96.81 70 ILE B O 1
ATOM 2653 N N . VAL B 1 71 ? -7.453 31.172 9.047 1 98.38 71 VAL B N 1
ATOM 2654 C CA . VAL B 1 71 ? -7.969 29.969 8.391 1 98.38 71 VAL B CA 1
ATOM 2655 C C . VAL B 1 71 ? -7.906 30.141 6.875 1 98.38 71 VAL B C 1
ATOM 2657 O O . VAL B 1 71 ? -8.477 31.094 6.324 1 98.38 71 VAL B O 1
ATOM 2660 N N . TYR B 1 72 ? -7.191 29.297 6.188 1 98.5 72 TYR B N 1
ATOM 2661 C CA . TYR B 1 72 ? -7.195 29.219 4.734 1 98.5 72 TYR B CA 1
ATOM 2662 C C . TYR B 1 72 ? -7.957 27.984 4.258 1 98.5 72 TYR B C 1
ATOM 2664 O O . TYR B 1 72 ? -8.039 26.984 4.969 1 98.5 72 TYR B O 1
ATOM 2672 N N . ILE B 1 73 ? -8.531 28.078 3.062 1 98.44 73 ILE B N 1
ATOM 2673 C CA . ILE B 1 73 ? -9.227 26.938 2.465 1 98.44 73 ILE B CA 1
ATOM 2674 C C . ILE B 1 73 ? -8.602 26.625 1.106 1 98.44 73 ILE B C 1
ATOM 2676 O O . ILE B 1 73 ? -8.234 27.531 0.353 1 98.44 73 ILE B O 1
ATOM 2680 N N . LEU B 1 74 ? -8.383 25.359 0.842 1 98.38 74 LEU B N 1
ATOM 2681 C CA . LEU B 1 74 ? -7.945 24.828 -0.444 1 98.38 74 LEU B CA 1
ATOM 2682 C C . LEU B 1 74 ? -8.898 23.75 -0.943 1 98.38 74 LEU B C 1
ATOM 2684 O O . LEU B 1 74 ? -9.086 22.719 -0.285 1 98.38 74 LEU B O 1
ATOM 2688 N N . VAL B 1 75 ? -9.516 24.016 -2.094 1 98.19 75 VAL B N 1
ATOM 2689 C CA . VAL B 1 75 ? -10.422 23.031 -2.686 1 98.19 75 VAL B CA 1
ATOM 2690 C C . VAL B 1 75 ? -9.641 22.078 -3.586 1 98.19 75 VAL B C 1
ATOM 2692 O O . VAL B 1 75 ? -9.023 22.5 -4.562 1 98.19 75 VAL B O 1
ATOM 2695 N N . ILE B 1 76 ? -9.703 20.797 -3.24 1 97.25 76 ILE B N 1
ATOM 2696 C CA . ILE B 1 76 ? -8.906 19.812 -3.967 1 97.25 76 ILE B CA 1
ATOM 2697 C C . ILE B 1 76 ? -9.758 18.578 -4.273 1 97.25 76 ILE B C 1
ATOM 2699 O O . ILE B 1 76 ? -10.648 18.234 -3.502 1 97.25 76 ILE B O 1
ATOM 2703 N N . ASN B 1 77 ? -9.516 18 -5.383 1 97.31 77 ASN B N 1
ATOM 2704 C CA . ASN B 1 77 ? -10.039 16.672 -5.734 1 97.31 77 ASN B CA 1
ATOM 2705 C C . ASN B 1 77 ? -8.93 15.633 -5.805 1 97.31 77 ASN B C 1
ATOM 2707 O O . ASN B 1 77 ? -8.289 15.469 -6.844 1 97.31 77 ASN B O 1
ATOM 2711 N N . LEU B 1 78 ? -8.773 14.867 -4.73 1 96.94 78 LEU B N 1
ATOM 2712 C CA . LEU B 1 78 ? -7.676 13.906 -4.617 1 96.94 78 LEU B CA 1
ATOM 2713 C C . LEU B 1 78 ? -7.859 12.75 -5.594 1 96.94 78 LEU B C 1
ATOM 2715 O O . LEU B 1 78 ? -6.902 12.031 -5.895 1 96.94 78 LEU B O 1
ATOM 2719 N N . GLU B 1 79 ? -9.055 12.609 -6.047 1 95.5 79 GLU B N 1
ATOM 2720 C CA . GLU B 1 79 ? -9.336 11.523 -6.98 1 95.5 79 GLU B CA 1
ATOM 2721 C C . GLU B 1 79 ? -8.75 11.812 -8.359 1 95.5 79 GLU B C 1
ATOM 2723 O O . GLU B 1 79 ? -8.234 10.914 -9.023 1 95.5 79 GLU B O 1
ATOM 2728 N N . SER B 1 80 ? -8.766 13.078 -8.773 1 95.19 80 SER B N 1
ATOM 2729 C CA . SER B 1 80 ? -8.586 13.32 -10.195 1 95.19 80 SER B CA 1
ATOM 2730 C C . SER B 1 80 ? -7.484 14.344 -10.453 1 95.19 80 SER B C 1
ATOM 2732 O O . SER B 1 80 ? -7.051 14.516 -11.594 1 95.19 80 SER B O 1
ATOM 2734 N N . PHE B 1 81 ? -6.992 15.008 -9.391 1 95.31 81 PHE B N 1
ATOM 2735 C CA . PHE B 1 81 ? -6.008 16.062 -9.594 1 95.31 81 PHE B CA 1
ATOM 2736 C C . PHE B 1 81 ? -4.734 15.5 -10.211 1 95.31 81 PHE B C 1
ATOM 2738 O O . PHE B 1 81 ? -4.262 14.438 -9.805 1 95.31 81 PHE B O 1
ATOM 2745 N N . ASN B 1 82 ? -4.234 16.219 -11.195 1 95.19 82 ASN B N 1
ATOM 2746 C CA . ASN B 1 82 ? -2.922 15.898 -11.742 1 95.19 82 ASN B CA 1
ATOM 2747 C C . ASN B 1 82 ? -1.82 16.719 -11.086 1 95.19 82 ASN B C 1
ATOM 2749 O O . ASN B 1 82 ? -2.098 17.578 -10.242 1 95.19 82 ASN B O 1
ATOM 2753 N N . HIS B 1 83 ? -0.66 16.469 -11.484 1 94.88 83 HIS B N 1
ATOM 2754 C CA . HIS B 1 83 ? 0.502 17.078 -10.852 1 94.88 83 HIS B CA 1
ATOM 2755 C C . HIS B 1 83 ? 0.441 18.609 -10.945 1 94.88 83 HIS B C 1
ATOM 2757 O O . HIS B 1 83 ? 0.773 19.312 -9.984 1 94.88 83 HIS B O 1
ATOM 2763 N N . ASN B 1 84 ? 0.033 19.141 -12.047 1 96.31 84 ASN B N 1
ATOM 2764 C CA . ASN B 1 84 ? -0.027 20.594 -12.242 1 96.31 84 ASN B CA 1
ATOM 2765 C C . ASN B 1 84 ? -1.052 21.234 -11.32 1 96.31 84 ASN B C 1
ATOM 2767 O O . ASN B 1 84 ? -0.844 22.359 -10.852 1 96.31 84 ASN B O 1
ATOM 2771 N N . GLN B 1 85 ? -2.086 20.578 -11.094 1 97.5 85 GLN B N 1
ATOM 2772 C CA . GLN B 1 85 ? -3.117 21.094 -10.203 1 97.5 85 GLN B CA 1
ATOM 2773 C C . GLN B 1 85 ? -2.611 21.203 -8.766 1 97.5 85 GLN B C 1
ATOM 2775 O O . GLN B 1 85 ? -2.939 22.141 -8.047 1 97.5 85 GLN B O 1
ATOM 2780 N N . TYR B 1 86 ? -1.724 20.281 -8.336 1 97.56 86 TYR B N 1
ATOM 2781 C CA . TYR B 1 86 ? -1.12 20.359 -7.016 1 97.56 86 TYR B CA 1
ATOM 2782 C C . TYR B 1 86 ? -0.151 21.531 -6.93 1 97.56 86 TYR B C 1
ATOM 2784 O O . TYR B 1 86 ? -0.077 22.219 -5.902 1 97.56 86 TYR B O 1
ATOM 2792 N N . LYS B 1 87 ? 0.492 21.797 -8.016 1 96.12 87 LYS B N 1
ATOM 2793 C CA . LYS B 1 87 ? 1.386 22.938 -8.055 1 96.12 87 LYS B CA 1
ATOM 2794 C C . LYS B 1 87 ? 0.611 24.25 -7.883 1 96.12 87 LYS B C 1
ATOM 2796 O O . LYS B 1 87 ? 1.077 25.172 -7.211 1 96.12 87 LYS B O 1
ATOM 2801 N N . LEU B 1 88 ? -0.508 24.266 -8.508 1 96.94 88 LEU B N 1
ATOM 2802 C CA . LEU B 1 88 ? -1.343 25.469 -8.406 1 96.94 88 LEU B CA 1
ATOM 2803 C C . LEU B 1 88 ? -1.848 25.656 -6.98 1 96.94 88 LEU B C 1
ATOM 2805 O O . LEU B 1 88 ? -1.899 26.781 -6.484 1 96.94 88 LEU B O 1
ATOM 2809 N N . ILE B 1 89 ? -2.191 24.531 -6.363 1 96.62 89 ILE B N 1
ATOM 2810 C CA . ILE B 1 89 ? -2.637 24.578 -4.973 1 96.62 89 ILE B CA 1
ATOM 2811 C C . ILE B 1 89 ? -1.508 25.109 -4.09 1 96.62 89 ILE B C 1
ATOM 2813 O O . ILE B 1 89 ? -1.736 25.938 -3.211 1 96.62 89 ILE B O 1
ATOM 2817 N N . PHE B 1 90 ? -0.33 24.672 -4.332 1 97.5 90 PHE B N 1
ATOM 2818 C CA . PHE B 1 90 ? 0.838 25.109 -3.58 1 97.5 90 PHE B CA 1
ATOM 2819 C C . PHE B 1 90 ? 1.056 26.609 -3.74 1 97.5 90 PHE B C 1
ATOM 2821 O O . PHE B 1 90 ? 1.335 27.312 -2.764 1 97.5 90 PHE B O 1
ATOM 2828 N N . LYS B 1 91 ? 0.886 27.094 -4.922 1 96.62 91 LYS B N 1
ATOM 2829 C CA . LYS B 1 91 ? 1.101 28.5 -5.227 1 96.62 91 LYS B CA 1
ATOM 2830 C C . LYS B 1 91 ? 0.103 29.375 -4.48 1 96.62 91 LYS B C 1
ATOM 2832 O O . LYS B 1 91 ? 0.416 30.516 -4.125 1 96.62 91 LYS B O 1
ATOM 2837 N N . GLN B 1 92 ? -1.019 28.844 -4.184 1 95.88 92 GLN B N 1
ATOM 2838 C CA . GLN B 1 92 ? -2.051 29.609 -3.482 1 95.88 92 GLN B CA 1
ATOM 2839 C C . GLN B 1 92 ? -1.653 29.859 -2.031 1 95.88 92 GLN B C 1
ATOM 2841 O O . GLN B 1 92 ? -2.121 30.828 -1.419 1 95.88 92 GLN B O 1
ATOM 2846 N N . ILE B 1 93 ? -0.771 29.062 -1.497 1 94.88 93 ILE B N 1
ATOM 2847 C CA . ILE B 1 93 ? -0.529 29.125 -0.06 1 94.88 93 ILE B CA 1
ATOM 2848 C C . ILE B 1 93 ? 0.908 29.562 0.203 1 94.88 93 ILE B C 1
ATOM 2850 O O . ILE B 1 93 ? 1.2 30.156 1.242 1 94.88 93 ILE B O 1
ATOM 2854 N N . LYS B 1 94 ? 1.82 29.344 -0.72 1 94.69 94 LYS B N 1
ATOM 2855 C CA . LYS B 1 94 ? 3.254 29.469 -0.467 1 94.69 94 LYS B CA 1
ATOM 2856 C C . LYS B 1 94 ? 3.621 30.891 -0.063 1 94.69 94 LYS B C 1
ATOM 2858 O O . LYS B 1 94 ? 4.551 31.109 0.719 1 94.69 94 LYS B O 1
ATOM 2863 N N . ASN B 1 95 ? 2.883 31.906 -0.514 1 94 95 ASN B N 1
ATOM 2864 C CA . ASN B 1 95 ? 3.215 33.281 -0.202 1 94 95 ASN B CA 1
ATOM 2865 C C . ASN B 1 95 ? 2.492 33.781 1.054 1 94 95 ASN B C 1
ATOM 2867 O O . ASN B 1 95 ? 2.842 34.812 1.616 1 94 95 ASN B O 1
ATOM 2871 N N . LYS B 1 96 ? 1.536 33.062 1.475 1 95.5 96 LYS B N 1
ATOM 2872 C CA . LYS B 1 96 ? 0.734 33.438 2.631 1 95.5 96 LYS B CA 1
ATOM 2873 C C . LYS B 1 96 ? 1.223 32.75 3.898 1 95.5 96 LYS B C 1
ATOM 2875 O O . LYS B 1 96 ? 1.067 33.281 5 1 95.5 96 LYS B O 1
ATOM 2880 N N . VAL B 1 97 ? 1.715 31.625 3.773 1 95.81 97 VAL B N 1
ATOM 2881 C CA . VAL B 1 97 ? 2.166 30.781 4.871 1 95.81 97 VAL B CA 1
ATOM 2882 C C . VAL B 1 97 ? 3.678 30.578 4.789 1 95.81 97 VAL B C 1
ATOM 2884 O O . VAL B 1 97 ? 4.184 30.016 3.82 1 95.81 97 VAL B O 1
ATOM 2887 N N . PRO B 1 98 ? 4.422 31.109 5.707 1 93.25 98 PRO B N 1
ATOM 2888 C CA . PRO B 1 98 ? 5.887 31.062 5.641 1 93.25 98 PRO B CA 1
ATOM 2889 C C . PRO B 1 98 ? 6.434 29.656 5.836 1 93.25 98 PRO B C 1
ATOM 2891 O O . PRO B 1 98 ? 7.398 29.266 5.176 1 93.25 98 PRO B O 1
ATOM 2894 N N . TYR B 1 99 ? 5.84 28.906 6.734 1 97.06 99 TYR B N 1
ATOM 2895 C CA . TYR B 1 99 ? 6.215 27.531 7.035 1 97.06 99 TYR B CA 1
ATOM 2896 C C . TYR B 1 99 ? 5.02 26.734 7.547 1 97.06 99 TYR B C 1
ATOM 2898 O O . TYR B 1 99 ? 4.023 27.312 7.984 1 97.06 99 TYR B O 1
ATOM 2906 N N . LEU B 1 100 ? 5.074 25.406 7.336 1 98.12 100 LEU B N 1
ATOM 2907 C CA . LEU B 1 100 ? 4.043 24.5 7.84 1 98.12 100 LEU B CA 1
ATOM 2908 C C . LEU B 1 100 ? 4.578 23.656 8.984 1 98.12 100 LEU B C 1
ATOM 2910 O O . LEU B 1 100 ? 5.496 22.859 8.797 1 98.12 100 LEU B O 1
ATOM 2914 N N . HIS B 1 101 ? 3.943 23.812 10.148 1 98.19 101 HIS B N 1
ATOM 2915 C CA . HIS B 1 101 ? 4.375 23.078 11.328 1 98.19 101 HIS B CA 1
ATOM 2916 C C . HIS B 1 101 ? 3.748 21.688 11.367 1 98.19 101 HIS B C 1
ATOM 2918 O O . HIS B 1 101 ? 4.219 20.812 12.094 1 98.19 101 HIS B O 1
ATOM 2924 N N . GLY B 1 102 ? 2.697 21.516 10.609 1 98.5 102 GLY B N 1
ATOM 2925 C CA . GLY B 1 102 ? 2.014 20.234 10.664 1 98.5 102 GLY B CA 1
ATOM 2926 C C . GLY B 1 102 ? 1.231 19.922 9.398 1 98.5 102 GLY B C 1
ATOM 2927 O O . GLY B 1 102 ? 0.69 20.812 8.758 1 98.5 102 GLY B O 1
ATOM 2928 N N . LEU B 1 103 ? 1.152 18.656 9.047 1 98.88 103 LEU B N 1
ATOM 2929 C CA . LEU B 1 103 ? 0.286 18.094 8.016 1 98.88 103 LEU B CA 1
ATOM 2930 C C . LEU B 1 103 ? -0.452 16.859 8.539 1 98.88 103 LEU B C 1
ATOM 2932 O O . LEU B 1 103 ? 0.176 15.875 8.945 1 98.88 103 LEU B O 1
ATOM 2936 N N . LEU B 1 104 ? -1.727 17 8.656 1 98.94 104 LEU B N 1
ATOM 2937 C CA . LEU B 1 104 ? -2.572 15.844 8.953 1 98.94 104 LEU B CA 1
ATOM 2938 C C . LEU B 1 104 ? -3.166 15.258 7.684 1 98.94 104 LEU B C 1
ATOM 2940 O O . LEU B 1 104 ? -4.125 15.797 7.133 1 98.94 104 LEU B O 1
ATOM 2944 N N . ASN B 1 105 ? -2.553 14.156 7.211 1 98.81 105 ASN B N 1
ATOM 2945 C CA . ASN B 1 105 ? -3.125 13.383 6.121 1 98.81 105 ASN B CA 1
ATOM 2946 C C . ASN B 1 105 ? -4.289 12.516 6.598 1 98.81 105 ASN B C 1
ATOM 2948 O O . ASN B 1 105 ? -4.102 11.352 6.949 1 98.81 105 ASN B O 1
ATOM 2952 N N . ASN B 1 106 ? -5.465 13.117 6.484 1 98.38 106 ASN B N 1
ATOM 2953 C CA . ASN B 1 106 ? -6.637 12.453 7.051 1 98.38 106 ASN B CA 1
ATOM 2954 C C . ASN B 1 106 ? -7.625 12.047 5.961 1 98.38 106 ASN B C 1
ATOM 2956 O O . ASN B 1 106 ? -8.477 11.18 6.184 1 98.38 106 ASN B O 1
ATOM 2960 N N . ALA B 1 107 ? -7.508 12.688 4.801 1 98.19 107 ALA B N 1
ATOM 2961 C CA . ALA B 1 107 ? -8.438 12.391 3.717 1 98.19 107 ALA B CA 1
ATOM 2962 C C . ALA B 1 107 ? -8.367 10.914 3.326 1 98.19 107 ALA B C 1
ATOM 2964 O O . ALA B 1 107 ? -7.281 10.336 3.27 1 98.19 107 ALA B O 1
ATOM 2965 N N . GLY B 1 108 ? -9.453 10.312 3.123 1 97.31 108 GLY B N 1
ATOM 2966 C CA . GLY B 1 108 ? -9.555 8.93 2.668 1 97.31 108 GLY B CA 1
ATOM 2967 C C . GLY B 1 108 ? -10.984 8.508 2.389 1 97.31 108 GLY B C 1
ATOM 2968 O O . GLY B 1 108 ? -11.93 9.125 2.875 1 97.31 108 GLY B O 1
ATOM 2969 N N . ILE B 1 109 ? -11.117 7.527 1.583 1 97.56 109 ILE B N 1
ATOM 2970 C CA . ILE B 1 109 ? -12.438 6.969 1.304 1 97.56 109 ILE B CA 1
ATOM 2971 C C . ILE B 1 109 ? -12.414 5.457 1.506 1 97.56 109 ILE B C 1
ATOM 2973 O O . ILE B 1 109 ? -11.359 4.824 1.384 1 97.56 109 ILE B O 1
ATOM 2977 N N . LEU B 1 110 ? -13.57 4.945 1.817 1 96.69 110 LEU B N 1
ATOM 2978 C CA . LEU B 1 110 ? -13.719 3.533 2.146 1 96.69 110 LEU B CA 1
ATOM 2979 C C . LEU B 1 110 ? -13.789 2.686 0.88 1 96.69 110 LEU B C 1
ATOM 2981 O O . LEU B 1 110 ? -13.203 1.6 0.825 1 96.69 110 LEU B O 1
ATOM 2985 N N . GLY B 1 111 ? -14.422 3.238 -0.15 1 96.69 111 GLY B N 1
ATOM 2986 C CA . GLY B 1 111 ? -14.797 2.416 -1.291 1 96.69 111 GLY B CA 1
ATOM 2987 C C . GLY B 1 111 ? -15.945 1.475 -0.998 1 96.69 111 GLY B C 1
ATOM 2988 O O . GLY B 1 111 ? -16.906 1.852 -0.323 1 96.69 111 GLY B O 1
ATOM 2989 N N . LYS B 1 112 ? -15.93 0.298 -1.629 1 96.5 112 LYS B N 1
ATOM 2990 C CA . LYS B 1 112 ? -16.984 -0.693 -1.423 1 96.5 112 LYS B CA 1
ATOM 2991 C C . LYS B 1 112 ? -16.469 -1.9 -0.65 1 96.5 112 LYS B C 1
ATOM 2993 O O . LYS B 1 112 ? -15.383 -2.414 -0.951 1 96.5 112 LYS B O 1
ATOM 2998 N N . ILE B 1 113 ? -17.188 -2.293 0.372 1 96.19 113 ILE B N 1
ATOM 2999 C CA . ILE B 1 113 ? -16.844 -3.504 1.112 1 96.19 113 ILE B CA 1
ATOM 3000 C C . ILE B 1 113 ? -17.359 -4.73 0.352 1 96.19 113 ILE B C 1
ATOM 3002 O O . ILE B 1 113 ? -18.562 -5 0.328 1 96.19 113 ILE B O 1
ATOM 3006 N N . ASP B 1 114 ? -16.516 -5.387 -0.321 1 97.25 114 ASP B N 1
ATOM 3007 C CA . ASP B 1 114 ? -16.781 -6.543 -1.169 1 97.25 114 ASP B CA 1
ATOM 3008 C C . ASP B 1 114 ? -15.531 -7.41 -1.318 1 97.25 114 ASP B C 1
ATOM 3010 O O . ASP B 1 114 ? -14.414 -6.91 -1.239 1 97.25 114 ASP B O 1
ATOM 3014 N N . PRO B 1 115 ? -15.773 -8.734 -1.437 1 97.81 115 PRO B N 1
ATOM 3015 C CA . PRO B 1 115 ? -14.586 -9.562 -1.692 1 97.81 115 PRO B CA 1
ATOM 3016 C C . PRO B 1 115 ? -13.812 -9.117 -2.93 1 97.81 115 PRO B C 1
ATOM 3018 O O . PRO B 1 115 ? -14.383 -8.484 -3.824 1 97.81 115 PRO B O 1
ATOM 3021 N N . ILE B 1 116 ? -12.523 -9.477 -3.002 1 98.12 116 ILE B N 1
ATOM 3022 C CA . ILE B 1 116 ? -11.625 -9.062 -4.074 1 98.12 116 ILE B CA 1
ATOM 3023 C C . ILE B 1 116 ? -12.219 -9.469 -5.426 1 98.12 116 ILE B C 1
ATOM 3025 O O . ILE B 1 116 ? -12.195 -8.68 -6.375 1 98.12 116 ILE B O 1
ATOM 3029 N N . ILE B 1 117 ? -12.852 -10.602 -5.5 1 97.75 117 ILE B N 1
ATOM 3030 C CA . ILE B 1 117 ? -13.352 -11.141 -6.762 1 97.75 117 ILE B CA 1
ATOM 3031 C C . ILE B 1 117 ? -14.5 -10.273 -7.266 1 97.75 117 ILE B C 1
ATOM 3033 O O . ILE B 1 117 ? -14.773 -10.227 -8.469 1 97.75 117 ILE B O 1
ATOM 3037 N N . LYS B 1 118 ? -15.133 -9.484 -6.402 1 98 118 LYS B N 1
ATOM 3038 C CA . LYS B 1 118 ? -16.297 -8.695 -6.766 1 98 118 LYS B CA 1
ATOM 3039 C C . LYS B 1 118 ? -15.969 -7.207 -6.836 1 98 118 LYS B C 1
ATOM 3041 O O . LYS B 1 118 ? -16.812 -6.391 -7.207 1 98 118 LYS B O 1
ATOM 3046 N N . GLN B 1 119 ? -14.742 -6.855 -6.453 1 97.81 119 GLN B N 1
ATOM 3047 C CA . GLN B 1 119 ? -14.352 -5.449 -6.465 1 97.81 119 GLN B CA 1
ATOM 3048 C C . GLN B 1 119 ? -14.422 -4.875 -7.879 1 97.81 119 GLN B C 1
ATOM 3050 O O . GLN B 1 119 ? -13.938 -5.492 -8.828 1 97.81 119 GLN B O 1
ATOM 3055 N N . LYS B 1 120 ? -15.031 -3.75 -7.992 1 97.44 120 LYS B N 1
ATOM 3056 C CA . LYS B 1 120 ? -15.023 -3.064 -9.281 1 97.44 120 LYS B CA 1
ATOM 3057 C C . LYS B 1 120 ? -13.703 -2.332 -9.5 1 97.44 120 LYS B C 1
ATOM 3059 O O . LYS B 1 120 ? -13.266 -1.555 -8.648 1 97.44 120 LYS B O 1
ATOM 3064 N N . PRO B 1 121 ? -13.094 -2.529 -10.648 1 97 121 PRO B N 1
ATOM 3065 C CA . PRO B 1 121 ? -11.812 -1.879 -10.93 1 97 121 PRO B CA 1
ATOM 3066 C C . PRO B 1 121 ? -11.875 -0.361 -10.766 1 97 121 PRO B C 1
ATOM 3068 O O . PRO B 1 121 ? -10.922 0.25 -10.281 1 97 121 PRO B O 1
ATOM 3071 N N . LYS B 1 122 ? -12.984 0.195 -11.148 1 96.94 122 LYS B N 1
ATOM 3072 C CA . LYS B 1 122 ? -13.141 1.642 -11.031 1 96.94 122 LYS B CA 1
ATOM 3073 C C . LYS B 1 122 ? -13.109 2.084 -9.57 1 96.94 122 LYS B C 1
ATOM 3075 O O . LYS B 1 122 ? -12.508 3.107 -9.242 1 96.94 122 LYS B O 1
ATOM 3080 N N . ILE B 1 123 ? -13.719 1.321 -8.695 1 97.81 123 ILE B N 1
ATOM 3081 C CA . ILE B 1 123 ? -13.758 1.64 -7.273 1 97.81 123 ILE B CA 1
ATOM 3082 C C . ILE B 1 123 ? -12.375 1.432 -6.664 1 97.81 123 ILE B C 1
ATOM 3084 O O . ILE B 1 123 ? -11.914 2.25 -5.863 1 97.81 123 ILE B O 1
ATOM 3088 N N . TRP B 1 124 ? -11.703 0.357 -7.051 1 98.12 124 TRP B N 1
ATOM 3089 C CA . TRP B 1 124 ? -10.336 0.117 -6.621 1 98.12 124 TRP B CA 1
ATOM 3090 C C . TRP B 1 124 ? -9.445 1.312 -6.945 1 98.12 124 TRP B C 1
ATOM 3092 O O . TRP B 1 124 ? -8.766 1.847 -6.062 1 98.12 124 TRP B O 1
ATOM 3102 N N . LYS B 1 125 ? -9.531 1.722 -8.164 1 97.19 125 LYS B N 1
ATOM 3103 C CA . LYS B 1 125 ? -8.688 2.82 -8.633 1 97.19 125 LYS B CA 1
ATOM 3104 C C . LYS B 1 125 ? -8.992 4.105 -7.863 1 97.19 125 LYS B C 1
ATOM 3106 O O . LYS B 1 125 ? -8.07 4.836 -7.484 1 97.19 125 LYS B O 1
ATOM 3111 N N . LYS B 1 126 ? -10.227 4.359 -7.672 1 98.12 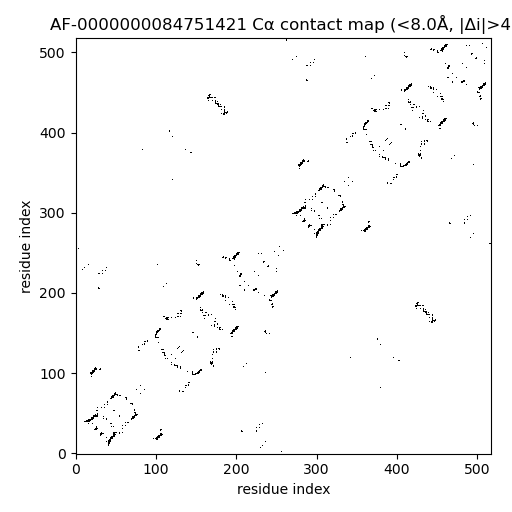126 LYS B N 1
ATOM 3112 C CA . LYS B 1 126 ? -10.641 5.559 -6.941 1 98.12 126 LYS B CA 1
ATOM 3113 C C . LYS B 1 126 ? -10.062 5.57 -5.531 1 98.12 126 LYS B C 1
ATOM 3115 O O . LYS B 1 126 ? -9.516 6.582 -5.086 1 98.12 126 LYS B O 1
ATOM 3120 N N . VAL B 1 127 ? -10.141 4.445 -4.852 1 98.62 127 VAL B N 1
ATOM 3121 C CA . VAL B 1 127 ? -9.664 4.348 -3.477 1 98.62 127 VAL B CA 1
ATOM 3122 C C . VAL B 1 127 ? -8.148 4.527 -3.438 1 98.62 127 VAL B C 1
ATOM 3124 O O . VAL B 1 127 ? -7.633 5.301 -2.629 1 98.62 127 VAL B O 1
ATOM 3127 N N . ILE B 1 128 ? -7.418 3.885 -4.352 1 98.56 128 ILE B N 1
ATOM 3128 C CA . ILE B 1 128 ? -5.961 3.979 -4.383 1 98.56 128 ILE B CA 1
ATOM 3129 C C . ILE B 1 128 ? -5.543 5.406 -4.73 1 98.56 128 ILE B C 1
ATOM 3131 O O . ILE B 1 128 ? -4.586 5.938 -4.16 1 98.56 128 ILE B O 1
ATOM 3135 N N . ASN B 1 129 ? -6.289 6.051 -5.582 1 98.25 129 ASN B N 1
ATOM 3136 C CA . ASN B 1 129 ? -5.961 7.414 -5.98 1 98.25 129 ASN B CA 1
ATOM 3137 C C . ASN B 1 129 ? -6.164 8.398 -4.832 1 98.25 129 ASN B C 1
ATOM 3139 O O . ASN B 1 129 ? -5.328 9.273 -4.602 1 98.25 129 ASN B O 1
ATOM 3143 N N . VAL B 1 130 ? -7.191 8.219 -4.145 1 98.56 130 VAL B N 1
ATOM 3144 C CA . VAL B 1 130 ? -7.508 9.156 -3.064 1 98.56 130 VAL B CA 1
ATOM 3145 C C . VAL B 1 130 ? -6.621 8.859 -1.855 1 98.56 130 VAL B C 1
ATOM 3147 O O . VAL B 1 130 ? -5.934 9.75 -1.352 1 98.56 130 VAL B O 1
ATOM 3150 N N . ASN B 1 131 ? -6.586 7.598 -1.429 1 98.75 131 ASN B N 1
ATOM 3151 C CA . ASN B 1 131 ? -5.98 7.238 -0.15 1 98.75 131 ASN B CA 1
ATOM 3152 C C . ASN B 1 131 ? -4.457 7.211 -0.239 1 98.75 131 ASN B C 1
ATOM 3154 O O . ASN B 1 131 ? -3.77 7.488 0.744 1 98.75 131 ASN B O 1
ATOM 3158 N N . LEU B 1 132 ? -3.957 6.848 -1.439 1 98.62 132 LEU B N 1
ATOM 3159 C CA . LEU B 1 132 ? -2.514 6.648 -1.528 1 98.62 132 LEU B CA 1
ATOM 3160 C C . LEU B 1 132 ? -1.872 7.715 -2.412 1 98.62 132 LEU B C 1
ATOM 3162 O O . LEU B 1 132 ? -1.102 8.547 -1.928 1 98.62 132 LEU B O 1
ATOM 3166 N N . ASN B 1 133 ? -2.295 7.766 -3.658 1 98.44 133 ASN B N 1
ATOM 3167 C CA . ASN B 1 133 ? -1.674 8.727 -4.562 1 98.44 133 ASN B CA 1
ATOM 3168 C C . ASN B 1 133 ? -1.91 10.164 -4.098 1 98.44 133 ASN B C 1
ATOM 3170 O O . ASN B 1 133 ? -1.012 11.008 -4.18 1 98.44 133 ASN B O 1
ATOM 3174 N N . GLY B 1 134 ? -3.094 10.406 -3.656 1 98.38 134 GLY B N 1
ATOM 3175 C CA . GLY B 1 134 ? -3.404 11.727 -3.133 1 98.38 134 GLY B CA 1
ATOM 3176 C C . GLY B 1 134 ? -2.555 12.117 -1.938 1 98.38 134 GLY B C 1
ATOM 3177 O O . GLY B 1 134 ? -2.068 13.242 -1.853 1 98.38 134 GLY B O 1
ATOM 3178 N N . SER B 1 135 ? -2.361 11.172 -1.003 1 98.25 135 SER B N 1
ATOM 3179 C CA . SER B 1 135 ? -1.523 11.414 0.167 1 98.25 135 SER B CA 1
ATOM 3180 C C . SER B 1 135 ? -0.081 11.703 -0.236 1 98.25 135 SER B C 1
ATOM 3182 O O . SER B 1 135 ? 0.566 12.578 0.342 1 98.25 135 SER B O 1
ATOM 3184 N N . PHE B 1 136 ? 0.412 10.953 -1.21 1 98.44 136 PHE B N 1
ATOM 3185 C CA . PHE B 1 136 ? 1.758 11.195 -1.718 1 98.44 136 PHE B CA 1
ATOM 3186 C C . PHE B 1 136 ? 1.872 12.594 -2.305 1 98.44 136 PHE B C 1
ATOM 3188 O O . PHE B 1 136 ? 2.791 13.344 -1.965 1 98.44 136 PHE B O 1
ATOM 3195 N N . MET B 1 137 ? 0.916 12.953 -3.109 1 98.56 137 MET B N 1
ATOM 3196 C CA . MET B 1 137 ? 0.984 14.227 -3.826 1 98.56 137 MET B CA 1
ATOM 3197 C C . MET B 1 137 ? 0.888 15.398 -2.861 1 98.56 137 MET B C 1
ATOM 3199 O O . MET B 1 137 ? 1.646 16.359 -2.973 1 98.56 137 MET B O 1
ATOM 3203 N N . ILE B 1 138 ? 0.009 15.266 -1.904 1 98.56 138 ILE B N 1
ATOM 3204 C CA . ILE B 1 138 ? -0.154 16.328 -0.913 1 98.56 138 ILE B CA 1
ATOM 3205 C C . ILE B 1 138 ? 1.131 16.469 -0.1 1 98.56 138 ILE B C 1
ATOM 3207 O O . ILE B 1 138 ? 1.645 17.578 0.065 1 98.56 138 ILE B O 1
ATOM 3211 N N . THR B 1 139 ? 1.64 15.352 0.351 1 98.69 139 THR B N 1
ATOM 3212 C CA . THR B 1 139 ? 2.826 15.359 1.199 1 98.69 139 THR B CA 1
ATOM 3213 C C . THR B 1 139 ? 4.02 15.945 0.451 1 98.69 139 THR B C 1
ATOM 3215 O O . THR B 1 139 ? 4.695 16.844 0.954 1 98.69 139 THR B O 1
ATOM 3218 N N . GLN B 1 140 ? 4.203 15.469 -0.756 1 98.25 140 GLN B N 1
ATOM 3219 C CA . GLN B 1 140 ? 5.34 15.961 -1.529 1 98.25 140 GLN B CA 1
ATOM 3220 C C . GLN B 1 140 ? 5.191 17.453 -1.834 1 98.25 140 GLN B C 1
ATOM 3222 O O . GLN B 1 140 ? 6.16 18.203 -1.733 1 98.25 140 GLN B O 1
ATOM 3227 N N . THR B 1 141 ? 4.023 17.859 -2.184 1 98.19 141 THR B N 1
ATOM 3228 C CA . THR B 1 141 ? 3.746 19.234 -2.584 1 98.19 141 THR B CA 1
ATOM 3229 C C . THR B 1 141 ? 4.07 20.203 -1.45 1 98.19 141 THR B C 1
ATOM 3231 O O . THR B 1 141 ? 4.633 21.281 -1.684 1 98.19 141 THR B O 1
ATOM 3234 N N . PHE B 1 142 ? 3.83 19.844 -0.227 1 98.44 142 PHE B N 1
ATOM 3235 C CA . PHE B 1 142 ? 3.936 20.797 0.87 1 98.44 142 PHE B CA 1
ATOM 3236 C C . PHE B 1 142 ? 5.191 20.531 1.692 1 98.44 142 PHE B C 1
ATOM 3238 O O . PHE B 1 142 ? 5.5 21.297 2.619 1 98.44 142 PHE B O 1
ATOM 3245 N N . LEU B 1 143 ? 5.938 19.484 1.327 1 98.38 143 LEU B N 1
ATOM 3246 C CA . LEU B 1 143 ? 7.137 19.094 2.062 1 98.38 143 LEU B CA 1
ATOM 3247 C C . LEU B 1 143 ? 8.133 20.25 2.127 1 98.38 143 LEU B C 1
ATOM 3249 O O . LEU B 1 143 ? 8.75 20.484 3.166 1 98.38 143 LEU B O 1
ATOM 3253 N N . PRO B 1 144 ? 8.266 21.109 1.083 1 97.5 144 PRO B N 1
ATOM 3254 C CA . PRO B 1 144 ? 9.211 22.234 1.155 1 97.5 144 PRO B CA 1
ATOM 3255 C C . PRO B 1 144 ? 8.859 23.234 2.26 1 97.5 144 PRO B C 1
ATOM 3257 O O . PRO B 1 144 ? 9.758 23.75 2.934 1 97.5 144 PRO B O 1
ATOM 3260 N N . LEU B 1 145 ? 7.637 23.469 2.496 1 98.19 145 LEU B N 1
ATOM 3261 C CA . LEU B 1 145 ? 7.211 24.375 3.557 1 98.19 145 LEU B CA 1
ATOM 3262 C C . LEU B 1 145 ? 7.348 23.719 4.926 1 98.19 145 LEU B C 1
ATOM 3264 O O . LEU B 1 145 ? 7.648 24.391 5.914 1 98.19 145 LEU B O 1
ATOM 3268 N N . ILE B 1 146 ? 7.133 22.406 4.926 1 98.44 146 ILE B N 1
ATOM 3269 C CA . ILE B 1 146 ? 7.199 21.656 6.176 1 98.44 146 ILE B CA 1
ATOM 3270 C C . ILE B 1 146 ? 8.648 21.609 6.668 1 98.44 146 ILE B C 1
ATOM 3272 O O . ILE B 1 146 ? 8.914 21.797 7.855 1 98.44 146 ILE B O 1
ATOM 3276 N N . LEU B 1 147 ? 9.547 21.453 5.754 1 97.75 147 LEU B N 1
ATOM 3277 C CA . LEU B 1 147 ? 10.953 21.297 6.109 1 97.75 147 LEU B CA 1
ATOM 3278 C C . LEU B 1 147 ? 11.547 22.641 6.559 1 97.75 147 LEU B C 1
ATOM 3280 O O . LEU B 1 147 ? 12.625 22.672 7.152 1 97.75 147 LEU B O 1
ATOM 3284 N N . LYS B 1 148 ? 10.828 23.719 6.336 1 97.19 148 LYS B N 1
ATOM 3285 C CA . LYS B 1 148 ? 11.266 25.047 6.777 1 97.19 148 LYS B CA 1
ATOM 3286 C C . LYS B 1 148 ? 10.859 25.312 8.219 1 97.19 148 LYS B C 1
ATOM 3288 O O . LYS B 1 148 ? 11.367 26.234 8.859 1 97.19 148 LYS B O 1
ATOM 3293 N N . ALA B 1 149 ? 9.945 24.562 8.781 1 97.44 149 ALA B N 1
ATOM 3294 C CA . ALA B 1 149 ? 9.383 24.812 10.109 1 97.44 149 ALA B CA 1
ATOM 3295 C C . ALA B 1 149 ? 10.266 24.203 11.195 1 97.44 149 ALA B C 1
ATOM 3297 O O . ALA B 1 149 ? 11.07 23.312 10.922 1 97.44 149 ALA B O 1
ATOM 3298 N N . LYS B 1 150 ? 10.109 24.766 12.383 1 95.06 150 LYS B N 1
ATOM 3299 C CA . LYS B 1 150 ? 10.766 24.172 13.547 1 95.06 150 LYS B CA 1
ATOM 3300 C C . LYS B 1 150 ? 9.93 23.031 14.125 1 95.06 150 LYS B C 1
ATOM 3302 O O . LYS B 1 150 ? 8.758 23.219 14.461 1 95.06 150 LYS B O 1
ATOM 3307 N N . ASN B 1 151 ? 10.453 21.859 14.219 1 94.81 151 ASN B N 1
ATOM 3308 C CA . ASN B 1 151 ? 9.852 20.672 14.812 1 94.81 151 ASN B CA 1
ATOM 3309 C C . ASN B 1 151 ? 8.531 20.312 14.133 1 94.81 151 ASN B C 1
ATOM 3311 O O . ASN B 1 151 ? 7.512 20.125 14.797 1 94.81 151 ASN B O 1
ATOM 3315 N N . PRO B 1 152 ? 8.539 20.188 12.805 1 98.06 152 PRO B N 1
ATOM 3316 C CA . PRO B 1 152 ? 7.297 19.859 12.102 1 98.06 152 PRO B CA 1
ATOM 3317 C C . PRO B 1 152 ? 6.855 18.422 12.305 1 98.06 152 PRO B C 1
ATOM 3319 O O . PRO B 1 152 ? 7.672 17.562 12.68 1 98.06 152 PRO B O 1
ATOM 3322 N N . SER B 1 153 ? 5.543 18.203 12.148 1 98.5 153 SER B N 1
ATOM 3323 C CA . SER B 1 153 ? 4.934 16.891 12.344 1 98.5 153 SER B CA 1
ATOM 3324 C C . SER B 1 153 ? 4.008 16.531 11.18 1 98.5 153 SER B C 1
ATOM 3326 O O . SER B 1 153 ? 3.156 17.328 10.789 1 98.5 153 SER B O 1
ATOM 3328 N N . ILE B 1 154 ? 4.266 15.398 10.57 1 98.81 154 ILE B N 1
ATOM 3329 C CA . ILE B 1 154 ? 3.34 14.828 9.602 1 98.81 154 ILE B CA 1
ATOM 3330 C C . ILE B 1 154 ? 2.643 13.617 10.203 1 98.81 154 ILE B C 1
ATOM 3332 O O . ILE B 1 154 ? 3.297 12.727 10.758 1 98.81 154 ILE B O 1
ATOM 3336 N N . ILE B 1 155 ? 1.32 13.656 10.172 1 98.81 155 ILE B N 1
ATOM 3337 C CA . ILE B 1 155 ? 0.52 12.539 10.672 1 98.81 155 ILE B CA 1
ATOM 3338 C C . ILE B 1 155 ? -0.259 11.906 9.523 1 98.81 155 ILE B C 1
ATOM 3340 O O . ILE B 1 155 ? -0.932 12.609 8.758 1 98.81 155 ILE B O 1
ATOM 3344 N N . PHE B 1 156 ? -0.076 10.617 9.359 1 98.75 156 PHE B N 1
ATOM 3345 C CA . PHE B 1 156 ? -0.902 9.844 8.43 1 98.75 156 PHE B CA 1
ATOM 3346 C C . PHE B 1 156 ? -1.999 9.102 9.18 1 98.75 156 PHE B C 1
ATOM 3348 O O . PHE B 1 156 ? -1.767 8.578 10.273 1 98.75 156 PHE B O 1
ATOM 3355 N N . THR B 1 157 ? -3.184 9.047 8.602 1 97.88 157 THR B N 1
ATOM 3356 C CA . THR B 1 157 ? -4.281 8.305 9.203 1 97.88 157 THR B CA 1
ATOM 3357 C C . THR B 1 157 ? -4.344 6.887 8.641 1 97.88 157 THR B C 1
ATOM 3359 O O . THR B 1 157 ? -4.496 6.699 7.434 1 97.88 157 THR B O 1
ATOM 3362 N N . THR B 1 158 ? -4.152 5.957 9.484 1 96 158 THR B N 1
ATOM 3363 C CA . THR B 1 158 ? -4.324 4.559 9.117 1 96 158 THR B CA 1
ATOM 3364 C C . THR B 1 158 ? -5.648 4.02 9.656 1 96 158 THR B C 1
ATOM 3366 O O . THR B 1 158 ? -6.625 4.762 9.781 1 96 158 THR B O 1
ATOM 3369 N N . SER B 1 159 ? -5.793 2.75 9.844 1 90.81 159 SER B N 1
ATOM 3370 C CA . SER B 1 159 ? -7.039 2.141 10.289 1 90.81 159 SER B CA 1
ATOM 3371 C C . SER B 1 159 ? -6.781 0.838 11.039 1 90.81 159 SER B C 1
ATOM 3373 O O . SER B 1 159 ? -5.633 0.405 11.164 1 90.81 159 SER B O 1
ATOM 3375 N N . GLY B 1 160 ? -7.891 0.387 11.586 1 87.62 160 GLY B N 1
ATOM 3376 C CA . GLY B 1 160 ? -7.824 -0.892 12.266 1 87.62 160 GLY B CA 1
ATOM 3377 C C . GLY B 1 160 ? -7.633 -2.066 11.328 1 87.62 160 GLY B C 1
ATOM 3378 O O . GLY B 1 160 ? -7.344 -3.182 11.766 1 87.62 160 GLY B O 1
ATOM 3379 N N . THR B 1 161 ? -7.758 -1.859 10.117 1 85.12 161 THR B N 1
ATOM 3380 C CA . THR B 1 161 ? -7.559 -2.922 9.133 1 85.12 161 THR B CA 1
ATOM 3381 C C . THR B 1 161 ? -6.074 -3.248 8.992 1 85.12 161 THR B C 1
ATOM 3383 O O . THR B 1 161 ? -5.711 -4.277 8.414 1 85.12 161 THR B O 1
ATOM 3386 N N . THR B 1 162 ? -5.184 -2.459 9.391 1 85.62 162 THR B N 1
ATOM 3387 C CA . THR B 1 162 ? -3.74 -2.674 9.453 1 85.62 162 THR B CA 1
ATOM 3388 C C . THR B 1 162 ? -3.305 -3.031 10.867 1 85.62 162 THR B C 1
ATOM 3390 O O . THR B 1 162 ? -3.836 -2.494 11.844 1 85.62 162 THR B O 1
ATOM 3393 N N . PRO B 1 163 ? -2.477 -4.016 11.102 1 82.31 163 PRO B N 1
ATOM 3394 C CA . PRO B 1 163 ? -1.632 -4.699 10.125 1 82.31 163 PRO B CA 1
ATOM 3395 C C . PRO B 1 163 ? -2.162 -6.082 9.742 1 82.31 163 PRO B C 1
ATOM 3397 O O . PRO B 1 163 ? -1.485 -6.836 9.039 1 82.31 163 PRO B O 1
ATOM 3400 N N . ASN B 1 164 ? -3.314 -6.402 10.195 1 85 164 ASN B N 1
ATOM 3401 C CA . ASN B 1 164 ? -3.703 -7.805 10.062 1 85 164 ASN B CA 1
ATOM 3402 C C . ASN B 1 164 ? -4.531 -8.031 8.797 1 85 164 ASN B C 1
ATOM 3404 O O . ASN B 1 164 ? -4.695 -9.172 8.359 1 85 164 ASN B O 1
ATOM 3408 N N . GLY B 1 165 ? -4.949 -7.008 8.172 1 86.06 165 GLY B N 1
ATOM 3409 C CA . GLY B 1 165 ? -5.863 -7.164 7.055 1 86.06 165 GLY B CA 1
ATOM 3410 C C . GLY B 1 165 ? -7.281 -7.488 7.48 1 86.06 165 GLY B C 1
ATOM 3411 O O . GLY B 1 165 ? -7.527 -7.816 8.641 1 86.06 165 GLY B O 1
ATOM 3412 N N . ARG B 1 166 ? -8.25 -7.301 6.621 1 90.69 166 ARG B N 1
ATOM 3413 C CA . ARG B 1 166 ? -9.648 -7.602 6.879 1 90.69 166 ARG B CA 1
ATOM 3414 C C . ARG B 1 166 ? -10.367 -8.023 5.598 1 90.69 166 ARG B C 1
ATOM 3416 O O . ARG B 1 166 ? -10.352 -7.293 4.602 1 90.69 166 ARG B O 1
ATOM 3423 N N . ALA B 1 167 ? -10.945 -9.148 5.719 1 95.88 167 ALA B N 1
ATOM 3424 C CA . ALA B 1 167 ? -11.68 -9.672 4.566 1 95.88 167 ALA B CA 1
ATOM 3425 C C . ALA B 1 167 ? -12.68 -8.641 4.039 1 95.88 167 ALA B C 1
ATOM 3427 O O . ALA B 1 167 ? -13.359 -7.973 4.816 1 95.88 167 ALA B O 1
ATOM 3428 N N . ASN B 1 168 ? -12.688 -8.453 2.73 1 95.88 168 ASN B N 1
ATOM 3429 C CA . ASN B 1 168 ? -13.688 -7.691 1.999 1 95.88 168 ASN B CA 1
ATOM 3430 C C . ASN B 1 168 ? -13.398 -6.191 2.039 1 95.88 168 ASN B C 1
ATOM 3432 O O . ASN B 1 168 ? -14.117 -5.398 1.427 1 95.88 168 ASN B O 1
ATOM 3436 N N . TRP B 1 169 ? -12.305 -5.848 2.73 1 94.56 169 TRP B N 1
ATOM 3437 C CA . TRP B 1 169 ? -11.953 -4.434 2.82 1 94.56 169 TRP B CA 1
ATOM 3438 C C . TRP B 1 169 ? -10.883 -4.074 1.797 1 94.56 169 TRP B C 1
ATOM 3440 O O . TRP B 1 169 ? -10.133 -3.109 1.982 1 94.56 169 TRP B O 1
ATOM 3450 N N . GLY B 1 170 ? -10.812 -4.754 0.821 1 94.62 170 GLY B N 1
ATOM 3451 C CA . GLY B 1 170 ? -9.883 -4.73 -0.297 1 94.62 170 GLY B CA 1
ATOM 3452 C C . GLY B 1 170 ? -9.109 -3.428 -0.401 1 94.62 170 GLY B C 1
ATOM 3453 O O . GLY B 1 170 ? -8.109 -3.234 0.301 1 94.62 170 GLY B O 1
ATOM 3454 N N . PRO B 1 171 ? -9.469 -2.547 -1.313 1 97 171 PRO B N 1
ATOM 3455 C CA . PRO B 1 171 ? -8.656 -1.366 -1.613 1 97 171 PRO B CA 1
ATOM 3456 C C . PRO B 1 171 ? -8.477 -0.453 -0.403 1 97 171 PRO B C 1
ATOM 3458 O O . PRO B 1 171 ? -7.422 0.171 -0.25 1 97 171 PRO B O 1
ATOM 3461 N N . TYR B 1 172 ? -9.383 -0.38 0.51 1 97.81 172 TYR B N 1
ATOM 3462 C CA . TYR B 1 172 ? -9.25 0.467 1.689 1 97.81 172 TYR B CA 1
ATOM 3463 C C . TYR B 1 172 ? -8.148 -0.04 2.605 1 97.81 172 TYR B C 1
ATOM 3465 O O . TYR B 1 172 ? -7.191 0.684 2.895 1 97.81 172 TYR B O 1
ATOM 3473 N N . ALA B 1 173 ? -8.266 -1.321 2.984 1 97.94 173 ALA B N 1
ATOM 3474 C CA . ALA B 1 173 ? -7.266 -1.9 3.877 1 97.94 173 ALA B CA 1
ATOM 3475 C C . ALA B 1 173 ? -5.875 -1.848 3.25 1 97.94 173 ALA B C 1
ATOM 3477 O O . ALA B 1 173 ? -4.902 -1.475 3.91 1 97.94 173 ALA B O 1
ATOM 3478 N N . ILE B 1 174 ? -5.816 -2.209 2.01 1 98.38 174 ILE B N 1
ATOM 3479 C CA . ILE B 1 174 ? -4.551 -2.258 1.292 1 98.38 174 ILE B CA 1
ATOM 3480 C C . ILE B 1 174 ? -3.941 -0.858 1.221 1 98.38 174 ILE B C 1
ATOM 3482 O O . ILE B 1 174 ? -2.74 -0.685 1.432 1 98.38 174 ILE B O 1
ATOM 3486 N N . SER B 1 175 ? -4.754 0.157 0.97 1 98.44 175 SER B N 1
ATOM 3487 C CA . SER B 1 175 ? -4.273 1.534 0.94 1 98.44 175 SER B CA 1
ATOM 3488 C C . SER B 1 175 ? -3.717 1.954 2.297 1 98.44 175 SER B C 1
ATOM 3490 O O . SER B 1 175 ? -2.75 2.715 2.367 1 98.44 175 SER B O 1
ATOM 3492 N N . LYS B 1 176 ? -4.309 1.498 3.34 1 98.19 176 LYS B N 1
ATOM 3493 C CA . LYS B 1 176 ? -3.85 1.871 4.676 1 98.19 176 LYS B CA 1
ATOM 3494 C C . LYS B 1 176 ? -2.547 1.159 5.027 1 98.19 176 LYS B C 1
ATOM 3496 O O . LYS B 1 176 ? -1.703 1.712 5.738 1 98.19 176 LYS B O 1
ATOM 3501 N N . PHE B 1 177 ? -2.352 -0.069 4.516 1 97.56 177 PHE B N 1
ATOM 3502 C CA . PHE B 1 177 ? -1.039 -0.699 4.602 1 97.56 177 PHE B CA 1
ATOM 3503 C C . PHE B 1 177 ? 0.014 0.144 3.891 1 97.56 177 PHE B C 1
ATOM 3505 O O . PHE B 1 177 ? 1.105 0.36 4.422 1 97.56 177 PHE B O 1
ATOM 3512 N N . ALA B 1 178 ? -0.357 0.596 2.727 1 98.25 178 ALA B N 1
ATOM 3513 C CA . ALA B 1 178 ? 0.551 1.435 1.95 1 98.25 178 ALA B CA 1
ATOM 3514 C C . ALA B 1 178 ? 0.9 2.713 2.707 1 98.25 178 ALA B C 1
ATOM 3516 O O . ALA B 1 178 ? 2.051 3.158 2.689 1 98.25 178 ALA B O 1
ATOM 3517 N N . ILE B 1 179 ? -0.035 3.268 3.355 1 98.44 179 ILE B N 1
ATOM 3518 C CA . ILE B 1 179 ? 0.149 4.504 4.109 1 98.44 179 ILE B CA 1
ATOM 3519 C C . ILE B 1 179 ? 1.124 4.262 5.262 1 98.44 179 ILE B C 1
ATOM 3521 O O . ILE B 1 179 ? 1.964 5.113 5.559 1 98.44 179 ILE B O 1
ATOM 3525 N N . GLU B 1 180 ? 0.999 3.148 5.898 1 97.12 180 GLU B N 1
ATOM 3526 C CA . GLU B 1 180 ? 1.973 2.799 6.93 1 97.12 180 GLU B CA 1
ATOM 3527 C C . GLU B 1 180 ? 3.387 2.748 6.355 1 97.12 180 GLU B C 1
ATOM 3529 O O . GLU B 1 180 ? 4.328 3.252 6.973 1 97.12 180 GLU B O 1
ATOM 3534 N N . GLY B 1 181 ? 3.492 2.088 5.23 1 97.38 181 GLY B N 1
ATOM 3535 C CA . GLY B 1 181 ? 4.777 2.08 4.551 1 97.38 181 GLY B CA 1
ATOM 3536 C C . GLY B 1 181 ? 5.281 3.471 4.211 1 97.38 181 GLY B C 1
ATOM 3537 O O . GLY B 1 181 ? 6.469 3.76 4.355 1 97.38 181 GLY B O 1
ATOM 3538 N N . PHE B 1 182 ? 4.387 4.344 3.807 1 98.38 182 PHE B N 1
ATOM 3539 C CA . PHE B 1 182 ? 4.723 5.719 3.473 1 98.38 182 PHE B CA 1
ATOM 3540 C C . PHE B 1 182 ? 5.281 6.453 4.688 1 98.38 182 PHE B C 1
ATOM 3542 O O . PHE B 1 182 ? 6.328 7.098 4.605 1 98.38 182 PHE B O 1
ATOM 3549 N N . MET B 1 183 ? 4.625 6.254 5.773 1 98 183 MET B N 1
ATOM 3550 C CA . MET B 1 183 ? 5.066 6.855 7.027 1 98 183 MET B CA 1
ATOM 3551 C C . MET B 1 183 ? 6.473 6.387 7.391 1 98 183 MET B C 1
ATOM 3553 O O . MET B 1 183 ? 7.34 7.203 7.715 1 98 183 MET B O 1
ATOM 3557 N N . LYS B 1 184 ? 6.734 5.098 7.266 1 97.62 184 LYS B N 1
ATOM 3558 C CA . LYS B 1 184 ? 8.031 4.531 7.633 1 97.62 184 LYS B CA 1
ATOM 3559 C C . LYS B 1 184 ? 9.125 5.031 6.699 1 97.62 184 LYS B C 1
ATOM 3561 O O . LYS B 1 184 ? 10.219 5.387 7.148 1 97.62 184 LYS B O 1
ATOM 3566 N N . VAL B 1 185 ? 8.828 5.094 5.414 1 98.06 185 VAL B N 1
ATOM 3567 C CA . VAL B 1 185 ? 9.797 5.547 4.426 1 98.06 185 VAL B CA 1
ATOM 3568 C C . VAL B 1 185 ? 10.141 7.016 4.668 1 98.06 185 VAL B C 1
ATOM 3570 O O . VAL B 1 185 ? 11.312 7.383 4.723 1 98.06 185 VAL B O 1
ATOM 3573 N N . LEU B 1 186 ? 9.133 7.793 4.82 1 98.19 186 LEU B N 1
ATOM 3574 C CA . LEU B 1 186 ? 9.336 9.227 4.984 1 98.19 186 LEU B CA 1
ATOM 3575 C C . LEU B 1 186 ? 10.055 9.523 6.301 1 98.19 186 LEU B C 1
ATOM 3577 O O . LEU B 1 186 ? 10.945 10.375 6.348 1 98.19 186 LEU B O 1
ATOM 3581 N N . SER B 1 187 ? 9.664 8.852 7.352 1 97.88 187 SER B N 1
ATOM 3582 C CA . SER B 1 187 ? 10.336 9.016 8.633 1 97.88 187 SER B CA 1
ATOM 3583 C C . SER B 1 187 ? 11.82 8.695 8.531 1 97.88 187 SER B C 1
ATOM 3585 O O . SER B 1 187 ? 12.656 9.375 9.125 1 97.88 187 SER B O 1
ATOM 3587 N N . ALA B 1 188 ? 12.133 7.668 7.781 1 97.25 188 ALA B N 1
ATOM 3588 C CA . ALA B 1 188 ? 13.516 7.215 7.633 1 97.25 188 ALA B CA 1
ATOM 3589 C C . ALA B 1 188 ? 14.344 8.219 6.836 1 97.25 188 ALA B C 1
ATOM 3591 O O . ALA B 1 188 ? 15.57 8.211 6.891 1 97.25 188 ALA B O 1
ATOM 3592 N N . GLU B 1 189 ? 13.703 9.102 6.141 1 97.31 189 GLU B N 1
ATOM 3593 C CA . GLU B 1 189 ? 14.422 10.055 5.301 1 97.31 189 GLU B CA 1
ATOM 3594 C C . GLU B 1 189 ? 14.906 11.25 6.113 1 97.31 189 GLU B C 1
ATOM 3596 O O . GLU B 1 189 ? 15.766 12.008 5.66 1 97.31 189 GLU B O 1
ATOM 3601 N N . TYR B 1 190 ? 14.289 11.414 7.273 1 96.12 190 TYR B N 1
ATOM 3602 C CA . TYR B 1 190 ? 14.641 12.586 8.07 1 96.12 190 TYR B CA 1
ATOM 3603 C C . TYR B 1 190 ? 14.93 12.195 9.516 1 96.12 190 TYR B C 1
ATOM 3605 O O . TYR B 1 190 ? 14.281 11.305 10.062 1 96.12 190 TY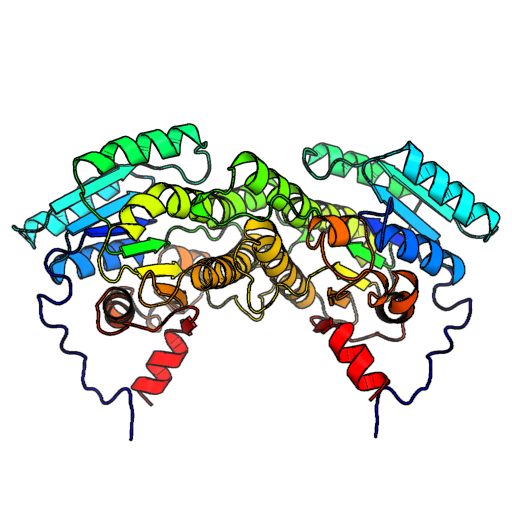R B O 1
ATOM 3613 N N . PRO B 1 191 ? 15.969 12.852 10.07 1 89.81 191 PRO B N 1
ATOM 3614 C CA . PRO B 1 191 ? 16.094 12.688 11.523 1 89.81 191 PRO B CA 1
ATOM 3615 C C . PRO B 1 191 ? 14.938 13.32 12.297 1 89.81 191 PRO B C 1
ATOM 3617 O O . PRO B 1 191 ? 14.312 14.266 11.805 1 89.81 191 PRO B O 1
ATOM 3620 N N . SER B 1 192 ? 14.656 12.836 13.469 1 84.88 192 SER B N 1
ATOM 3621 C CA . SER B 1 192 ? 13.5 13.25 14.258 1 84.88 192 SER B CA 1
ATOM 3622 C C . SER B 1 192 ? 13.547 14.742 14.57 1 84.88 192 SER B C 1
ATOM 3624 O O . SER B 1 192 ? 12.5 15.383 14.711 1 84.88 192 SER B O 1
ATOM 3626 N N . SER B 1 193 ? 14.758 15.258 14.641 1 85 193 SER B N 1
ATOM 3627 C CA . SER B 1 193 ? 14.898 16.688 14.945 1 85 193 SER B CA 1
ATOM 3628 C C . SER B 1 193 ? 14.523 17.547 13.75 1 85 193 SER B C 1
ATOM 3630 O O . SER B 1 193 ? 14.234 18.734 13.898 1 85 193 SER B O 1
ATOM 3632 N N . LYS B 1 194 ? 14.328 16.891 12.617 1 91.31 194 LYS B N 1
ATOM 3633 C CA . LYS B 1 194 ? 14.023 17.625 11.391 1 91.31 194 LYS B CA 1
ATOM 3634 C C . LYS B 1 194 ? 12.555 17.469 11.008 1 91.31 194 LYS B C 1
ATOM 3636 O O . LYS B 1 194 ? 11.93 18.438 10.555 1 91.31 194 LYS B O 1
ATOM 3641 N N . LEU B 1 195 ? 12.086 16.375 11.188 1 97.62 195 LEU B N 1
ATOM 3642 C CA . LEU B 1 195 ? 10.711 16.062 10.82 1 97.62 195 LEU B CA 1
ATOM 3643 C C . LEU B 1 195 ? 10.234 14.773 11.492 1 97.62 195 LEU B C 1
ATOM 3645 O O . LEU B 1 195 ? 10.898 13.742 11.391 1 97.62 195 LEU B O 1
ATOM 3649 N N . ARG B 1 196 ? 9.18 14.93 12.258 1 97.94 196 ARG B N 1
ATOM 3650 C CA . ARG B 1 196 ? 8.539 13.719 12.766 1 97.94 196 ARG B CA 1
ATOM 3651 C C . ARG B 1 196 ? 7.434 13.25 11.828 1 97.94 196 ARG B C 1
ATOM 3653 O O . ARG B 1 196 ? 6.652 14.062 11.328 1 97.94 196 ARG B O 1
ATOM 3660 N N . VAL B 1 197 ? 7.422 11.977 11.539 1 98.44 197 VAL B N 1
ATOM 3661 C CA . VAL B 1 197 ? 6.406 11.367 10.688 1 98.44 197 VAL B CA 1
ATOM 3662 C C . VAL B 1 197 ? 5.805 10.156 11.398 1 98.44 197 VAL B C 1
ATOM 3664 O O . VAL B 1 197 ? 6.512 9.195 11.719 1 98.44 197 VAL B O 1
ATOM 3667 N N . ASN B 1 198 ? 4.465 10.234 11.695 1 98.12 198 ASN B N 1
ATOM 3668 C CA . ASN B 1 198 ? 3.801 9.156 12.43 1 98.12 198 ASN B CA 1
ATOM 3669 C C . ASN B 1 198 ? 2.443 8.82 11.82 1 98.12 198 ASN B C 1
ATOM 3671 O O . ASN B 1 198 ? 1.941 9.555 10.969 1 98.12 198 ASN B O 1
ATOM 3675 N N . CYS B 1 199 ? 1.947 7.672 12.172 1 97.75 199 CYS B N 1
ATOM 3676 C CA . CYS B 1 199 ? 0.581 7.305 11.82 1 97.75 199 CYS B CA 1
ATOM 3677 C C . CYS B 1 199 ? -0.302 7.227 13.062 1 97.75 199 CYS B C 1
ATOM 3679 O O . CYS B 1 199 ? 0.189 6.984 14.164 1 97.75 199 CYS B O 1
ATOM 3681 N N . ILE B 1 200 ? -1.563 7.488 12.859 1 97.56 200 ILE B N 1
ATOM 3682 C CA . ILE B 1 200 ? -2.555 7.328 13.922 1 97.56 200 ILE B CA 1
ATOM 3683 C C . ILE B 1 200 ? -3.701 6.449 13.422 1 97.56 200 ILE B C 1
ATOM 3685 O O . ILE B 1 200 ? -4.219 6.652 12.32 1 97.56 200 ILE B O 1
ATOM 3689 N N . ASN B 1 201 ? -3.998 5.426 14.062 1 97.12 201 ASN B N 1
ATOM 3690 C CA . ASN B 1 201 ? -5.246 4.68 13.93 1 97.12 201 ASN B CA 1
ATOM 3691 C C . ASN B 1 201 ? -6.301 5.18 14.914 1 97.12 201 ASN B C 1
ATOM 3693 O O . ASN B 1 201 ? -6.227 4.887 16.109 1 97.12 201 ASN B O 1
ATOM 3697 N N . PRO B 1 202 ? -7.238 5.875 14.375 1 95.75 202 PRO B N 1
ATOM 3698 C CA . PRO B 1 202 ? -8.195 6.508 15.281 1 95.75 202 PRO B CA 1
ATOM 3699 C C . PRO B 1 202 ? -9.078 5.492 16.016 1 95.75 202 PRO B C 1
ATOM 3701 O O . PRO B 1 202 ? -9.641 5.801 17.062 1 95.75 202 PRO B O 1
ATOM 3704 N N . GLY B 1 203 ? -9.219 4.309 15.445 1 92.19 203 GLY B N 1
ATOM 3705 C CA . GLY B 1 203 ? -10.109 3.322 16.031 1 92.19 203 GLY B CA 1
ATOM 3706 C C . GLY B 1 203 ? -11.547 3.457 15.547 1 92.19 203 GLY B C 1
ATOM 3707 O O . GLY B 1 203 ? -11.789 3.887 14.414 1 92.19 203 GLY B O 1
ATOM 3708 N N . SER B 1 204 ? -12.508 2.951 16.359 1 89.94 204 SER B N 1
ATOM 3709 C CA . SER B 1 204 ? -13.93 2.984 16 1 89.94 204 SER B CA 1
ATOM 3710 C C . SER B 1 204 ? -14.562 4.309 16.406 1 89.94 204 SER B C 1
ATOM 3712 O O . SER B 1 204 ? -14.984 4.48 17.547 1 89.94 204 SER B O 1
ATOM 3714 N N . ILE B 1 205 ? -14.609 5.199 15.461 1 92.25 205 ILE B N 1
ATOM 3715 C CA . ILE B 1 205 ? -15.094 6.547 15.734 1 92.25 205 ILE B CA 1
ATOM 3716 C C . ILE B 1 205 ? -16.406 6.785 14.992 1 92.25 205 ILE B C 1
ATOM 3718 O O . ILE B 1 205 ? -16.547 6.391 13.836 1 92.25 205 ILE B O 1
ATOM 3722 N N . LYS B 1 206 ? -17.312 7.406 15.68 1 91.25 206 LYS B N 1
ATOM 3723 C CA . LYS B 1 206 ? -18.609 7.727 15.078 1 91.25 206 LYS B CA 1
ATOM 3724 C C . LYS B 1 206 ? -18.453 8.758 13.969 1 91.25 206 LYS B C 1
ATOM 3726 O O . LYS B 1 206 ? -18.344 9.961 14.242 1 91.25 206 LYS B O 1
ATOM 3731 N N . THR B 1 207 ? -18.406 8.336 12.742 1 92.5 207 THR B N 1
ATOM 3732 C CA . THR B 1 207 ? -18.344 9.148 11.531 1 92.5 207 THR B CA 1
ATOM 3733 C C . THR B 1 207 ? -19.297 8.602 10.469 1 92.5 207 THR B C 1
ATOM 3735 O O . THR B 1 207 ? -19.844 7.508 10.617 1 92.5 207 THR B O 1
ATOM 3738 N N . LYS B 1 208 ? -19.531 9.391 9.43 1 89.88 208 LYS B N 1
ATOM 3739 C CA . LYS B 1 208 ? -20.328 8.906 8.305 1 89.88 208 LYS B CA 1
ATOM 3740 C C . LYS B 1 208 ? -19.703 7.672 7.672 1 89.88 208 LYS B C 1
ATOM 3742 O O . LYS B 1 208 ? -20.406 6.727 7.312 1 89.88 208 LYS B O 1
ATOM 3747 N N . MET B 1 209 ? -18.422 7.648 7.598 1 86.69 209 MET B N 1
ATOM 3748 C CA . MET B 1 209 ? -17.703 6.516 7.012 1 86.69 209 MET B CA 1
ATOM 3749 C C . MET B 1 209 ? -17.938 5.246 7.824 1 86.69 209 MET B C 1
ATOM 3751 O O . MET B 1 209 ? -18.188 4.18 7.258 1 86.69 209 MET B O 1
ATOM 3755 N N . ARG B 1 210 ? -17.891 5.352 9.141 1 87.19 210 ARG B N 1
ATOM 3756 C CA . ARG B 1 210 ? -18.125 4.207 10.016 1 87.19 210 ARG B CA 1
ATOM 3757 C C . ARG B 1 210 ? -19.531 3.668 9.867 1 87.19 210 ARG B C 1
ATOM 3759 O O . ARG B 1 210 ? -19.75 2.451 9.844 1 87.19 210 ARG B O 1
ATOM 3766 N N . LYS B 1 211 ? -20.438 4.586 9.758 1 86.88 211 LYS B N 1
ATOM 3767 C CA . LYS B 1 211 ? -21.828 4.18 9.594 1 86.88 211 LYS B CA 1
ATOM 3768 C C . LYS B 1 211 ? -22.016 3.377 8.312 1 86.88 211 LYS B C 1
ATOM 3770 O O . LYS B 1 211 ? -22.781 2.404 8.289 1 86.88 211 LYS B O 1
ATOM 3775 N N . ILE B 1 212 ? -21.344 3.779 7.297 1 86.94 212 ILE B N 1
ATOM 3776 C CA . ILE B 1 212 ? -21.422 3.076 6.023 1 86.94 212 ILE B CA 1
ATOM 3777 C C . ILE B 1 212 ? -20.766 1.706 6.145 1 86.94 212 ILE B C 1
ATOM 3779 O O . ILE B 1 212 ? -21.297 0.708 5.648 1 86.94 212 ILE B O 1
ATOM 3783 N N . ALA B 1 213 ? -19.672 1.635 6.855 1 86.94 213 ALA B N 1
ATOM 3784 C CA . ALA B 1 213 ? -18.891 0.403 6.992 1 86.94 213 ALA B CA 1
ATOM 3785 C C . ALA B 1 213 ? -19.609 -0.597 7.895 1 86.94 213 ALA B C 1
ATOM 3787 O O . ALA B 1 213 ? -19.5 -1.81 7.699 1 86.94 213 ALA B O 1
ATOM 3788 N N . PHE B 1 214 ? -20.266 -0.061 8.914 1 88.62 214 PHE B N 1
ATOM 3789 C CA . PHE B 1 214 ? -20.953 -0.896 9.898 1 88.62 214 PHE B CA 1
ATOM 3790 C C . PHE B 1 214 ? -22.375 -0.39 10.148 1 88.62 214 PHE B C 1
ATOM 3792 O O . PHE B 1 214 ? -22.672 0.099 11.234 1 88.62 214 PHE B O 1
ATOM 3799 N N . PRO B 1 215 ? -23.266 -0.637 9.234 1 83.69 215 PRO B N 1
ATOM 3800 C CA . PRO B 1 215 ? -24.609 -0.028 9.289 1 83.69 215 PRO B CA 1
ATOM 3801 C C . PRO B 1 215 ? -25.438 -0.547 10.453 1 83.69 215 PRO B C 1
ATOM 3803 O O . PRO B 1 215 ? -26.359 0.14 10.914 1 83.69 215 PRO B O 1
ATOM 3806 N N . THR B 1 216 ? -25.031 -1.711 10.977 1 85.62 216 THR B N 1
ATOM 3807 C CA . THR B 1 216 ? -25.875 -2.295 12.016 1 85.62 216 THR B CA 1
ATOM 3808 C C . THR B 1 216 ? -25.234 -2.129 13.391 1 85.62 216 THR B C 1
ATOM 3810 O O . THR B 1 216 ? -25.797 -2.58 14.398 1 85.62 216 THR B O 1
ATOM 3813 N N . GLU B 1 217 ? -24.062 -1.522 13.344 1 86.56 217 GLU B N 1
ATOM 3814 C CA . GLU B 1 217 ? -23.375 -1.363 14.617 1 86.56 217 GLU B CA 1
ATOM 3815 C C . GLU B 1 217 ? -24.109 -0.381 15.531 1 86.56 217 GLU B C 1
ATOM 3817 O O . GLU B 1 217 ? -24.734 0.567 15.047 1 86.56 217 GLU B O 1
ATOM 3822 N N . ASN B 1 218 ? -24.016 -0.732 16.891 1 83.56 218 ASN B N 1
ATOM 3823 C CA . ASN B 1 218 ? -24.609 0.176 17.875 1 83.56 218 ASN B CA 1
ATOM 3824 C C . ASN B 1 218 ? -23.797 1.465 18 1 83.56 218 ASN B C 1
ATOM 3826 O O . ASN B 1 218 ? -22.688 1.457 18.531 1 83.56 218 ASN B O 1
ATOM 3830 N N . ASN B 1 219 ? -24.281 2.508 17.594 1 79.88 219 ASN B N 1
ATOM 3831 C CA . ASN B 1 219 ? -23.609 3.803 17.484 1 79.88 219 ASN B CA 1
ATOM 3832 C C . ASN B 1 219 ? -23.359 4.406 18.859 1 79.88 219 ASN B C 1
ATOM 3834 O O . ASN B 1 219 ? -22.438 5.223 19.031 1 79.88 219 ASN B O 1
ATOM 3838 N N . TYR B 1 220 ? -24.047 3.908 19.859 1 79.69 220 TYR B N 1
ATOM 3839 C CA . TYR B 1 220 ? -23.938 4.508 21.188 1 79.69 220 TYR B CA 1
ATOM 3840 C C . TYR B 1 220 ? -22.641 4.105 21.875 1 79.69 220 TYR B C 1
ATOM 3842 O O . TYR B 1 220 ? -22.156 4.805 22.766 1 79.69 220 TYR B O 1
ATOM 3850 N N . ALA B 1 221 ? -22.047 3.076 21.406 1 82.19 221 ALA B N 1
ATOM 3851 C CA . ALA B 1 221 ? -20.828 2.557 22.031 1 82.19 221 ALA B CA 1
ATOM 3852 C C . ALA B 1 221 ? -19.578 3.119 21.359 1 82.19 221 ALA B C 1
ATOM 3854 O O . ALA B 1 221 ? -18.469 2.957 21.859 1 82.19 221 ALA B O 1
ATOM 3855 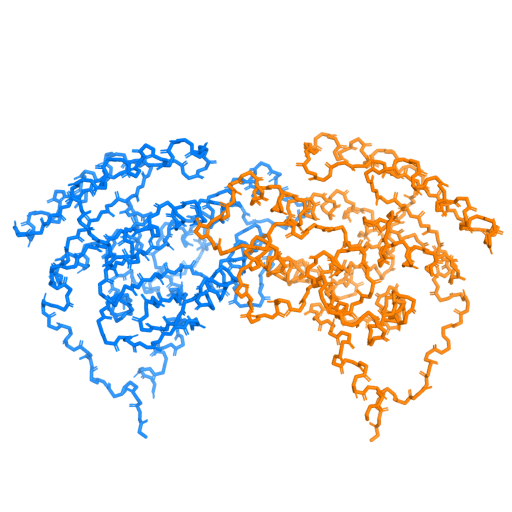N N . LEU B 1 222 ? -19.828 3.979 20.312 1 88.56 222 LEU B N 1
ATOM 3856 C CA . LEU B 1 222 ? -18.688 4.488 19.562 1 88.56 222 LEU B CA 1
ATOM 3857 C C . LEU B 1 222 ? -18.172 5.793 20.172 1 88.56 222 LEU B C 1
ATOM 3859 O O . LEU B 1 222 ? -18.953 6.625 20.625 1 88.56 222 LEU B O 1
ATOM 3863 N N . MET B 1 223 ? -16.875 5.953 20.125 1 90.19 223 MET B N 1
ATOM 3864 C CA . MET B 1 223 ? -16.297 7.25 20.469 1 90.19 223 MET B CA 1
ATOM 3865 C C . MET B 1 223 ? -16.609 8.281 19.391 1 90.19 223 MET B C 1
ATOM 3867 O O . MET B 1 223 ? -16.75 7.938 18.219 1 90.19 223 MET B O 1
ATOM 3871 N N . GLN B 1 224 ? -16.75 9.531 19.875 1 94.12 224 GLN B N 1
ATOM 3872 C CA . GLN B 1 224 ? -16.891 10.648 18.953 1 94.12 224 GLN B CA 1
ATOM 3873 C C . GLN B 1 224 ? -15.523 11.195 18.531 1 94.12 224 GLN B C 1
ATOM 3875 O O . GLN B 1 224 ? -14.539 11.023 19.25 1 94.12 224 GLN B O 1
ATOM 3880 N N . PRO B 1 225 ? -15.492 11.859 17.375 1 95.88 225 PRO B N 1
ATOM 3881 C CA . PRO B 1 225 ? -14.219 12.461 16.969 1 95.88 225 PRO B CA 1
ATOM 3882 C C . PRO B 1 225 ? -13.602 13.32 18.078 1 95.88 225 PRO B C 1
ATOM 3884 O O . PRO B 1 225 ? -12.398 13.234 18.344 1 95.88 225 PRO B O 1
ATOM 3887 N N . LYS B 1 226 ? -14.375 14.055 18.844 1 94.81 226 LYS B N 1
ATOM 3888 C CA . LYS B 1 226 ? -13.883 14.953 19.891 1 94.81 226 LYS B CA 1
ATOM 3889 C C . LYS B 1 226 ? -13.18 14.172 21 1 94.81 226 LYS B C 1
ATOM 3891 O O . LYS B 1 226 ? -12.266 14.695 21.641 1 94.81 226 LYS B O 1
ATOM 3896 N N . ASP B 1 227 ? -13.547 12.891 21.125 1 92.75 227 ASP B N 1
ATOM 3897 C CA . ASP B 1 227 ? -13.055 12.07 22.219 1 92.75 227 ASP B CA 1
ATOM 3898 C C . ASP B 1 227 ? -11.594 11.68 22 1 92.75 227 ASP B C 1
ATOM 3900 O O . ASP B 1 227 ? -10.922 11.242 22.938 1 92.75 227 ASP B O 1
ATOM 3904 N N . ILE B 1 228 ? -11.094 11.875 20.781 1 93.5 228 ILE B N 1
ATOM 3905 C CA . ILE B 1 228 ? -9.75 11.359 20.516 1 93.5 228 ILE B CA 1
ATOM 3906 C C . ILE B 1 228 ? -8.82 12.508 20.141 1 93.5 228 ILE B C 1
ATOM 3908 O O . ILE B 1 228 ? -7.676 12.281 19.734 1 93.5 228 ILE B O 1
ATOM 3912 N N . MET B 1 229 ? -9.242 13.75 20.312 1 95.19 229 MET B N 1
ATOM 3913 C CA . MET B 1 229 ? -8.477 14.898 19.828 1 95.19 229 MET B CA 1
ATOM 3914 C C . MET B 1 229 ? -7.219 15.102 20.672 1 95.19 229 MET B C 1
ATOM 3916 O O . MET B 1 229 ? -6.254 15.711 20.219 1 95.19 229 MET B O 1
ATOM 3920 N N . TYR B 1 230 ? -7.195 14.547 21.859 1 91.69 230 TYR B N 1
ATOM 3921 C CA . TYR B 1 230 ? -6.004 14.656 22.703 1 91.69 230 TYR B CA 1
ATOM 3922 C C . TYR B 1 230 ? -4.801 14.008 22.016 1 91.69 230 TYR B C 1
ATOM 3924 O O . TYR B 1 230 ? -3.676 14.492 22.141 1 91.69 230 TYR B O 1
ATOM 3932 N N . PHE B 1 231 ? -5.031 12.984 21.297 1 94.12 231 PHE B N 1
ATOM 3933 C CA . PHE B 1 231 ? -3.941 12.297 20.609 1 94.12 231 PHE B CA 1
ATOM 3934 C C . PHE B 1 231 ? -3.465 13.102 19.406 1 94.12 231 PHE B C 1
ATOM 3936 O O . PHE B 1 231 ? -2.271 13.117 19.094 1 94.12 231 PHE B O 1
ATOM 3943 N N . TYR B 1 232 ? -4.383 13.758 18.766 1 96.56 232 TYR B N 1
ATOM 3944 C CA . TYR B 1 232 ? -4.047 14.609 17.641 1 96.56 232 TYR B CA 1
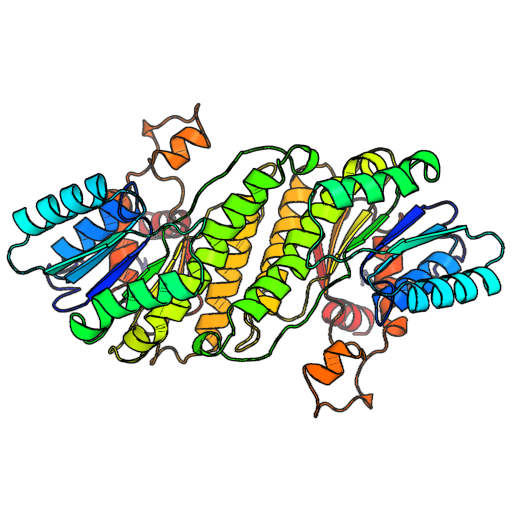ATOM 3945 C C . TYR B 1 232 ? -3.271 15.844 18.094 1 96.56 232 TYR B C 1
ATOM 3947 O O . TYR B 1 232 ? -2.318 16.266 17.438 1 96.56 232 TYR B O 1
ATOM 3955 N N . LEU B 1 233 ? -3.66 16.375 19.281 1 95.69 233 LEU B N 1
ATOM 3956 C CA . LEU B 1 233 ? -2.928 17.484 19.875 1 95.69 233 LEU B CA 1
ATOM 3957 C C . LEU B 1 233 ? -1.521 17.062 20.281 1 95.69 233 LEU B C 1
ATOM 3959 O O . LEU B 1 233 ? -0.549 17.766 20.016 1 95.69 233 LEU B O 1
ATOM 3963 N N . TYR B 1 234 ? -1.453 15.914 20.859 1 94 234 TYR B N 1
ATOM 3964 C CA . TYR B 1 234 ? -0.165 15.359 21.266 1 94 234 TYR B CA 1
ATOM 3965 C C . TYR B 1 234 ? 0.778 15.234 20.078 1 94 234 TYR B C 1
ATOM 3967 O O . TYR B 1 234 ? 1.913 15.719 20.125 1 94 234 TYR B O 1
ATOM 3975 N N . LEU B 1 235 ? 0.29 14.727 19 1 95.94 235 LEU B N 1
ATOM 3976 C CA . LEU B 1 235 ? 1.13 14.414 17.844 1 95.94 235 LEU B CA 1
ATOM 3977 C C . LEU B 1 235 ? 1.516 15.68 17.094 1 95.94 235 LEU B C 1
ATOM 3979 O O . LEU B 1 235 ? 2.559 15.727 16.438 1 95.94 235 LEU B O 1
ATOM 3983 N N . MET B 1 236 ? 0.728 16.734 17.266 1 96.69 236 MET B N 1
ATOM 3984 C CA . MET B 1 236 ? 0.999 17.969 16.516 1 96.69 236 MET B CA 1
ATOM 3985 C C . MET B 1 236 ? 1.79 18.953 17.359 1 96.69 236 MET B C 1
ATOM 3987 O O . MET B 1 236 ? 2.342 19.922 16.844 1 96.69 236 MET B O 1
ATOM 3991 N N . SER B 1 237 ? 1.797 18.719 18.688 1 93.88 237 SER B N 1
ATOM 3992 C CA . SER B 1 237 ? 2.504 19.609 19.594 1 93.88 237 SER B CA 1
ATOM 3993 C C . SER B 1 237 ? 3.943 19.156 19.812 1 93.88 237 SER B C 1
ATOM 3995 O O . SER B 1 237 ? 4.336 18.094 19.344 1 93.88 237 SER B O 1
ATOM 3997 N N . ASN B 1 238 ? 4.672 19.953 20.547 1 91.69 238 ASN B N 1
ATOM 3998 C CA . ASN B 1 238 ? 6.07 19.656 20.828 1 91.69 238 ASN B CA 1
ATOM 3999 C C . ASN B 1 238 ? 6.215 18.609 21.938 1 91.69 238 ASN B C 1
ATOM 4001 O O . ASN B 1 238 ? 7.32 18.141 22.203 1 91.69 238 ASN B O 1
ATOM 4005 N N . ILE B 1 239 ? 5.059 18.125 22.406 1 89.69 239 ILE B N 1
ATOM 4006 C CA . ILE B 1 239 ? 5.102 17.094 23.438 1 89.69 239 ILE B CA 1
ATOM 4007 C C . ILE B 1 239 ? 5.617 15.797 22.828 1 89.69 239 ILE B C 1
ATOM 4009 O O . ILE B 1 239 ? 6.309 15.023 23.5 1 89.69 239 ILE B O 1
ATOM 4013 N N . SER B 1 240 ? 5.328 15.594 21.594 1 92.56 240 SER B N 1
ATOM 4014 C CA . SER B 1 240 ? 5.727 14.344 20.953 1 92.56 240 SER B CA 1
ATOM 4015 C C . SER B 1 240 ? 7.027 14.516 20.172 1 92.56 240 SER B C 1
ATOM 4017 O O . SER B 1 240 ? 7.293 13.781 19.219 1 92.56 240 SER B O 1
ATOM 4019 N N . LYS B 1 241 ? 7.758 15.477 20.672 1 90.38 241 LYS B N 1
ATOM 4020 C CA . LYS B 1 241 ? 9.047 15.688 20.016 1 90.38 241 LYS B CA 1
ATOM 4021 C C . LYS B 1 241 ? 9.906 14.43 20.062 1 90.38 241 LYS B C 1
ATOM 4023 O O . LYS B 1 241 ? 9.898 13.711 21.062 1 90.38 241 LYS B O 1
ATOM 4028 N N . ASN B 1 242 ? 10.523 13.961 19.078 1 89.38 242 ASN B N 1
ATOM 4029 C CA . ASN B 1 242 ? 11.469 12.867 18.922 1 89.38 242 ASN B CA 1
ATOM 4030 C C . ASN B 1 242 ? 10.758 11.531 18.703 1 89.38 242 ASN B C 1
ATOM 4032 O O . ASN B 1 242 ? 11.391 10.484 18.656 1 89.38 242 ASN B O 1
ATOM 4036 N N . LYS B 1 243 ? 9.383 11.586 18.703 1 95.38 243 LYS B N 1
ATOM 4037 C CA . LYS B 1 243 ? 8.625 10.391 18.328 1 95.38 243 LYS B CA 1
ATOM 4038 C C . LYS B 1 243 ? 8.367 10.352 16.828 1 95.38 243 LYS B C 1
ATOM 4040 O O . LYS B 1 243 ? 7.574 11.141 16.312 1 95.38 243 LYS B O 1
ATOM 4045 N N . THR B 1 244 ? 9.055 9.508 16.188 1 97.31 244 THR B N 1
ATOM 4046 C CA . THR B 1 244 ? 8.898 9.406 14.734 1 97.31 244 THR B CA 1
ATOM 4047 C C . THR B 1 244 ? 8.922 7.949 14.289 1 97.31 244 THR B C 1
ATOM 4049 O O . THR B 1 244 ? 9.469 7.09 14.977 1 97.31 244 THR B O 1
ATOM 4052 N N . GLY B 1 245 ? 8.203 7.664 13.242 1 96.94 245 GLY B N 1
ATOM 4053 C CA . GLY B 1 245 ? 8.172 6.32 12.688 1 96.94 245 GLY B CA 1
ATOM 4054 C C . GLY B 1 245 ? 7.297 5.367 13.484 1 96.94 245 GLY B C 1
ATOM 4055 O O . GLY B 1 245 ? 7.512 4.156 13.453 1 96.94 245 GLY B O 1
ATOM 4056 N N . ILE B 1 246 ? 6.32 5.93 14.211 1 96.06 246 ILE B N 1
ATOM 4057 C CA . ILE B 1 246 ? 5.543 5.137 15.156 1 96.06 246 ILE B CA 1
ATOM 4058 C C . ILE B 1 246 ? 4.078 5.109 14.719 1 96.06 246 ILE B C 1
ATOM 4060 O O . ILE B 1 246 ? 3.549 6.117 14.242 1 96.06 246 ILE B O 1
ATOM 4064 N N . ARG B 1 247 ? 3.496 4.02 14.859 1 95.44 247 ARG B N 1
ATOM 4065 C CA . ARG B 1 247 ? 2.049 3.895 14.711 1 95.44 247 ARG B CA 1
ATOM 4066 C C . ARG B 1 247 ? 1.346 4.043 16.047 1 95.44 247 ARG B C 1
ATOM 4068 O O . ARG B 1 247 ? 1.571 3.248 16.969 1 95.44 247 ARG B O 1
ATOM 4075 N N . PHE B 1 248 ? 0.504 5.035 16.203 1 94.94 248 PHE B N 1
ATOM 4076 C CA . PHE B 1 248 ? -0.267 5.254 17.422 1 94.94 248 PHE B CA 1
ATOM 4077 C C . PHE B 1 248 ? -1.672 4.68 17.281 1 94.94 248 PHE B C 1
ATOM 4079 O O . PHE B 1 248 ? -2.459 5.145 16.453 1 94.94 248 PHE B O 1
ATOM 4086 N N . ASP B 1 249 ? -1.983 3.703 18.031 1 94.81 249 ASP B N 1
ATOM 4087 C CA . ASP B 1 249 ? -3.303 3.078 18.062 1 94.81 249 ASP B CA 1
ATOM 4088 C C . ASP B 1 249 ? -4.152 3.625 19.203 1 94.81 249 ASP B C 1
ATOM 4090 O O . ASP B 1 249 ? -3.938 3.271 20.359 1 94.81 249 ASP B O 1
ATOM 4094 N N . VAL B 1 250 ? -5.105 4.379 18.844 1 92.81 250 VAL B N 1
ATOM 4095 C CA . VAL B 1 250 ? -5.883 5.121 19.828 1 92.81 250 VAL B CA 1
ATOM 4096 C C . VAL B 1 250 ? -6.605 4.145 20.75 1 92.81 250 VAL B C 1
ATOM 4098 O O . VAL B 1 250 ? -6.652 4.352 21.969 1 92.81 250 VAL B O 1
ATOM 4101 N N . LYS B 1 251 ? -7.16 3.072 20.203 1 87.56 251 LYS B N 1
ATOM 4102 C CA . LYS B 1 251 ? -7.871 2.094 21.016 1 87.56 251 LYS B CA 1
ATOM 4103 C C . LYS B 1 251 ? -6.953 1.5 22.078 1 87.56 251 LYS B C 1
ATOM 4105 O O . LYS B 1 251 ? -7.352 1.353 23.234 1 87.56 251 LYS B O 1
ATOM 4110 N N . LYS B 1 252 ? -5.754 1.186 21.688 1 86.62 252 LYS B N 1
ATOM 4111 C CA . LYS B 1 252 ? -4.789 0.609 22.609 1 86.62 252 LYS B CA 1
ATOM 4112 C C . LYS B 1 252 ? -4.336 1.641 23.641 1 86.62 252 LYS B C 1
ATOM 4114 O O . LYS B 1 252 ? -4.148 1.312 24.812 1 86.62 252 LYS B O 1
ATOM 4119 N N . LEU B 1 253 ? -4.203 2.871 23.156 1 84.5 253 LEU B N 1
ATOM 4120 C CA . LEU B 1 253 ? -3.721 3.939 24.031 1 84.5 253 LEU B CA 1
ATOM 4121 C C . LEU B 1 253 ? -4.77 4.309 25.078 1 84.5 253 LEU B C 1
ATOM 4123 O O . LEU B 1 253 ? -4.434 4.559 26.234 1 84.5 253 LEU B O 1
ATOM 4127 N N . VAL B 1 254 ? -5.973 4.32 24.656 1 81.12 254 VAL B N 1
ATOM 4128 C CA . VAL B 1 254 ? -7.055 4.617 25.594 1 81.12 254 VAL B CA 1
ATOM 4129 C C . VAL B 1 254 ? -7.133 3.521 26.656 1 81.12 254 VAL B C 1
ATOM 4131 O O . VAL B 1 254 ? -7.316 3.807 27.844 1 81.12 254 VAL B O 1
ATOM 4134 N N . LYS B 1 255 ? -6.953 2.244 26.219 1 74.69 255 LYS B N 1
ATOM 4135 C CA . LYS B 1 255 ? -6.969 1.126 27.156 1 74.69 255 LYS B CA 1
ATOM 4136 C C . LYS B 1 255 ? -5.805 1.217 28.141 1 74.69 255 LYS B C 1
ATOM 4138 O O . LYS B 1 255 ? -5.953 0.903 29.312 1 74.69 255 LYS B O 1
ATOM 4143 N N . PHE B 1 256 ? -4.742 1.678 27.594 1 71.69 256 PHE B N 1
ATOM 4144 C CA . PHE B 1 256 ? -3.555 1.781 28.438 1 71.69 256 PHE B CA 1
ATOM 4145 C C . PHE B 1 256 ? -3.695 2.926 29.422 1 71.69 256 PHE B C 1
ATOM 4147 O O . PHE B 1 256 ? -3.281 2.805 30.578 1 71.69 256 PHE B O 1
ATOM 4154 N N . ILE B 1 257 ? -4.285 3.998 28.938 1 63.28 257 ILE B N 1
ATOM 4155 C CA . ILE B 1 257 ? -4.402 5.184 29.781 1 63.28 257 ILE B CA 1
ATOM 4156 C C . ILE B 1 257 ? -5.512 4.977 30.812 1 63.28 257 ILE B C 1
ATOM 4158 O O . ILE B 1 257 ? -5.375 5.379 31.969 1 63.28 257 ILE B O 1
ATOM 4162 N N . PHE B 1 258 ? -6.5 4.277 30.359 1 56.06 258 PHE B N 1
ATOM 4163 C CA . PHE B 1 258 ? -7.652 4.188 31.25 1 56.06 258 PHE B CA 1
ATOM 4164 C C . PHE B 1 258 ? -7.641 2.873 32.031 1 56.06 258 PHE B C 1
ATOM 4166 O O . PHE B 1 258 ? -8.438 2.68 32.938 1 56.06 258 PHE B O 1
ATOM 4173 N N . ASN B 1 259 ? -6.762 1.886 31.578 1 51.19 259 ASN B N 1
ATOM 4174 C CA . ASN B 1 259 ? -6.602 0.71 32.438 1 51.19 259 ASN B CA 1
ATOM 4175 C C . ASN B 1 259 ? -5.348 0.805 33.281 1 51.19 259 ASN B C 1
ATOM 4177 O O . ASN B 1 259 ? -4.273 1.151 32.781 1 51.19 259 ASN B O 1
#

Sequence (518 aa):
MNMLNHKMFFFKRNFLLNKYILITGATDGIGKEAAITYAKYGANVILLGKSKKKLVQIKRQIEKNNSNTIVYILVINLESFNHNQYKLIFKQIKNKVPYLHGLLNNAGILGKIDPIIKQKPKIWKKVINVNLNGSFMITQTFLPLILKAKNPSIIFTTSGTTPNGRANWGPYAISKFAIEGFMKVLSAEYPSSKLRVNCINPGSIKTKMRKIAFPTENNYALMQPKDIMYFYLYLMSNISKNKTGIRFDVKKLVKFIFNMNMLNHKMFFFKRNFLLNKYILITGATDGIGKEAAITYAKYGANVILLGKSKKKLVQIKRQIEKNNSNTIVYILVINLESFNHNQYKLIFKQIKNKVPYLHGLLNNAGILGKIDPIIKQKPKIWKKVINVNLNGSFMITQTFLPLILKAKNPSIIFTTSGTTPNGRANWGPYAISKFAIEGFMKVLSAEYPSSKLRVNCINPGSIKTKMRKIAFPTENNYALMQPKDIMYFYLYLMSNISKNKTGIRFDVKKLVKFIFN

pLDDT: mean 92.09, std 13.04, range [21.8, 98.94]

Organism: NCBI:txid1142511

Secondary structure (DSSP, 8-state):
--SS-S------TTTTTT-EEEEESTTSHHHHHHHHHHHHTT-EEEEEES-HHHHHHHHHHHHHH-TT--EEEEE--TTT--HHHHHHHHHHHHTT-S--SEEEE----------GGG--HHHHHHHHIIIIIHHHHHHHHHHHHHTTSSS-EEEEE--TTTTT--TT-HHHHHHHHHHHHHHHHHHHHS-TTT-EEEEEE--SB-SHHHHHH-TTS-GGGSBPGGGGHHHHHHHHSGGGTT--S-EEEHHHHHHHHH-/--SS-S------TTTTTT-EEEEESTTSHHHHHHHHHHHHTT-EEEEEES-HHHHHHHHHHHHHH-TT--EEEEE--TTT--HHHHHHHHHHHHTT-S--SEEEE----------GGG--HHHHHHHHIIIIIHHHHHHHHHHHHHTTSSS-EEEEE--TTTTT--TT-HHHHHHHHHHHHHHHHHHHHS-TTT-EEEEEE--SB-SHHHHHH-TTS-GGGSBPGGGGHHHHHHHHSGGGTT--S-EEEHHHHHHHHH-

Solvent-accessible surface area (backbone atoms only — not comparable to full-atom values): 26333 Å² total; per-residue (Å²): 136,64,78,62,46,81,66,61,72,72,72,52,59,58,60,32,54,82,31,31,34,38,31,29,33,29,62,46,54,54,29,28,45,45,53,50,50,44,36,67,20,36,13,23,37,36,39,25,29,70,50,60,68,48,44,51,53,51,45,52,54,44,42,73,79,30,81,86,42,52,71,46,79,44,76,46,53,49,65,73,64,50,72,67,54,51,51,52,55,43,62,72,41,58,85,78,44,89,38,26,28,26,36,38,47,51,44,66,57,68,66,69,84,33,47,65,80,68,54,49,69,68,50,40,49,46,24,37,26,28,38,38,52,27,48,50,50,54,49,42,64,47,40,69,34,26,65,65,22,80,66,13,23,38,37,37,58,45,42,76,34,47,91,66,32,38,53,26,34,42,49,34,32,20,27,30,23,20,45,51,24,44,29,26,17,56,18,59,65,34,58,39,82,52,31,20,18,26,34,36,20,73,51,71,43,60,32,73,67,43,42,69,75,40,73,81,57,70,66,86,78,40,43,48,45,78,73,52,42,66,58,56,48,39,58,59,26,76,80,40,63,71,57,46,56,43,78,44,46,42,60,59,48,50,47,60,52,73,100,138,61,81,49,44,83,65,59,72,72,69,52,58,58,61,32,53,83,32,31,32,37,31,30,33,30,63,45,54,56,30,28,44,46,53,49,50,44,36,68,21,35,14,23,38,35,39,25,28,71,50,61,69,49,43,52,53,52,44,50,54,44,41,72,78,29,82,87,41,52,71,46,78,45,75,46,53,50,66,72,64,50,74,68,55,51,52,53,55,43,62,71,38,58,85,76,43,90,40,27,27,26,37,38,46,51,43,65,56,68,66,71,82,34,49,65,81,68,54,50,67,68,49,40,50,44,25,38,24,28,38,38,53,26,48,51,50,53,50,42,62,46,40,70,35,25,66,66,23,81,66,13,25,37,38,38,57,44,42,78,33,47,91,65,33,38,53,28,34,43,49,34,30,19,28,31,24,20,47,51,26,43,30,24,18,56,18,59,64,35,58,43,81,50,33,22,18,27,34,35,20,74,51,72,43,62,31,74,66,44,43,70,75,40,73,82,56,70,68,84,80,41,42,47,44,75,76,53,42,66,58,55,50,38,59,63,27,76,81,39,62,72,57,46,56,43,78,43,45,42,60,61,48,49,48,52,44,74,92

Radius of gyration: 24.47 Å; Cα contacts (8 Å, |Δi|>4): 1066; chains: 2; bounding box: 56×71×65 Å